Protein AF-A0A813L3U6-F1 (afdb_monomer_lite)

InterPro domains:
  IPR019410 Lysine methyltransferase [PF10294] (1-127)
  IPR019410 Lysine methyltransferase [PTHR14614] (1-129)
  IPR029063 S-adenosyl-L-methionine-dependent methyltransferase superfamily [G3DSA:3.40.50.150] (1-140)
  IPR029063 S-adenosyl-L-methionine-dependent methyltransferase superfamily [SSF53335] (1-108)

Secondary structure (DSSP, 8-state):
-EEES-TTT-HHHHHHHHHH--EEEEEE-TTTHHHHHHHHHHHHHHHTTSTT-EEEEEE----SS-PPTT---SEEEEES--S-GGGHHHHHHHHHHHHTTT--EEEEE---S-HHHHHHHHHHHHHH---S---BPPPPP--SSSTTSSTTS----B------SS---TTGGGHHHHHHHHHHHHHHHHHTTS-SS-----------------------------------------SS-HHHHHHHHHHHHHHHHHHHHHHHHHHHHHHHHHHHHHHHHHHHH-S--EESS--TTTHHHHHHHHHHHHTTHHHHHHHHHHHHHHHHHHHTT-TTSTTHHHHHHHHHHS--SS-HHHHHHHHHHHHHHHHHHHHSSEEHHHHHHHHHHHHHHHHHH-SSPPPHHHHHHHGGG-SEEEEESHHHHHHHHHHHHHTT--EESSTTTSSSEEEEESTTSS--TTS-HHHHHHHH---SEEEEEE-BTTBS---SSSTHHHH-SSS-HHHHHHHHHHEEEEEEEEPP-STT---EEEEEEEPPTTT-

Radius of gyration: 31.75 Å; chains: 1; bounding box: 67×108×84 Å

pLDDT: mean 74.9, std 23.03, range [21.91, 98.25]

Structure (mmCIF, N/CA/C/O backbone):
data_AF-A0A813L3U6-F1
#
_entry.id   AF-A0A813L3U6-F1
#
loop_
_atom_site.group_PDB
_atom_site.id
_atom_site.type_symbol
_atom_site.label_atom_id
_atom_site.label_alt_id
_atom_site.label_comp_id
_atom_site.label_asym_id
_atom_site.label_entity_id
_atom_site.label_seq_id
_atom_site.pdbx_PDB_ins_code
_atom_site.Cartn_x
_atom_site.Cartn_y
_atom_site.Cartn_z
_atom_site.occupancy
_atom_site.B_iso_or_equiv
_atom_site.auth_seq_id
_atom_site.auth_comp_id
_atom_site.auth_asym_id
_atom_site.auth_atom_id
_atom_site.pdbx_PDB_model_num
ATOM 1 N N . VAL A 1 1 ? 4.081 18.630 32.605 1.00 95.19 1 VAL A N 1
ATOM 2 C CA . VAL A 1 1 ? 4.381 18.279 31.195 1.00 95.19 1 VAL A CA 1
ATOM 3 C C . VAL A 1 1 ? 3.458 19.081 30.291 1.00 95.19 1 VAL A C 1
ATOM 5 O O . VAL A 1 1 ? 2.291 19.218 30.629 1.00 95.19 1 VAL A O 1
ATOM 8 N N . LEU A 1 2 ? 3.959 19.615 29.184 1.00 97.88 2 LEU A N 1
ATOM 9 C CA . LEU A 1 2 ? 3.165 20.227 28.116 1.00 97.88 2 LEU A CA 1
ATOM 10 C C . LEU A 1 2 ? 3.285 19.362 26.863 1.00 97.88 2 LEU A C 1
ATOM 12 O O . LEU A 1 2 ? 4.383 18.911 26.568 1.00 97.88 2 LEU A O 1
ATOM 16 N N . GLU A 1 3 ? 2.211 19.180 26.105 1.00 98.00 3 GLU A N 1
ATOM 17 C CA . GLU A 1 3 ? 2.285 18.698 24.722 1.00 98.00 3 GLU A CA 1
ATOM 18 C C . GLU A 1 3 ? 1.817 19.798 23.764 1.00 98.00 3 GLU A C 1
ATOM 20 O O . GLU A 1 3 ? 0.727 20.355 23.932 1.00 98.00 3 GLU A O 1
ATOM 25 N N . LEU A 1 4 ? 2.653 20.124 22.777 1.00 97.94 4 LEU A N 1
ATOM 26 C CA . LEU A 1 4 ? 2.342 21.074 21.708 1.00 97.94 4 LEU A CA 1
ATOM 27 C C . LEU A 1 4 ? 1.823 20.318 20.480 1.00 97.94 4 LEU A C 1
ATOM 29 O O . LEU A 1 4 ? 2.428 19.325 20.090 1.00 97.94 4 LEU A O 1
ATOM 33 N N . GLY A 1 5 ? 0.750 20.809 19.852 1.00 96.75 5 GLY A N 1
ATOM 34 C CA . GLY A 1 5 ? 0.227 20.235 18.603 1.00 96.75 5 GLY A CA 1
ATOM 35 C C . GLY A 1 5 ? -0.181 18.766 18.740 1.00 96.75 5 GLY A C 1
ATOM 36 O O . GLY A 1 5 ? 0.182 17.937 17.913 1.00 96.75 5 GLY A O 1
ATOM 37 N N . CYS A 1 6 ? -0.873 18.430 19.828 1.00 93.56 6 CYS A N 1
ATOM 38 C CA . CYS A 1 6 ? -1.181 17.047 20.206 1.00 93.56 6 CYS A CA 1
ATOM 39 C C . CYS A 1 6 ? -2.246 16.357 19.321 1.00 93.56 6 CYS A C 1
ATOM 41 O O . CYS A 1 6 ? -2.550 15.166 19.493 1.00 93.56 6 CYS A O 1
ATOM 43 N N . GLY A 1 7 ? -2.843 17.101 18.388 1.00 92.00 7 GLY A N 1
ATOM 44 C CA . GLY A 1 7 ? -3.920 16.655 17.522 1.00 92.00 7 GLY A CA 1
ATOM 45 C C . GLY A 1 7 ? -5.179 16.260 18.295 1.00 92.00 7 GLY A C 1
ATOM 46 O O . GLY A 1 7 ? -5.384 16.586 19.463 1.00 92.00 7 GLY A O 1
ATOM 47 N N . ALA A 1 8 ? -6.055 15.503 17.636 1.00 87.19 8 ALA A N 1
ATOM 48 C CA . ALA A 1 8 ? -7.309 15.051 18.239 1.00 87.19 8 ALA A CA 1
ATOM 49 C C . ALA A 1 8 ? -7.125 13.939 19.291 1.00 87.19 8 ALA A C 1
ATOM 51 O O . ALA A 1 8 ? -8.052 13.651 20.047 1.00 87.19 8 ALA A O 1
ATOM 52 N N . ALA A 1 9 ? -5.966 13.273 19.313 1.00 80.50 9 ALA A N 1
ATOM 53 C CA . ALA A 1 9 ? -5.748 12.079 20.123 1.00 80.50 9 ALA A CA 1
ATOM 54 C C . ALA A 1 9 ? -4.979 12.350 21.423 1.00 80.50 9 ALA A C 1
ATOM 56 O O . ALA A 1 9 ? -5.286 11.693 22.418 1.00 80.50 9 ALA A O 1
ATOM 57 N N . ALA A 1 10 ? -4.008 13.277 21.413 1.00 88.69 10 ALA A N 1
ATOM 58 C CA . ALA A 1 10 ? -3.047 13.513 22.498 1.00 88.69 10 ALA A CA 1
ATOM 59 C C . ALA A 1 10 ? -2.422 12.230 23.057 1.00 88.69 10 ALA A C 1
ATOM 61 O O . ALA A 1 10 ? -2.381 11.985 24.266 1.00 88.69 10 ALA A O 1
ATOM 62 N N . LEU A 1 11 ? -1.967 11.372 22.143 1.00 86.38 11 LEU A N 1
ATOM 63 C CA . LEU A 1 11 ? -1.410 10.067 22.479 1.00 86.38 11 LEU A CA 1
ATOM 64 C C . LEU A 1 11 ? -0.199 10.176 23.435 1.00 86.38 11 LEU A C 1
ATOM 66 O O . LEU A 1 11 ? -0.220 9.481 24.455 1.00 86.38 11 LEU A O 1
ATOM 70 N N . PRO A 1 12 ? 0.809 11.045 23.197 1.00 90.25 12 PRO A N 1
ATOM 71 C CA . PRO A 1 12 ? 1.901 11.268 24.146 1.00 90.25 12 PRO A CA 1
ATOM 72 C C . PRO A 1 12 ? 1.424 11.724 25.530 1.00 90.25 12 PRO A C 1
ATOM 74 O O . PRO A 1 12 ? 1.865 11.162 26.534 1.00 90.25 12 PRO A O 1
ATOM 77 N N . SER A 1 13 ? 0.490 12.680 25.607 1.00 92.50 13 SER A N 1
ATOM 78 C CA . SER A 1 13 ? -0.074 13.144 26.882 1.00 92.50 13 SER A CA 1
ATOM 79 C C . SER A 1 13 ? -0.755 12.025 27.657 1.00 92.50 13 SER A C 1
ATOM 81 O O . SER A 1 13 ? -0.502 11.851 28.850 1.00 92.50 13 SER A O 1
ATOM 83 N N . LEU A 1 14 ? -1.600 11.239 26.985 1.00 86.25 14 LEU A N 1
ATOM 84 C CA . LEU A 1 14 ? -2.301 10.114 27.600 1.00 86.25 14 LEU A CA 1
ATOM 85 C C . LEU A 1 14 ? -1.325 9.040 28.079 1.00 86.25 14 LEU A C 1
ATOM 87 O O . LEU A 1 14 ? -1.487 8.525 29.184 1.00 86.25 14 LEU A O 1
ATOM 91 N N . ALA A 1 15 ? -0.297 8.728 27.289 1.00 85.06 15 ALA A N 1
ATOM 92 C CA . ALA A 1 15 ? 0.726 7.760 27.663 1.00 85.06 15 ALA A CA 1
ATOM 93 C C . ALA A 1 15 ? 1.532 8.227 28.885 1.00 85.06 15 ALA A C 1
ATOM 95 O O . ALA A 1 15 ? 1.706 7.453 29.830 1.00 85.06 15 ALA A O 1
ATOM 96 N N . ALA A 1 16 ? 1.972 9.490 28.893 1.00 85.44 16 ALA A N 1
ATOM 97 C CA . ALA A 1 16 ? 2.710 10.084 30.003 1.00 85.44 16 ALA A CA 1
ATOM 98 C C . ALA A 1 16 ? 1.872 10.111 31.290 1.00 85.44 16 ALA A C 1
ATOM 100 O O . ALA A 1 16 ? 2.357 9.725 32.353 1.00 85.44 16 ALA A O 1
ATOM 101 N N . ALA A 1 17 ? 0.603 10.509 31.207 1.00 85.88 17 ALA A N 1
ATOM 102 C CA . ALA A 1 17 ? -0.277 10.530 32.368 1.00 85.88 17 ALA A CA 1
ATOM 103 C C . ALA A 1 17 ? -0.598 9.111 32.869 1.00 85.88 17 ALA A C 1
ATOM 105 O O . ALA A 1 17 ? -0.361 8.810 34.035 1.00 85.88 17 ALA A O 1
ATOM 106 N N . ALA A 1 18 ? -1.076 8.216 31.999 1.00 79.50 18 ALA A N 1
ATOM 107 C CA . ALA A 1 18 ? -1.525 6.879 32.396 1.00 79.50 18 ALA A CA 1
ATOM 108 C C . ALA A 1 18 ? -0.386 5.962 32.869 1.00 79.50 18 ALA A C 1
ATOM 110 O O . ALA A 1 18 ? -0.600 5.125 33.743 1.00 79.50 18 ALA A O 1
ATOM 111 N N . SER A 1 19 ? 0.809 6.092 32.285 1.00 77.06 19 SER A N 1
ATOM 112 C CA . SER A 1 19 ? 1.922 5.167 32.551 1.00 77.06 19 SER A CA 1
ATOM 113 C C . SER A 1 19 ? 2.922 5.706 33.569 1.00 77.06 19 SER A C 1
ATOM 115 O O . SER A 1 19 ? 3.595 4.917 34.228 1.00 77.06 19 SER A O 1
ATOM 117 N N . LEU A 1 20 ? 3.054 7.034 33.673 1.00 81.38 20 LEU A N 1
ATOM 118 C CA . LEU A 1 20 ? 4.090 7.689 34.480 1.00 81.38 20 LEU A CA 1
ATOM 119 C C . LEU A 1 20 ? 3.520 8.633 35.548 1.00 81.38 20 LEU A C 1
ATOM 121 O O . LEU A 1 20 ? 4.293 9.311 36.221 1.00 81.38 20 LEU A O 1
ATOM 125 N N . GLY A 1 21 ? 2.193 8.713 35.699 1.00 85.44 21 GLY A N 1
ATOM 126 C CA . GLY A 1 21 ? 1.560 9.566 36.708 1.00 85.44 21 GLY A CA 1
ATOM 127 C C . GLY A 1 21 ? 1.718 11.066 36.434 1.00 85.44 21 GLY A C 1
ATOM 128 O O . GLY A 1 21 ? 1.597 11.881 37.349 1.00 85.44 21 GLY A O 1
ATOM 129 N N . ALA A 1 22 ? 2.038 11.453 35.194 1.00 88.75 22 ALA A N 1
ATOM 130 C CA . ALA A 1 22 ? 2.332 12.840 34.858 1.00 88.75 22 ALA A CA 1
ATOM 131 C C . ALA A 1 22 ? 1.086 13.740 34.925 1.00 88.75 22 ALA A C 1
ATOM 133 O O . ALA A 1 22 ? -0.022 13.341 34.558 1.00 88.75 22 ALA A O 1
ATOM 134 N N . ARG A 1 23 ? 1.303 15.003 35.316 1.00 94.38 23 ARG A N 1
ATOM 135 C CA . ARG A 1 23 ? 0.352 16.100 35.086 1.00 94.38 23 ARG A CA 1
ATOM 136 C C . ARG A 1 23 ? 0.679 16.765 33.761 1.00 94.38 23 ARG A C 1
ATOM 138 O O . ARG A 1 23 ? 1.779 17.309 33.591 1.00 94.38 23 ARG A O 1
ATOM 145 N N . VAL A 1 24 ? -0.255 16.675 32.828 1.00 96.31 24 VAL A N 1
ATOM 146 C CA . VAL A 1 24 ? -0.056 17.061 31.438 1.00 96.31 24 VAL A CA 1
ATOM 147 C C . VAL A 1 24 ? -1.064 18.124 31.031 1.00 96.31 24 VAL A C 1
ATOM 149 O O . VAL A 1 24 ? -2.248 17.974 31.303 1.00 96.31 24 VAL A O 1
ATOM 152 N N . THR A 1 25 ? -0.599 19.159 30.339 1.00 98.06 25 THR A N 1
ATOM 153 C CA . THR A 1 25 ? -1.452 20.063 29.563 1.00 98.06 25 THR A CA 1
ATOM 154 C C . THR A 1 25 ? -1.303 19.691 28.090 1.00 98.06 25 THR A C 1
ATOM 156 O O . THR A 1 25 ? -0.227 19.870 27.520 1.00 98.06 25 THR A O 1
ATOM 159 N N . ALA A 1 26 ? -2.353 19.152 27.475 1.00 97.75 26 ALA A N 1
ATOM 160 C CA . ALA A 1 26 ? -2.400 18.836 26.050 1.00 97.75 26 ALA A CA 1
ATOM 161 C C . ALA A 1 26 ? -2.950 20.039 25.276 1.00 97.75 26 ALA A C 1
ATOM 163 O O . ALA A 1 26 ? -4.032 20.544 25.602 1.00 97.75 26 ALA A O 1
ATOM 164 N N . THR A 1 27 ? -2.205 20.518 24.276 1.00 98.25 27 THR A N 1
ATOM 165 C CA . THR A 1 27 ? -2.568 21.735 23.543 1.00 98.25 27 THR A CA 1
ATOM 166 C C . THR A 1 27 ? -2.608 21.559 22.035 1.00 98.25 27 THR A C 1
ATOM 168 O O . THR A 1 27 ? -1.787 20.853 21.449 1.00 98.25 27 THR A O 1
ATOM 171 N N . ASP A 1 28 ? -3.578 22.225 21.413 1.00 97.38 28 ASP A N 1
ATOM 172 C CA . ASP A 1 28 ? -3.734 22.327 19.961 1.00 97.38 28 ASP A CA 1
ATOM 173 C C . ASP A 1 28 ? -4.574 23.574 19.606 1.00 97.38 28 ASP A C 1
ATOM 175 O O . ASP A 1 28 ? -4.943 24.356 20.491 1.00 97.38 28 ASP A O 1
ATOM 179 N N . PHE A 1 29 ? -4.904 23.778 18.332 1.00 94.25 29 PHE A N 1
ATOM 180 C CA . PHE A 1 29 ? -5.818 24.826 17.891 1.00 94.25 29 PHE A CA 1
ATOM 181 C C . PHE A 1 29 ? -7.195 24.688 18.552 1.00 94.25 29 PHE A C 1
ATOM 183 O O . PHE A 1 29 ? -7.686 23.589 18.813 1.00 94.25 29 PHE A O 1
ATOM 190 N N . GLY A 1 30 ? -7.868 25.822 18.769 1.00 93.31 30 GLY A N 1
ATOM 191 C CA . GLY A 1 30 ? -9.177 25.853 19.430 1.00 93.31 30 GLY A CA 1
ATOM 192 C C . GLY A 1 30 ? -10.242 24.994 18.742 1.00 93.31 30 GLY A C 1
ATOM 193 O O . GLY A 1 30 ? -11.123 24.458 19.407 1.00 93.31 30 GLY A O 1
ATOM 194 N N . GLU A 1 31 ? -10.128 24.803 17.428 1.00 92.69 31 GLU A N 1
ATOM 195 C CA . GLU A 1 31 ? -11.012 23.943 16.632 1.00 92.69 31 GLU A CA 1
ATOM 196 C C . GLU A 1 31 ? -10.838 22.447 16.945 1.00 92.69 31 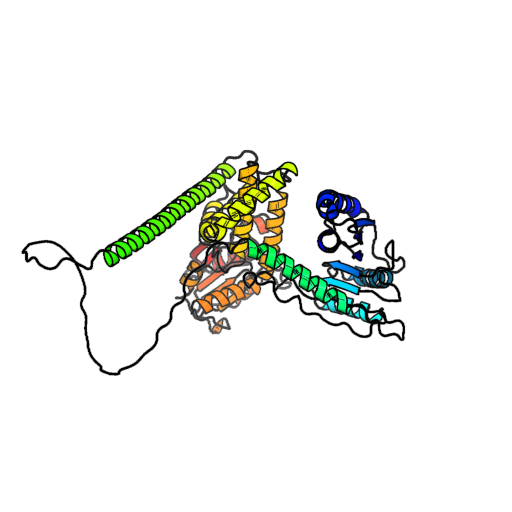GLU A C 1
ATOM 198 O O . GLU A 1 31 ? -11.785 21.674 16.811 1.00 92.69 31 GLU A O 1
ATOM 203 N N . ILE A 1 32 ? -9.653 22.037 17.412 1.00 92.75 32 ILE A N 1
ATOM 204 C CA . ILE A 1 32 ? -9.314 20.646 17.747 1.00 92.75 32 ILE A CA 1
ATOM 205 C C . ILE A 1 32 ? -9.665 20.313 19.202 1.00 92.75 32 ILE A C 1
ATOM 207 O O . ILE A 1 32 ? -9.954 19.158 19.524 1.00 92.75 32 ILE A O 1
ATOM 211 N N . VAL A 1 33 ? -9.729 21.322 20.078 1.00 93.56 33 VAL A N 1
ATOM 212 C CA . VAL A 1 33 ? -10.025 21.170 21.514 1.00 93.56 33 VAL A CA 1
ATOM 213 C C . VAL A 1 33 ? -11.260 20.303 21.815 1.00 93.56 33 VAL A C 1
ATOM 215 O O . VAL A 1 33 ? -11.169 19.490 22.739 1.00 93.56 33 VAL A O 1
ATOM 218 N N . PRO A 1 34 ? -12.395 20.386 21.087 1.00 92.12 34 PRO A N 1
ATOM 219 C CA . PRO A 1 34 ? -13.531 19.495 21.330 1.00 92.12 34 PRO A CA 1
ATOM 220 C C . PRO A 1 34 ? -13.205 18.010 21.109 1.00 92.12 34 PRO A C 1
ATOM 222 O O . PRO A 1 34 ? -13.581 17.176 21.933 1.00 92.12 34 PRO A O 1
ATOM 225 N N . LEU A 1 35 ? -12.477 17.678 20.036 1.00 86.94 35 LEU A N 1
ATOM 226 C CA . LEU A 1 35 ? -12.070 16.301 19.721 1.00 86.94 35 LEU A CA 1
ATOM 227 C C . LEU A 1 35 ? -11.046 15.782 20.733 1.00 86.94 35 LEU A C 1
ATOM 229 O O . LEU A 1 35 ? -11.158 14.661 21.226 1.00 86.94 35 LEU A O 1
ATOM 233 N N . LEU A 1 36 ? -10.094 16.638 21.090 1.00 90.25 36 LEU A N 1
ATOM 234 C CA . LEU A 1 36 ? -9.081 16.371 22.100 1.00 90.25 36 LEU A CA 1
ATOM 235 C C . LEU A 1 36 ? -9.702 16.114 23.484 1.00 90.25 36 LEU A C 1
ATOM 237 O O . LEU A 1 36 ? -9.392 15.119 24.142 1.00 90.25 36 LEU A O 1
ATOM 241 N N . SER A 1 37 ? -10.644 16.962 23.901 1.00 93.81 37 SER A N 1
ATOM 242 C CA . SER A 1 37 ? -11.387 16.799 25.159 1.00 93.81 37 SER A CA 1
ATOM 243 C C . SER A 1 37 ? -12.165 15.486 25.183 1.00 93.81 37 SER A C 1
ATOM 245 O O . SER A 1 37 ? -12.198 14.792 26.202 1.00 93.81 37 SER A O 1
ATOM 247 N N . ASP A 1 38 ? -12.770 15.115 24.053 1.00 86.00 38 ASP A N 1
ATOM 248 C CA . ASP A 1 38 ? -13.457 13.840 23.912 1.00 86.00 38 ASP A CA 1
ATOM 249 C C . ASP A 1 38 ? -12.500 12.639 24.021 1.00 86.00 38 ASP A C 1
ATOM 251 O O . ASP A 1 38 ? -12.808 11.677 24.731 1.00 86.00 38 ASP A O 1
ATOM 255 N N . SER A 1 39 ? -11.317 12.711 23.397 1.00 85.81 39 SER A N 1
ATOM 256 C CA . SER A 1 39 ? -10.269 11.687 23.517 1.00 85.81 39 SER A CA 1
ATOM 257 C C . SER A 1 39 ? -9.835 11.490 24.971 1.00 85.81 39 SER A C 1
ATOM 259 O O . SER A 1 39 ? -9.860 10.367 25.486 1.00 85.81 39 SER A O 1
ATOM 261 N N . VAL A 1 40 ? -9.522 12.575 25.686 1.00 89.50 40 VAL A N 1
ATOM 262 C CA . VAL A 1 40 ? -9.132 12.513 27.105 1.00 89.50 40 VAL A CA 1
ATOM 263 C C . VAL A 1 40 ? -10.258 11.931 27.960 1.00 89.50 40 VAL A C 1
ATOM 265 O O . VAL A 1 40 ? -10.031 11.035 28.779 1.00 89.50 40 VAL A O 1
ATOM 268 N N . ARG A 1 41 ? -11.504 12.358 27.727 1.00 91.56 41 ARG A N 1
ATOM 269 C CA . ARG A 1 41 ? -12.685 11.844 28.432 1.00 91.56 41 ARG A CA 1
ATOM 270 C C . ARG A 1 41 ? -12.870 10.339 28.227 1.00 91.56 41 ARG A C 1
ATOM 272 O O . ARG A 1 41 ? -13.094 9.625 29.210 1.00 91.56 41 ARG A O 1
ATOM 279 N N . ARG A 1 42 ? -12.757 9.845 26.988 1.00 84.38 42 ARG A N 1
ATOM 280 C CA . ARG A 1 42 ? -12.874 8.411 26.657 1.00 84.38 42 ARG A CA 1
ATOM 281 C C . ARG A 1 42 ? -11.795 7.561 27.330 1.00 84.38 42 ARG A C 1
ATOM 283 O O . ARG A 1 42 ? -12.062 6.414 27.675 1.00 84.38 42 ARG A O 1
ATOM 290 N N . ASN A 1 43 ? -10.625 8.140 27.593 1.00 82.50 43 ASN A N 1
ATOM 291 C CA . ASN A 1 43 ? -9.501 7.464 28.244 1.00 82.50 43 ASN A CA 1
ATOM 292 C C . ASN A 1 43 ? -9.410 7.715 29.761 1.00 82.50 43 ASN A C 1
ATOM 294 O O . ASN A 1 43 ? -8.521 7.185 30.426 1.00 82.50 43 ASN A O 1
ATOM 298 N N . SER A 1 44 ? -10.355 8.458 30.346 1.00 83.88 44 SER A N 1
ATOM 299 C CA . SER A 1 44 ? -10.322 8.847 31.764 1.00 83.88 44 SER A CA 1
ATOM 300 C C . SER A 1 44 ? -10.253 7.670 32.745 1.00 83.88 44 SER A C 1
ATOM 302 O O . SER A 1 44 ? -9.711 7.821 33.836 1.00 83.88 44 SER A O 1
ATOM 304 N N . ALA A 1 45 ? -10.754 6.486 32.378 1.00 77.56 45 ALA A N 1
ATOM 305 C CA . ALA A 1 45 ? -10.641 5.287 33.209 1.00 77.56 45 ALA A CA 1
ATOM 306 C C . ALA A 1 45 ? -9.184 4.819 33.380 1.00 77.56 45 ALA A C 1
ATOM 308 O O . ALA A 1 45 ? -8.813 4.407 34.476 1.00 77.56 45 ALA A O 1
ATOM 309 N N . ALA A 1 46 ? -8.358 4.930 32.334 1.00 73.75 46 ALA A N 1
ATOM 310 C CA . ALA A 1 46 ? -6.939 4.578 32.390 1.00 73.75 46 ALA A CA 1
ATOM 311 C C . ALA A 1 46 ? -6.131 5.590 33.219 1.00 73.75 46 ALA A C 1
ATOM 313 O O . ALA A 1 46 ? -5.181 5.212 33.896 1.00 73.75 46 ALA A O 1
ATOM 314 N N . LEU A 1 47 ? -6.556 6.857 33.230 1.00 75.69 47 LEU A N 1
ATOM 315 C CA . LEU A 1 47 ? -5.931 7.918 34.026 1.00 75.69 47 LEU A CA 1
ATOM 316 C C . LEU A 1 47 ? -6.198 7.768 35.534 1.00 75.69 47 LEU A C 1
ATOM 318 O O . LEU A 1 47 ? -5.409 8.227 36.344 1.00 75.69 47 LEU A O 1
ATOM 322 N N . ARG A 1 48 ? -7.285 7.096 35.937 1.00 71.62 48 ARG A N 1
ATOM 323 C CA . ARG A 1 48 ? -7.660 6.920 37.357 1.00 71.62 48 ARG A CA 1
ATOM 324 C C . ARG A 1 48 ? -6.803 5.908 38.121 1.00 71.62 48 ARG A C 1
ATOM 326 O O . ARG A 1 48 ? -7.012 5.746 39.321 1.00 71.62 48 ARG A O 1
ATOM 333 N N . LEU A 1 49 ? -5.896 5.204 37.444 1.00 67.19 49 LEU A N 1
ATOM 334 C CA . LEU A 1 49 ? -5.017 4.219 38.079 1.00 67.19 49 LEU A CA 1
ATOM 335 C C . LEU A 1 49 ? -3.954 4.876 38.970 1.00 67.19 49 LEU A C 1
ATOM 337 O O . LEU A 1 49 ? -3.509 4.249 39.930 1.00 67.19 49 LEU A O 1
ATOM 341 N N . ASP A 1 50 ? -3.608 6.137 38.701 1.00 72.88 50 ASP A N 1
ATOM 342 C CA . ASP A 1 50 ? -2.704 6.938 39.521 1.00 72.88 50 ASP A CA 1
ATOM 343 C C . ASP A 1 50 ? -3.410 8.242 39.954 1.00 72.88 50 ASP A C 1
ATOM 345 O O . ASP A 1 50 ? -3.829 9.021 39.098 1.00 72.88 50 ASP A O 1
ATOM 349 N N . PRO A 1 51 ? -3.551 8.525 41.264 1.00 71.94 51 PRO A N 1
ATOM 350 C CA . PRO A 1 51 ? -4.158 9.766 41.753 1.00 71.94 51 PRO A CA 1
ATOM 351 C C . PRO A 1 51 ? -3.442 11.050 41.301 1.00 71.94 51 PRO A C 1
ATOM 353 O O . PRO A 1 51 ? -4.029 12.130 41.372 1.00 71.94 51 PRO A O 1
ATOM 356 N N . GLY A 1 52 ? -2.169 10.957 40.901 1.00 75.44 52 GLY A N 1
ATOM 357 C CA . GLY A 1 52 ? -1.369 12.069 40.392 1.00 75.44 52 GLY A CA 1
ATOM 358 C C . GLY A 1 52 ? -1.526 12.325 38.892 1.00 75.44 52 GLY A C 1
ATOM 359 O O . GLY A 1 52 ? -1.227 13.440 38.454 1.00 75.44 52 GLY A O 1
ATOM 360 N N . ALA A 1 53 ? -2.022 11.340 38.134 1.00 84.31 53 ALA A N 1
ATOM 361 C CA . ALA A 1 53 ? -2.185 11.430 36.689 1.00 84.31 53 ALA A CA 1
ATOM 362 C C . ALA A 1 53 ? -3.327 12.377 36.318 1.00 84.31 53 ALA A C 1
ATOM 364 O O . ALA A 1 53 ? -4.481 12.203 36.722 1.00 84.31 53 ALA A O 1
ATOM 365 N N . HIS A 1 54 ? -3.011 13.375 35.499 1.00 89.62 54 HIS A N 1
ATOM 366 C CA . HIS A 1 54 ? -4.002 14.330 35.030 1.00 89.62 54 HIS A CA 1
ATOM 367 C C . HIS A 1 54 ? -3.666 14.816 33.628 1.00 89.62 54 HIS A C 1
ATOM 369 O O . HIS A 1 54 ? -2.498 15.059 33.329 1.00 89.62 54 HIS A O 1
ATOM 375 N N . VAL A 1 55 ? -4.689 14.969 32.789 1.00 95.12 55 VAL A N 1
ATOM 376 C CA . VAL A 1 55 ? -4.557 15.584 31.467 1.00 95.12 55 VAL A CA 1
ATOM 377 C C . VAL A 1 55 ? -5.566 16.719 31.373 1.00 95.12 55 VAL A C 1
ATOM 379 O O . VAL A 1 55 ? -6.766 16.474 31.250 1.00 95.12 55 VAL A O 1
ATOM 382 N N . ASP A 1 56 ? -5.059 17.944 31.439 1.00 96.75 56 ASP A N 1
ATOM 383 C CA . ASP A 1 56 ? -5.793 19.160 31.121 1.00 96.75 56 ASP A CA 1
ATOM 384 C C . ASP A 1 56 ? -5.734 19.420 29.616 1.00 96.75 56 ASP A C 1
ATOM 386 O O . ASP A 1 56 ? -4.730 19.143 28.959 1.00 96.75 56 ASP A O 1
ATOM 390 N N . VAL A 1 57 ? -6.811 19.978 29.066 1.00 97.56 57 VAL A N 1
ATOM 391 C CA . VAL A 1 57 ? -6.904 20.340 27.648 1.00 97.56 57 VAL A CA 1
ATOM 392 C C . VAL A 1 57 ? -7.008 21.853 27.520 1.00 97.56 57 VAL A C 1
ATOM 394 O O . VAL A 1 57 ? -7.860 22.471 28.160 1.00 97.56 57 VAL A O 1
ATOM 397 N N . ALA A 1 58 ? -6.181 22.452 26.663 1.00 97.81 58 ALA A N 1
ATOM 398 C CA . ALA A 1 58 ? -6.229 23.885 26.396 1.00 97.81 58 ALA A CA 1
ATOM 399 C C . ALA A 1 58 ? -5.997 24.220 24.916 1.00 97.81 58 ALA A C 1
ATOM 401 O O . ALA A 1 58 ? -5.246 23.550 24.214 1.00 97.81 58 ALA A O 1
ATOM 402 N N . SER A 1 59 ? -6.624 25.302 24.451 1.00 97.38 59 SER A N 1
ATOM 403 C CA . SER A 1 59 ? -6.324 25.872 23.136 1.00 97.38 59 SER A CA 1
ATOM 404 C C . SER A 1 59 ? -5.008 26.639 23.199 1.00 97.38 59 SER A C 1
ATOM 406 O O . SER A 1 59 ? -4.861 27.536 24.030 1.00 97.38 59 SER A O 1
ATOM 408 N N . TYR A 1 60 ? -4.097 26.364 22.273 1.00 97.88 60 TYR A N 1
ATOM 409 C CA . TYR A 1 60 ? -2.897 27.161 22.067 1.00 97.88 60 TYR A CA 1
ATOM 410 C C . TYR A 1 60 ? -2.448 27.091 20.605 1.00 97.88 60 TYR A C 1
ATOM 412 O O . TYR A 1 60 ? -1.989 26.058 20.126 1.00 97.88 60 TYR A O 1
ATOM 420 N N . ALA A 1 61 ? -2.568 28.219 19.907 1.00 95.31 61 ALA A N 1
ATOM 421 C CA . ALA A 1 61 ? -1.910 28.427 18.625 1.00 95.31 61 ALA A CA 1
ATOM 422 C C . ALA A 1 61 ? -0.508 28.980 18.899 1.00 95.31 61 ALA A C 1
ATOM 424 O O . ALA A 1 61 ? -0.369 29.951 19.649 1.00 95.31 61 ALA A O 1
ATOM 425 N N . TRP A 1 62 ? 0.521 28.364 18.315 1.00 96.31 62 TRP A N 1
ATOM 426 C CA . TRP A 1 62 ? 1.907 28.757 18.565 1.00 96.31 62 TRP A CA 1
ATOM 427 C C . TRP A 1 62 ? 2.120 30.234 18.247 1.00 96.31 62 TRP A C 1
ATOM 429 O O . TRP A 1 62 ? 1.655 30.744 17.226 1.00 96.31 62 TRP A O 1
ATOM 439 N N . SER A 1 63 ? 2.823 30.926 19.136 1.00 90.94 63 SER A N 1
ATOM 440 C CA . SER A 1 63 ? 2.977 32.372 19.065 1.00 90.94 63 SER A CA 1
ATOM 441 C C . SER A 1 63 ? 4.381 32.786 19.468 1.00 90.94 63 SER A C 1
ATOM 443 O O . SER A 1 63 ? 4.975 32.233 20.389 1.00 90.94 63 SER A O 1
ATOM 445 N N . GLU A 1 64 ? 4.898 33.815 18.799 1.00 90.88 64 GLU A N 1
ATOM 446 C CA . GLU A 1 64 ? 6.153 34.463 19.187 1.00 90.88 64 GLU A CA 1
ATOM 447 C C . GLU A 1 64 ? 5.993 35.396 20.393 1.00 90.88 64 GLU A C 1
ATOM 449 O O . GLU A 1 64 ? 6.976 35.717 21.054 1.00 90.88 64 GLU A O 1
ATOM 454 N N . SER A 1 65 ? 4.767 35.845 20.680 1.00 89.56 65 SER A N 1
ATOM 455 C CA . SER A 1 65 ? 4.491 36.855 21.709 1.00 89.56 65 SER A CA 1
ATOM 456 C C . SER A 1 65 ? 3.743 36.316 22.927 1.00 89.56 65 SER A C 1
ATOM 458 O O . SER A 1 65 ? 3.653 37.010 23.939 1.00 89.56 65 SER A O 1
ATOM 460 N N . GLN A 1 66 ? 3.199 35.100 22.849 1.00 92.81 66 GLN A N 1
ATOM 461 C CA . GLN A 1 66 ? 2.393 34.505 23.912 1.00 92.81 66 GLN A CA 1
ATOM 462 C C . GLN A 1 66 ? 2.906 33.113 24.267 1.00 92.81 66 GLN A C 1
ATOM 464 O O . GLN A 1 66 ? 2.950 32.221 23.419 1.00 92.81 66 GLN A O 1
ATOM 469 N N . ALA A 1 67 ? 3.258 32.929 25.539 1.00 94.31 67 ALA A N 1
ATOM 470 C CA . ALA A 1 67 ? 3.604 31.624 26.081 1.00 94.31 67 ALA A CA 1
ATOM 471 C C . ALA A 1 67 ? 2.372 30.698 26.113 1.00 94.31 67 ALA A C 1
ATOM 473 O O . ALA A 1 67 ? 1.242 31.193 26.220 1.00 94.31 67 ALA A O 1
ATOM 474 N N . PRO A 1 68 ? 2.568 29.370 26.060 1.00 95.75 68 PRO A N 1
ATOM 475 C CA . PRO A 1 68 ? 1.496 28.425 26.331 1.00 95.75 68 PRO A CA 1
ATOM 476 C C . PRO A 1 68 ? 0.835 28.680 27.694 1.00 95.75 68 PRO A C 1
ATOM 478 O O . PRO A 1 68 ? 1.484 29.144 28.639 1.00 95.75 68 PRO A O 1
ATOM 481 N N . PRO A 1 69 ? -0.461 28.363 27.839 1.00 94.44 69 PRO A N 1
ATOM 482 C CA . PRO A 1 69 ? -1.127 28.472 29.129 1.00 94.44 69 PRO A CA 1
ATOM 483 C C . PRO A 1 69 ? -0.414 27.584 30.152 1.00 94.44 69 PRO A C 1
ATOM 485 O O . PRO A 1 69 ? -0.105 26.434 29.856 1.00 94.44 69 PRO A O 1
ATOM 488 N N . GLY A 1 70 ? -0.155 28.108 31.351 1.00 92.94 70 GLY A N 1
ATOM 489 C CA . GLY A 1 70 ? 0.453 27.351 32.452 1.00 92.94 70 GLY A CA 1
ATOM 490 C C . GLY A 1 70 ? 1.979 27.218 32.421 1.00 92.94 70 GLY A C 1
ATOM 491 O O . GLY A 1 70 ? 2.516 26.506 33.260 1.00 92.94 70 GLY A O 1
ATOM 492 N N . SER A 1 71 ? 2.682 27.888 31.501 1.00 91.25 71 SER A N 1
ATOM 493 C CA . SER A 1 71 ? 4.153 27.932 31.501 1.00 91.25 71 SER A CA 1
ATOM 494 C C . SER A 1 71 ? 4.737 28.569 32.782 1.00 91.25 71 SER A C 1
ATOM 496 O O . SER A 1 71 ? 4.100 29.461 33.352 1.00 91.25 71 SER A O 1
ATOM 498 N N . PRO A 1 72 ? 5.961 28.185 33.210 1.00 94.50 72 PRO A N 1
ATOM 499 C CA . PRO A 1 72 ? 6.868 27.227 32.567 1.00 94.50 72 PRO A CA 1
ATOM 500 C C . PRO A 1 72 ? 6.562 25.753 32.896 1.00 94.50 72 PRO A C 1
ATOM 502 O O . PRO A 1 72 ? 5.876 25.443 33.867 1.00 94.50 72 PRO A O 1
ATOM 505 N N . TYR A 1 73 ? 7.098 24.842 32.083 1.00 94.19 73 TYR A N 1
ATOM 506 C CA . TYR A 1 73 ? 6.927 23.393 32.177 1.00 94.19 73 TYR A CA 1
ATOM 507 C C . TYR A 1 73 ? 8.273 22.668 32.266 1.00 94.19 73 TYR A C 1
ATOM 509 O O . TYR A 1 73 ? 9.196 22.977 31.518 1.00 94.19 73 TYR A O 1
ATOM 517 N N . ASP A 1 74 ? 8.340 21.614 33.087 1.00 91.38 74 ASP A N 1
ATOM 518 C CA . ASP A 1 74 ? 9.553 20.788 33.230 1.00 91.38 74 ASP A CA 1
ATOM 519 C C . ASP A 1 74 ? 9.902 20.006 31.950 1.00 91.38 74 ASP A C 1
ATOM 521 O O . ASP A 1 74 ? 11.067 19.742 31.653 1.00 91.38 74 ASP A O 1
ATOM 525 N N . LEU A 1 75 ? 8.874 19.605 31.195 1.00 92.69 75 LEU A N 1
ATOM 526 C CA . LEU A 1 75 ? 8.979 18.773 29.999 1.00 92.69 75 LEU A CA 1
ATOM 527 C C . LEU A 1 75 ? 7.962 19.234 28.956 1.00 92.69 75 LEU A C 1
ATOM 529 O O . LEU A 1 75 ? 6.770 19.320 29.264 1.00 92.69 75 LEU A O 1
ATOM 533 N N . VAL A 1 76 ? 8.434 19.465 27.734 1.00 95.88 76 VAL A N 1
ATOM 534 C CA . VAL A 1 76 ? 7.626 19.732 26.540 1.00 95.88 76 VAL A CA 1
ATOM 535 C C . VAL A 1 76 ? 7.705 18.523 25.618 1.00 95.88 76 VAL A C 1
ATOM 537 O O . VAL A 1 76 ? 8.796 18.062 25.301 1.00 95.88 76 VAL A O 1
ATOM 540 N N . LEU A 1 77 ? 6.557 18.017 25.187 1.00 95.56 77 LEU A N 1
ATOM 541 C CA . LEU A 1 77 ? 6.400 16.941 24.219 1.00 95.56 77 LEU A CA 1
ATOM 542 C C . LEU A 1 77 ? 6.003 17.535 22.863 1.00 95.56 77 LEU A C 1
ATOM 544 O O . LEU A 1 77 ? 5.151 18.424 22.800 1.00 95.56 77 LEU A O 1
ATOM 548 N N . ALA A 1 78 ? 6.603 17.026 21.792 1.00 94.19 78 ALA A N 1
ATOM 549 C CA . ALA A 1 78 ? 6.279 17.378 20.416 1.00 94.19 78 ALA A CA 1
ATOM 550 C C . ALA A 1 78 ? 6.343 16.124 19.535 1.00 94.19 78 ALA A C 1
ATOM 552 O O . ALA A 1 78 ? 7.385 15.472 19.457 1.00 94.19 78 ALA A O 1
ATOM 553 N N . ALA A 1 79 ? 5.242 15.792 18.867 1.00 92.25 79 ALA A N 1
ATOM 554 C CA . ALA A 1 79 ? 5.173 14.659 17.953 1.00 92.25 79 ALA A CA 1
ATOM 555 C C . ALA A 1 79 ? 4.816 15.150 16.548 1.00 92.25 79 ALA A C 1
ATOM 557 O O . ALA A 1 79 ? 3.742 15.693 16.333 1.00 92.25 79 ALA A O 1
ATOM 558 N N . ASP A 1 80 ? 5.747 14.963 15.616 1.00 90.44 80 ASP A N 1
ATOM 559 C CA . ASP A 1 80 ? 5.599 15.205 14.181 1.00 90.44 80 ASP A CA 1
ATOM 560 C C . ASP A 1 80 ? 5.124 16.622 13.811 1.00 90.44 80 ASP A C 1
ATOM 562 O O . ASP A 1 80 ? 4.181 16.822 13.055 1.00 90.44 80 ASP A O 1
ATOM 566 N N . LEU A 1 81 ? 5.795 17.641 14.362 1.00 93.62 81 LEU A N 1
ATOM 567 C CA . LEU A 1 81 ? 5.440 19.058 14.165 1.00 93.62 81 LEU A CA 1
ATOM 568 C C . LEU A 1 81 ? 6.272 19.777 13.086 1.00 93.62 81 LEU A C 1
ATOM 570 O O . LEU A 1 81 ? 6.141 20.990 12.927 1.00 93.62 81 LEU A O 1
ATOM 574 N N . LEU A 1 82 ? 7.158 19.073 12.368 1.00 90.69 82 LEU A N 1
ATOM 575 C CA . LEU A 1 82 ? 8.090 19.680 11.397 1.00 90.69 82 LEU A CA 1
ATOM 576 C C . LEU A 1 82 ? 7.582 19.693 9.951 1.00 90.69 82 LEU A C 1
ATOM 578 O O . LEU A 1 82 ? 8.369 19.928 9.041 1.00 90.69 82 LEU A O 1
ATOM 582 N N . TYR A 1 83 ? 6.292 19.463 9.713 1.00 83.50 83 TYR A N 1
ATOM 583 C CA . TYR A 1 83 ? 5.751 19.391 8.352 1.00 83.50 83 TYR A CA 1
ATOM 584 C C . TYR A 1 83 ? 5.522 20.761 7.689 1.00 83.50 83 TYR A C 1
ATOM 586 O O . TYR A 1 83 ? 5.500 20.832 6.463 1.00 83.50 83 TYR A O 1
ATOM 594 N N . ASP A 1 84 ? 5.357 21.842 8.463 1.00 87.00 84 ASP A N 1
ATOM 595 C CA . ASP A 1 84 ? 5.126 23.194 7.936 1.00 87.00 84 ASP A CA 1
ATOM 596 C C . ASP A 1 84 ? 6.281 24.140 8.298 1.00 87.00 84 ASP A C 1
ATOM 598 O O . ASP A 1 84 ? 6.443 24.585 9.441 1.00 87.00 84 ASP A O 1
ATOM 602 N N . GLU A 1 85 ? 7.090 24.481 7.293 1.00 89.75 85 GLU A N 1
ATOM 603 C CA . GLU A 1 85 ? 8.226 25.393 7.437 1.00 89.75 85 GLU A CA 1
ATOM 604 C C . GLU A 1 85 ? 7.799 26.796 7.911 1.00 89.75 85 GLU A C 1
ATOM 606 O O . GLU A 1 85 ? 8.539 27.466 8.647 1.00 89.75 85 GLU A O 1
ATOM 611 N N . SER A 1 86 ? 6.593 27.241 7.544 1.00 91.38 86 SER A N 1
ATOM 612 C CA . SER A 1 86 ? 6.088 28.574 7.882 1.00 91.38 86 SER A CA 1
ATOM 613 C C . SER A 1 86 ? 5.834 28.742 9.384 1.00 91.38 86 SER A C 1
ATOM 615 O O . SER A 1 86 ? 5.989 29.842 9.919 1.00 91.38 86 SER A O 1
ATOM 617 N N . CYS A 1 87 ? 5.555 27.646 10.096 1.00 91.94 87 CYS A N 1
ATOM 618 C CA . CYS A 1 87 ? 5.239 27.661 11.523 1.00 91.94 87 CYS A CA 1
ATOM 619 C C . CYS A 1 87 ? 6.461 27.524 12.444 1.00 91.94 87 CYS A C 1
ATOM 621 O O . CYS A 1 87 ? 6.342 27.762 13.646 1.00 91.94 87 CYS A O 1
ATOM 623 N N . GLN A 1 88 ? 7.644 27.179 11.925 1.00 94.00 88 GLN A N 1
ATOM 624 C CA . GLN A 1 88 ? 8.801 26.834 12.767 1.00 94.00 88 GLN A CA 1
ATOM 625 C C . GLN A 1 88 ? 9.268 27.973 13.681 1.00 94.00 88 GLN A C 1
ATOM 627 O O . GLN A 1 88 ? 9.696 27.719 14.804 1.00 94.00 88 GLN A O 1
ATOM 632 N N . VAL A 1 89 ? 9.175 29.232 13.236 1.00 95.50 89 VAL A N 1
ATOM 633 C CA . VAL A 1 89 ? 9.572 30.384 14.064 1.00 95.50 89 VAL A CA 1
ATOM 634 C C . VAL A 1 89 ? 8.658 30.506 15.286 1.00 95.50 89 VAL A C 1
ATOM 636 O O . VAL A 1 89 ? 9.145 30.698 16.403 1.00 95.50 89 VAL A O 1
ATOM 639 N N . ALA A 1 90 ? 7.347 30.347 15.087 1.00 96.38 90 ALA A N 1
ATOM 640 C CA . ALA A 1 90 ? 6.363 30.354 16.161 1.00 96.38 90 ALA A CA 1
ATOM 641 C C . ALA A 1 90 ? 6.508 29.121 17.067 1.00 96.38 90 ALA A C 1
ATOM 643 O O . ALA A 1 90 ? 6.450 29.260 18.286 1.00 96.38 90 ALA A O 1
ATOM 644 N N . LEU A 1 91 ? 6.772 27.940 16.495 1.00 96.19 91 LEU A N 1
ATOM 645 C CA . LEU A 1 91 ? 6.996 26.699 17.241 1.00 96.19 91 LEU A CA 1
ATOM 646 C C . LEU A 1 91 ? 8.229 26.788 18.153 1.00 96.19 91 LEU A C 1
ATOM 648 O O . LEU A 1 91 ? 8.141 26.464 19.334 1.00 96.19 91 LEU A O 1
ATOM 652 N N . VAL A 1 92 ? 9.368 27.269 17.642 1.00 94.75 92 VAL A N 1
ATOM 653 C CA . VAL A 1 92 ? 10.586 27.453 18.452 1.00 94.75 92 VAL A CA 1
ATOM 654 C C . VAL A 1 92 ? 10.330 28.445 19.585 1.00 94.75 92 VAL A C 1
ATOM 656 O O . VAL A 1 92 ? 10.690 28.173 20.728 1.00 94.75 92 VAL A O 1
ATOM 659 N N . SER A 1 93 ? 9.671 29.572 19.300 1.00 94.44 93 SER A N 1
ATOM 660 C CA . SER A 1 93 ? 9.323 30.551 20.336 1.00 94.44 93 SER A CA 1
ATOM 661 C C . SER A 1 93 ? 8.389 29.956 21.396 1.00 94.44 93 SER A C 1
ATOM 663 O O . SER A 1 93 ? 8.619 30.164 22.586 1.00 94.44 93 SER A O 1
ATOM 665 N N . ALA A 1 94 ? 7.396 29.160 20.989 1.00 96.06 94 ALA A N 1
ATOM 666 C CA . ALA A 1 94 ? 6.495 28.456 21.896 1.00 96.06 94 ALA A CA 1
ATOM 667 C C . ALA A 1 94 ? 7.234 27.454 22.794 1.00 96.06 94 ALA A C 1
ATOM 669 O O . ALA A 1 94 ? 6.997 27.442 23.998 1.00 96.06 94 ALA A O 1
ATOM 670 N N . ILE A 1 95 ? 8.153 26.653 22.240 1.00 94.62 95 ILE A N 1
ATOM 671 C CA . ILE A 1 95 ? 8.975 25.698 23.002 1.00 94.62 95 ILE A CA 1
ATOM 672 C C . ILE A 1 95 ? 9.818 26.432 24.048 1.00 94.62 95 ILE A C 1
ATOM 674 O O . ILE A 1 95 ? 9.829 26.048 25.215 1.00 94.62 95 ILE A O 1
ATOM 678 N N . LEU A 1 96 ? 10.509 27.504 23.658 1.00 92.06 96 LEU A N 1
ATOM 679 C CA . LEU A 1 96 ? 11.373 28.249 24.576 1.00 92.06 96 LEU A CA 1
ATOM 680 C C . LEU A 1 96 ? 10.565 28.971 25.662 1.00 92.06 96 LEU A C 1
ATOM 682 O O . LEU A 1 96 ? 10.935 28.928 26.833 1.00 92.06 96 LEU A O 1
ATOM 686 N N . ALA A 1 97 ? 9.426 29.568 25.302 1.00 92.69 97 ALA A N 1
ATOM 687 C CA . ALA A 1 97 ? 8.511 30.171 26.267 1.00 92.69 97 ALA A CA 1
ATOM 688 C C . ALA A 1 97 ? 7.899 29.128 27.219 1.00 92.69 97 ALA A C 1
ATOM 690 O O . ALA A 1 97 ? 7.696 29.417 28.397 1.00 92.69 97 ALA A O 1
ATOM 691 N N . ALA A 1 98 ? 7.640 27.912 26.725 1.00 94.19 98 ALA A N 1
ATOM 692 C CA . ALA A 1 98 ? 7.133 26.808 27.526 1.00 94.19 98 ALA A CA 1
ATOM 693 C C . ALA A 1 98 ? 8.135 26.330 28.574 1.00 94.19 98 ALA A C 1
ATOM 695 O O . ALA A 1 98 ? 7.731 26.055 29.696 1.00 94.19 98 ALA A O 1
ATOM 696 N N . LEU A 1 99 ? 9.414 26.214 28.212 1.00 90.75 99 LEU A N 1
ATOM 697 C CA . LEU A 1 99 ? 10.468 25.733 29.110 1.00 90.75 99 LEU A CA 1
ATOM 698 C C . LEU A 1 99 ? 10.925 26.812 30.106 1.00 90.75 99 LEU A C 1
ATOM 700 O O . LEU A 1 99 ? 11.369 26.489 31.203 1.00 90.75 99 LEU A O 1
ATOM 704 N N . GLY A 1 100 ? 10.787 28.094 29.755 1.00 86.06 100 GLY A N 1
ATOM 705 C CA . GLY A 1 100 ? 11.268 29.201 30.582 1.00 86.06 100 GLY A CA 1
ATOM 706 C C . GLY A 1 100 ? 12.800 29.314 30.604 1.00 86.06 100 GLY A C 1
ATOM 707 O O . GLY A 1 100 ? 13.501 28.703 29.799 1.00 86.06 100 GLY A O 1
ATOM 708 N N . SER A 1 101 ? 13.331 30.143 31.508 1.00 71.50 101 SER A N 1
ATOM 709 C CA . SER A 1 101 ? 14.759 30.504 31.557 1.00 71.50 101 SER A CA 1
ATOM 710 C C . SER A 1 101 ? 15.640 29.584 32.407 1.00 71.50 101 SER A C 1
ATOM 712 O O . SER A 1 101 ? 16.861 29.635 32.266 1.00 71.50 101 SER A O 1
ATOM 714 N N . ASP A 1 102 ? 15.052 28.768 33.287 1.00 67.31 102 ASP A N 1
ATOM 715 C CA . ASP A 1 102 ? 15.780 28.257 34.458 1.00 67.31 102 ASP A CA 1
ATOM 716 C C . ASP A 1 102 ? 16.149 26.769 34.364 1.00 67.31 102 ASP A C 1
ATOM 718 O O . ASP A 1 102 ? 17.168 26.371 34.921 1.00 67.31 102 ASP A O 1
ATOM 722 N N . SER A 1 103 ? 15.341 25.946 33.680 1.00 69.06 103 SER A N 1
ATOM 723 C CA . SER A 1 103 ? 15.635 24.560 33.261 1.00 69.06 103 SER A CA 1
ATOM 724 C C . SER A 1 103 ? 14.379 23.914 32.658 1.00 69.06 103 SER A C 1
ATOM 726 O O . SER A 1 103 ? 13.266 24.240 33.053 1.00 69.06 103 SER A O 1
ATOM 728 N N . GLY A 1 104 ? 14.544 22.979 31.721 1.00 78.31 104 GLY A N 1
ATOM 729 C CA . GLY A 1 104 ? 13.440 22.215 31.140 1.00 78.31 104 GLY A CA 1
ATOM 730 C C . GLY A 1 104 ? 13.959 21.114 30.218 1.00 78.31 104 GLY A C 1
ATOM 731 O O . GLY A 1 104 ? 15.165 20.936 30.075 1.00 78.31 104 GLY A O 1
ATOM 732 N N . THR A 1 105 ? 13.086 20.308 29.625 1.00 85.00 105 THR A N 1
ATOM 733 C CA . THR A 1 105 ? 13.465 19.304 28.619 1.00 85.00 105 THR A CA 1
ATOM 734 C C . THR A 1 105 ? 12.471 19.320 27.465 1.00 85.00 105 THR A C 1
ATOM 736 O O . THR A 1 105 ? 11.266 19.358 27.688 1.00 85.00 105 THR A O 1
ATOM 739 N N . LEU A 1 106 ? 12.964 19.272 26.228 1.00 89.62 106 LEU A N 1
ATOM 740 C CA . LEU A 1 106 ? 12.146 18.989 25.053 1.00 89.62 106 LEU A CA 1
ATOM 741 C C . LEU A 1 106 ? 12.259 17.491 24.735 1.00 89.62 106 LEU A C 1
ATOM 743 O O . LEU A 1 106 ? 13.342 16.915 24.701 1.00 89.62 106 LEU A O 1
ATOM 747 N N . LEU A 1 107 ? 11.133 16.840 24.493 1.00 86.62 107 LEU A N 1
ATOM 748 C CA . LEU A 1 107 ? 11.075 15.516 23.900 1.00 86.62 107 LEU A CA 1
ATOM 749 C C . LEU A 1 107 ? 10.353 15.652 22.570 1.00 86.62 107 LEU A C 1
ATOM 751 O O . LEU A 1 107 ? 9.147 15.884 22.543 1.00 86.62 107 LEU A O 1
ATOM 755 N N . MET A 1 108 ? 11.104 15.534 21.481 1.00 86.56 108 MET A N 1
ATOM 756 C CA . MET A 1 108 ? 10.574 15.726 20.143 1.00 86.56 108 MET A CA 1
ATOM 757 C C . MET A 1 108 ? 10.877 14.528 19.262 1.00 86.56 108 MET A C 1
ATOM 759 O O . MET A 1 108 ? 12.045 14.215 19.060 1.00 86.56 108 MET A O 1
ATOM 763 N N . THR A 1 109 ? 9.829 13.925 18.715 1.00 84.00 109 THR A N 1
ATOM 764 C CA . THR A 1 109 ? 9.902 12.869 17.700 1.00 84.00 109 THR A CA 1
ATOM 765 C C . THR A 1 109 ? 9.258 13.374 16.419 1.00 84.00 109 THR A C 1
ATOM 767 O O . THR A 1 109 ? 8.225 14.037 16.494 1.00 84.00 109 THR A O 1
ATOM 770 N N . TYR A 1 110 ? 9.815 13.067 15.255 1.00 84.88 110 TYR A N 1
ATOM 771 C CA . TYR A 1 110 ? 9.239 13.458 13.967 1.00 84.88 110 TYR A CA 1
ATOM 772 C C . TYR A 1 110 ? 9.676 12.491 12.866 1.00 84.88 110 TYR A C 1
ATOM 774 O O . TYR A 1 110 ? 10.651 11.753 13.033 1.00 84.88 110 TYR A O 1
ATOM 782 N N . GLU A 1 111 ? 8.950 12.499 11.751 1.00 78.62 111 GLU A N 1
ATOM 783 C CA . GLU A 1 111 ? 9.356 11.808 10.530 1.00 78.62 111 GLU A CA 1
ATOM 784 C C . GLU A 1 111 ? 10.220 12.737 9.664 1.00 78.62 111 GLU A C 1
ATOM 786 O O . GLU A 1 111 ? 9.834 13.868 9.356 1.00 78.62 111 GLU A O 1
ATOM 791 N N . GLU A 1 112 ? 11.406 12.276 9.262 1.00 78.56 112 GLU A N 1
ATOM 792 C CA . GLU A 1 112 ? 12.271 13.028 8.350 1.00 78.56 112 GLU A CA 1
ATOM 793 C C . GLU A 1 112 ? 11.656 13.021 6.942 1.00 78.56 112 GLU A C 1
ATOM 795 O O . GLU A 1 112 ? 11.657 12.003 6.254 1.00 78.56 112 GLU A O 1
ATOM 800 N N . ARG A 1 113 ? 11.105 14.166 6.524 1.00 77.44 113 ARG A N 1
ATOM 801 C CA . ARG A 1 113 ? 10.469 14.346 5.203 1.00 77.44 113 ARG A CA 1
ATOM 802 C C . ARG A 1 113 ? 11.308 15.197 4.253 1.00 77.44 113 ARG A C 1
ATOM 804 O O . ARG A 1 113 ? 11.369 14.920 3.060 1.00 77.44 113 ARG A O 1
ATOM 811 N N . ASP A 1 114 ? 11.956 16.233 4.784 1.00 80.38 114 ASP A N 1
ATOM 812 C CA . ASP A 1 114 ? 12.879 17.106 4.055 1.00 80.38 114 ASP A CA 1
ATOM 813 C C . ASP A 1 114 ? 13.984 17.584 5.005 1.00 80.38 114 ASP A C 1
ATOM 815 O O . ASP A 1 114 ? 13.738 18.347 5.945 1.00 80.38 114 ASP A O 1
ATOM 819 N N . ALA A 1 115 ? 15.222 17.170 4.729 1.00 80.94 115 ALA A N 1
ATOM 820 C CA . ALA A 1 115 ? 16.392 17.517 5.532 1.00 80.94 115 ALA A CA 1
ATOM 821 C C . ALA A 1 115 ? 16.622 19.039 5.652 1.00 80.94 115 ALA A C 1
ATOM 823 O O . ALA A 1 115 ? 17.227 19.507 6.617 1.00 80.94 115 ALA A O 1
ATOM 824 N N . ARG A 1 116 ? 16.138 19.850 4.697 1.00 83.12 116 ARG A N 1
ATOM 825 C CA . ARG A 1 116 ? 16.251 21.320 4.749 1.00 83.12 116 ARG A CA 1
ATOM 826 C C . ARG A 1 116 ? 15.319 21.917 5.797 1.00 83.12 116 ARG A C 1
ATOM 828 O O . ARG A 1 116 ? 15.721 22.824 6.526 1.00 83.12 116 ARG A O 1
ATOM 835 N N . VAL A 1 117 ? 14.098 21.392 5.878 1.00 82.31 117 VAL A N 1
ATOM 836 C CA . VAL A 1 117 ? 13.079 21.814 6.848 1.00 82.31 117 VAL A CA 1
ATOM 837 C C . VAL A 1 117 ? 13.550 21.473 8.261 1.00 82.31 117 VAL A C 1
ATOM 839 O O . VAL A 1 117 ? 13.485 22.317 9.157 1.00 82.31 117 VAL A O 1
ATOM 842 N N . GLU A 1 118 ? 14.121 20.283 8.438 1.00 84.94 118 GLU A N 1
ATOM 843 C CA . GLU A 1 118 ? 14.758 19.850 9.681 1.00 84.94 118 GLU A CA 1
ATOM 844 C C . GLU A 1 118 ? 15.929 20.767 10.082 1.00 84.94 118 GLU A C 1
ATOM 846 O O . GLU A 1 118 ? 15.955 21.327 11.184 1.00 84.94 118 GLU A O 1
ATOM 851 N N . ALA A 1 119 ? 16.884 20.971 9.168 1.00 84.00 119 ALA A N 1
ATOM 852 C CA . ALA A 1 119 ? 18.066 21.789 9.421 1.00 84.00 119 ALA A CA 1
ATOM 853 C C . ALA A 1 119 ? 17.701 23.230 9.806 1.00 84.00 119 ALA A C 1
ATOM 855 O O . ALA A 1 119 ? 18.330 23.815 10.693 1.00 84.00 119 ALA A O 1
ATOM 856 N N . ARG A 1 120 ? 16.663 23.801 9.181 1.00 89.50 120 ARG A N 1
ATOM 857 C CA . ARG A 1 120 ? 16.157 25.133 9.522 1.00 89.50 120 ARG A CA 1
ATOM 858 C C . ARG A 1 120 ? 15.600 25.184 10.942 1.00 89.50 120 ARG A C 1
ATOM 860 O O . ARG A 1 120 ? 15.955 26.100 11.685 1.00 89.50 120 ARG A O 1
ATOM 867 N N . PHE A 1 121 ? 14.783 24.209 11.341 1.00 92.06 121 PHE A N 1
ATOM 868 C CA . PHE A 1 121 ? 14.220 24.156 12.691 1.00 92.06 121 PHE A CA 1
ATOM 869 C C . PHE A 1 121 ? 15.316 24.089 13.762 1.00 92.06 121 PHE A C 1
ATOM 871 O O . PHE A 1 121 ? 15.325 24.905 14.686 1.00 92.06 121 PHE A O 1
ATOM 878 N N . PHE A 1 122 ? 16.285 23.177 13.620 1.00 88.31 122 PHE A N 1
ATOM 879 C CA . PHE A 1 122 ? 17.383 23.071 14.586 1.00 88.31 122 PHE A CA 1
ATOM 880 C C . PHE A 1 122 ? 18.330 24.271 14.545 1.00 88.31 122 PHE A C 1
ATOM 882 O O . PHE A 1 122 ? 18.871 24.651 15.586 1.00 88.31 122 PHE A O 1
ATOM 889 N N . GLY A 1 123 ? 18.485 24.913 13.384 1.00 88.00 123 GLY A N 1
ATOM 890 C CA . GLY A 1 123 ? 19.167 26.199 13.257 1.00 88.00 123 GLY A CA 1
ATOM 891 C C . GLY A 1 123 ? 18.503 27.288 14.104 1.00 88.00 123 GLY A C 1
ATOM 892 O O . GLY A 1 123 ? 19.168 27.889 14.946 1.00 88.00 123 GLY A O 1
ATOM 893 N N . LEU A 1 124 ? 17.187 27.476 13.950 1.00 90.25 124 LEU A N 1
ATOM 894 C CA . LEU A 1 124 ? 16.396 28.445 14.722 1.00 90.25 124 LEU A CA 1
ATOM 895 C C . LEU A 1 124 ? 16.426 28.151 16.226 1.00 90.25 124 LEU A C 1
ATOM 897 O O . LEU A 1 124 ? 16.575 29.061 17.042 1.00 90.25 124 LEU A O 1
ATOM 901 N N . LEU A 1 125 ? 16.300 26.878 16.604 1.00 88.00 125 LEU A N 1
ATOM 902 C CA . LEU A 1 125 ? 16.330 26.451 18.000 1.00 88.00 125 LEU A CA 1
ATOM 903 C C . LEU A 1 125 ? 17.698 26.723 18.639 1.00 88.00 125 LEU A C 1
ATOM 905 O O . LEU A 1 125 ? 17.764 27.201 19.770 1.00 88.00 125 LEU A O 1
ATOM 909 N N . LYS A 1 126 ? 18.792 26.469 17.914 1.00 84.81 126 LYS A N 1
ATOM 910 C CA . LYS A 1 126 ? 20.157 26.763 18.368 1.00 84.81 126 LYS A CA 1
ATOM 911 C C . LYS A 1 126 ? 20.430 28.264 18.460 1.00 84.81 126 LYS A C 1
ATOM 913 O O . LYS A 1 126 ? 21.117 28.687 19.378 1.00 84.81 126 LYS A O 1
ATOM 918 N N . GLU A 1 127 ? 19.910 29.055 17.525 1.00 86.75 127 GLU A N 1
ATOM 919 C CA . GLU A 1 127 ? 20.061 30.514 17.531 1.00 86.75 127 GLU A CA 1
ATOM 920 C C . GLU A 1 127 ? 19.334 31.156 18.719 1.00 86.75 127 GLU A C 1
ATOM 922 O O . GLU A 1 127 ? 19.888 32.026 19.389 1.00 86.75 127 GLU A O 1
ATOM 927 N N . LYS A 1 128 ? 18.096 30.722 18.991 1.00 84.31 128 LYS A N 1
ATOM 928 C CA . LYS A 1 128 ? 17.243 31.323 20.025 1.00 84.31 128 LYS A CA 1
ATOM 929 C C . LYS A 1 128 ? 17.446 30.737 21.427 1.00 84.31 128 LYS A C 1
ATOM 931 O O . LYS A 1 128 ? 17.042 31.370 22.400 1.00 84.31 128 LYS A O 1
ATOM 936 N N . SER A 1 129 ? 18.039 29.549 21.563 1.00 77.12 129 SER A N 1
ATOM 937 C CA . SER A 1 129 ? 18.313 28.946 22.875 1.00 77.12 129 SER A CA 1
ATOM 938 C C . SER A 1 129 ? 19.707 29.304 23.393 1.00 77.12 129 SER A C 1
ATOM 940 O O . SER A 1 129 ? 20.680 29.356 22.650 1.00 77.12 129 SER A O 1
ATOM 942 N N . SER A 1 130 ? 19.839 29.480 24.709 1.00 65.62 130 SER A N 1
ATOM 943 C CA . SER A 1 130 ? 21.146 29.592 25.381 1.00 65.62 130 SER A CA 1
ATOM 944 C C . SER A 1 130 ? 21.825 28.225 25.601 1.00 65.62 130 SER A C 1
ATOM 946 O O . SER A 1 130 ? 22.712 28.099 26.443 1.00 65.62 130 SER A O 1
ATOM 948 N N . ALA A 1 131 ? 21.380 27.177 24.900 1.00 56.09 131 ALA A N 1
ATOM 949 C CA . ALA A 1 131 ? 21.751 25.794 25.175 1.00 56.09 131 ALA A CA 1
ATOM 950 C C . ALA A 1 131 ? 23.180 25.464 24.708 1.00 56.09 131 ALA A C 1
ATOM 952 O O . ALA A 1 131 ? 23.583 25.774 23.589 1.00 56.09 131 ALA A O 1
ATOM 953 N N . THR A 1 132 ? 23.950 24.797 25.572 1.00 45.03 132 THR A N 1
ATOM 954 C CA . THR A 1 132 ? 25.388 24.533 25.366 1.00 45.03 132 THR A CA 1
ATOM 955 C C . THR A 1 132 ? 25.675 23.199 24.662 1.00 45.03 132 THR A C 1
ATOM 957 O O . THR A 1 132 ? 26.768 23.001 24.138 1.00 45.03 132 THR A O 1
ATOM 960 N N . SER A 1 133 ? 24.705 22.284 24.587 1.00 46.88 133 SER A N 1
ATOM 961 C CA . SER A 1 133 ? 24.832 21.039 23.821 1.00 46.88 133 SER A CA 1
ATOM 962 C C . SER A 1 133 ? 23.467 20.433 23.513 1.00 46.88 133 SER A C 1
ATOM 964 O O . SER A 1 133 ? 22.609 20.412 24.391 1.00 46.88 133 SER A O 1
ATOM 966 N N . ILE A 1 134 ? 23.310 19.887 22.307 1.00 52.75 134 ILE A N 1
ATOM 967 C CA . ILE A 1 134 ? 22.169 19.064 21.897 1.00 52.75 134 ILE A CA 1
ATOM 968 C C . ILE A 1 134 ? 22.677 17.615 21.845 1.00 52.75 134 ILE A C 1
ATOM 970 O O . ILE A 1 134 ? 23.360 17.261 20.881 1.00 52.75 134 ILE A O 1
ATOM 974 N N . PRO A 1 135 ? 22.444 16.778 22.871 1.00 45.72 135 PRO A N 1
ATOM 975 C CA . PRO A 1 135 ? 22.797 15.370 22.795 1.00 45.72 135 PRO A CA 1
ATOM 976 C C . PRO A 1 135 ? 21.784 14.662 21.894 1.00 45.72 135 PRO A C 1
ATOM 978 O O . PRO A 1 135 ? 20.597 14.615 22.207 1.00 45.72 135 PRO A O 1
ATOM 981 N N . LEU A 1 136 ? 22.256 14.105 20.779 1.00 46.25 136 LEU A N 1
ATOM 982 C CA . LEU A 1 136 ? 21.470 13.199 19.949 1.00 46.25 136 LEU A CA 1
ATOM 983 C C . LEU A 1 136 ? 21.407 11.846 20.678 1.00 46.25 136 LEU A C 1
ATOM 985 O O . LEU A 1 136 ? 22.396 11.112 20.693 1.00 46.25 136 LEU A O 1
ATOM 989 N N . ALA A 1 137 ? 20.296 11.522 21.341 1.00 41.50 137 ALA A N 1
ATOM 990 C CA . ALA A 1 137 ? 20.133 10.180 21.898 1.00 41.50 137 ALA A CA 1
ATOM 991 C C . ALA A 1 137 ? 19.678 9.214 20.797 1.00 41.50 137 ALA A C 1
ATOM 993 O O . ALA A 1 137 ? 18.736 9.499 20.054 1.00 41.50 137 ALA A O 1
ATOM 994 N N . LEU A 1 138 ? 20.347 8.062 20.711 1.00 36.28 138 LEU A N 1
ATOM 995 C CA . LEU A 1 138 ? 19.847 6.916 19.955 1.00 36.28 138 LEU A CA 1
ATOM 996 C C . LEU A 1 138 ? 18.504 6.464 20.559 1.00 36.28 138 LEU A C 1
ATOM 998 O O . LEU A 1 138 ? 18.320 6.590 21.776 1.00 36.28 138 LEU A O 1
ATOM 1002 N N . PRO A 1 139 ? 17.575 5.935 19.745 1.00 42.75 139 PRO A N 1
ATOM 1003 C CA . PRO A 1 139 ? 16.354 5.325 20.259 1.00 42.75 139 PRO A CA 1
ATOM 1004 C C . PRO A 1 139 ? 16.675 4.261 21.323 1.00 42.75 139 PRO A C 1
ATOM 1006 O O . PRO A 1 139 ? 17.776 3.694 21.311 1.00 42.75 139 PRO A O 1
ATOM 1009 N N . PRO A 1 140 ? 15.743 3.970 22.254 1.00 39.53 140 PRO A N 1
ATOM 1010 C CA . PRO A 1 140 ? 15.930 2.876 23.198 1.00 39.53 140 PRO A CA 1
ATOM 1011 C C . PRO A 1 140 ? 16.297 1.591 22.437 1.00 39.53 140 PRO A C 1
ATOM 1013 O O . PRO A 1 140 ? 15.767 1.370 21.343 1.00 39.53 140 PRO A O 1
ATOM 1016 N N . PRO A 1 141 ? 17.201 0.746 22.977 1.00 34.00 141 PRO A N 1
ATOM 1017 C CA . PRO A 1 141 ? 17.531 -0.524 22.347 1.00 34.00 141 PRO A CA 1
ATOM 1018 C C . PRO A 1 141 ? 16.232 -1.279 22.101 1.00 34.00 141 PRO A C 1
ATOM 1020 O O . PRO A 1 141 ? 15.388 -1.351 22.998 1.00 34.00 141 PRO A O 1
ATOM 1023 N N . ALA A 1 142 ? 16.071 -1.768 20.870 1.00 38.78 142 ALA A N 1
ATOM 1024 C CA . ALA A 1 142 ? 14.878 -2.461 20.421 1.00 38.78 142 ALA A CA 1
ATOM 1025 C C . ALA A 1 142 ? 14.375 -3.396 21.526 1.00 38.78 142 ALA A C 1
ATOM 1027 O O . ALA A 1 142 ? 15.092 -4.302 21.960 1.00 38.78 142 ALA A O 1
ATOM 1028 N N . VAL A 1 143 ? 13.144 -3.167 21.996 1.00 39.19 143 VAL A N 1
ATOM 1029 C CA . VAL A 1 143 ? 12.414 -4.207 22.721 1.00 39.19 143 VAL A CA 1
ATOM 1030 C C . VAL A 1 143 ? 12.466 -5.417 21.800 1.00 39.19 143 VAL A C 1
ATOM 1032 O O . VAL A 1 143 ? 12.115 -5.292 20.628 1.00 39.19 143 VAL A O 1
ATOM 1035 N N . SER A 1 144 ? 12.986 -6.539 22.290 1.00 36.28 144 SER A N 1
ATOM 1036 C CA . SER A 1 144 ? 13.196 -7.773 21.536 1.00 36.28 144 SER A CA 1
ATOM 1037 C C . SER A 1 144 ? 11.860 -8.387 21.096 1.00 36.28 144 SER A C 1
ATOM 1039 O O . SER A 1 144 ? 11.394 -9.389 21.627 1.00 36.28 144 SER A O 1
ATOM 1041 N N . GLY A 1 145 ? 11.226 -7.742 20.121 1.00 44.78 145 GLY A N 1
ATOM 1042 C CA . GLY A 1 145 ? 10.219 -8.273 19.220 1.00 44.78 145 GLY A CA 1
ATOM 1043 C C . GLY A 1 145 ? 10.862 -8.598 17.867 1.00 44.78 145 GLY A C 1
ATOM 1044 O O . GLY A 1 145 ? 12.039 -8.292 17.660 1.00 44.78 145 GLY A O 1
ATOM 1045 N N . PRO A 1 146 ? 10.128 -9.256 16.955 1.00 36.69 146 PRO A N 1
ATOM 1046 C CA . PRO A 1 146 ? 10.673 -9.708 15.680 1.00 36.69 146 PRO A CA 1
ATOM 1047 C C . PRO A 1 146 ? 11.333 -8.541 14.935 1.00 36.69 146 PRO A C 1
ATOM 1049 O O . PRO A 1 146 ? 10.727 -7.487 14.730 1.00 36.69 146 PRO A O 1
ATOM 1052 N N . ALA A 1 147 ? 12.614 -8.732 14.613 1.00 38.97 147 ALA A N 1
ATOM 1053 C CA . ALA A 1 147 ? 13.472 -7.748 13.973 1.00 38.97 147 ALA A CA 1
ATOM 1054 C C . ALA A 1 147 ? 12.826 -7.249 12.670 1.00 38.97 147 ALA A C 1
ATOM 1056 O O . ALA A 1 147 ? 12.535 -8.050 11.785 1.00 38.97 147 ALA A O 1
ATOM 1057 N N . GLY A 1 148 ? 12.583 -5.936 12.587 1.00 40.56 148 GLY A N 1
ATOM 1058 C CA . GLY A 1 148 ? 12.087 -5.259 11.382 1.00 40.56 148 GLY A CA 1
ATOM 1059 C C . GLY A 1 148 ? 10.938 -4.264 11.594 1.00 40.56 148 GLY A C 1
ATOM 1060 O O . GLY A 1 148 ? 10.682 -3.448 10.719 1.00 40.56 148 GLY A O 1
ATOM 1061 N N . ALA A 1 149 ? 10.253 -4.270 12.744 1.00 41.38 149 ALA A N 1
ATOM 1062 C CA . ALA A 1 149 ? 9.003 -3.507 12.896 1.00 41.38 149 ALA A CA 1
ATOM 1063 C C . ALA A 1 149 ? 9.144 -2.013 13.275 1.00 41.38 149 ALA A C 1
ATOM 1065 O O . ALA A 1 149 ? 8.136 -1.310 13.277 1.00 41.38 149 ALA A O 1
ATOM 1066 N N . TRP A 1 150 ? 10.342 -1.512 13.602 1.00 39.25 150 TRP A N 1
ATOM 1067 C CA . TRP A 1 150 ? 10.485 -0.173 14.211 1.00 39.25 150 TRP A CA 1
ATOM 1068 C C . TRP A 1 150 ? 11.602 0.706 13.633 1.00 39.25 150 TRP A C 1
ATOM 1070 O O . TRP A 1 150 ? 11.768 1.834 14.083 1.00 39.25 150 TRP A O 1
ATOM 1080 N N . GLU A 1 151 ? 12.347 0.236 12.631 1.00 34.12 151 GLU A N 1
ATOM 1081 C CA . GLU A 1 151 ? 13.493 0.978 12.080 1.00 34.12 151 GLU A CA 1
ATOM 1082 C C . GLU A 1 151 ? 13.148 2.309 11.372 1.00 34.12 151 GLU A C 1
ATOM 1084 O O . GLU A 1 151 ? 13.972 3.220 11.456 1.00 34.12 151 GLU A O 1
ATOM 1089 N N . PRO A 1 152 ? 11.955 2.519 10.769 1.00 34.25 152 PRO A N 1
ATOM 1090 C CA . PRO A 1 152 ? 11.635 3.823 10.177 1.00 34.25 152 PRO A CA 1
ATOM 1091 C C . PRO A 1 152 ? 11.139 4.879 11.179 1.00 34.25 152 PRO A C 1
ATOM 1093 O O . PRO A 1 152 ? 11.090 6.053 10.836 1.00 34.25 152 PRO A O 1
ATOM 1096 N N . LEU A 1 153 ? 10.741 4.504 12.404 1.00 36.41 153 LEU A N 1
ATOM 1097 C CA . LEU A 1 153 ? 9.922 5.374 13.268 1.00 36.41 153 LEU A CA 1
ATOM 1098 C C . LEU A 1 153 ? 10.682 6.137 14.359 1.00 36.41 153 LEU A C 1
ATOM 1100 O O . LEU A 1 153 ? 10.062 6.691 15.265 1.00 36.41 153 LEU A O 1
ATOM 1104 N N . SER A 1 154 ? 12.011 6.192 14.320 1.00 35.47 154 SER A N 1
ATOM 1105 C CA . SER A 1 154 ? 12.741 6.835 15.412 1.00 35.47 154 SER A CA 1
ATOM 1106 C C . SER A 1 154 ? 13.965 7.611 14.961 1.00 35.47 154 SER A C 1
ATOM 1108 O O . SER A 1 154 ? 15.067 7.064 14.875 1.00 35.47 154 SER A O 1
ATOM 1110 N N . ARG A 1 155 ? 13.792 8.926 14.808 1.00 39.62 155 ARG A N 1
ATOM 1111 C CA . ARG A 1 155 ? 14.878 9.874 15.036 1.00 39.62 155 ARG A CA 1
ATOM 1112 C C . ARG A 1 155 ? 14.471 10.940 16.054 1.00 39.62 155 ARG A C 1
ATOM 1114 O O . ARG A 1 155 ? 13.426 11.572 15.959 1.00 39.62 155 ARG A O 1
ATOM 1121 N N . MET A 1 156 ? 15.401 11.111 16.991 1.00 42.44 156 MET A N 1
ATOM 1122 C CA . MET A 1 156 ? 15.595 12.208 17.936 1.00 42.44 156 MET A CA 1
ATOM 1123 C C . MET A 1 156 ? 14.805 12.234 19.249 1.00 42.44 156 MET A C 1
ATOM 1125 O O . MET A 1 156 ? 13.639 11.892 19.369 1.00 42.44 156 MET A O 1
ATOM 1129 N N . LEU A 1 157 ? 15.563 12.639 20.265 1.00 36.28 157 LEU A N 1
ATOM 1130 C CA . LEU A 1 157 ? 15.242 12.872 21.664 1.00 36.28 157 LEU A CA 1
ATOM 1131 C C . LEU A 1 157 ? 16.153 14.058 22.006 1.00 36.28 157 LEU A C 1
ATOM 1133 O O . LEU A 1 157 ? 17.366 13.944 21.817 1.00 36.28 157 LEU A O 1
ATOM 1137 N N . LEU A 1 158 ? 15.604 15.216 22.381 1.00 34.56 158 LEU A N 1
ATOM 1138 C CA . LEU A 1 158 ? 16.344 16.484 22.323 1.00 34.56 158 LEU A CA 1
ATOM 1139 C C . LEU A 1 158 ? 16.321 17.221 23.662 1.00 34.56 158 LEU A C 1
ATOM 1141 O O . LEU A 1 158 ? 15.552 18.149 23.870 1.00 34.56 158 LEU A O 1
ATOM 1145 N N . GLN A 1 159 ? 17.200 16.836 24.584 1.00 37.50 159 GLN A N 1
ATOM 1146 C CA . GLN A 1 159 ? 17.270 17.484 25.892 1.00 37.50 159 GLN A CA 1
ATOM 1147 C C . GLN A 1 159 ? 17.874 18.899 25.792 1.00 37.50 159 GLN A C 1
ATOM 1149 O O . GLN A 1 159 ? 19.049 19.055 25.468 1.00 37.50 159 GLN A O 1
ATOM 1154 N N . ILE A 1 160 ? 17.079 19.930 26.105 1.00 36.88 160 ILE A N 1
ATOM 1155 C CA . ILE A 1 160 ? 17.508 21.338 26.163 1.00 36.88 160 ILE A CA 1
ATOM 1156 C C . ILE A 1 160 ? 17.630 21.762 27.628 1.00 36.88 160 ILE A C 1
ATOM 1158 O O . ILE A 1 160 ? 16.658 22.218 28.216 1.00 36.88 160 ILE A O 1
ATOM 1162 N N . CYS A 1 161 ? 18.816 21.656 28.228 1.00 34.81 161 CYS A N 1
ATOM 1163 C CA . CYS A 1 161 ? 19.046 22.194 29.572 1.00 34.81 161 CYS A CA 1
ATOM 1164 C C . CYS A 1 161 ? 19.394 23.689 29.494 1.00 34.81 161 CYS A C 1
ATOM 1166 O O . CYS A 1 161 ? 20.502 24.040 29.086 1.00 34.81 161 CYS A O 1
ATOM 1168 N N . ALA A 1 162 ? 18.487 24.572 29.919 1.00 33.28 162 ALA A N 1
ATOM 1169 C CA . ALA A 1 162 ? 18.864 25.937 30.283 1.00 33.28 162 ALA A CA 1
ATOM 1170 C C . ALA A 1 162 ? 19.650 25.869 31.605 1.00 33.28 162 ALA A C 1
ATOM 1172 O O . ALA A 1 162 ? 19.104 25.459 32.625 1.00 33.28 162 ALA A O 1
ATOM 1173 N N . GLN A 1 163 ? 20.952 26.171 31.585 1.00 30.00 163 GLN A N 1
ATOM 1174 C CA . GLN A 1 163 ? 21.735 26.301 32.815 1.00 30.00 163 GLN A CA 1
ATOM 1175 C C . GLN A 1 163 ? 21.694 27.755 33.284 1.00 30.00 163 GLN A C 1
ATOM 1177 O O . GLN A 1 163 ? 22.322 28.622 32.677 1.00 30.00 163 GLN A O 1
ATOM 1182 N N . ALA A 1 164 ? 21.035 28.008 34.416 1.00 26.75 164 ALA A N 1
ATOM 1183 C CA . ALA A 1 164 ? 21.436 29.115 35.270 1.00 26.75 164 ALA A CA 1
ATOM 1184 C C . ALA A 1 164 ? 22.833 28.797 35.828 1.00 26.75 164 ALA A C 1
ATOM 1186 O O . ALA A 1 164 ? 23.096 27.707 36.340 1.00 26.75 164 ALA A O 1
ATOM 1187 N N . SER A 1 165 ? 23.755 29.740 35.674 1.00 31.48 165 SER A N 1
ATOM 1188 C CA . SER A 1 165 ? 25.147 29.637 36.101 1.00 31.48 165 SER A CA 1
ATOM 1189 C C . SER A 1 165 ? 25.294 29.131 37.545 1.00 31.48 165 SER A C 1
ATOM 1191 O O . SER A 1 165 ? 24.909 29.824 38.483 1.00 31.48 165 SER A O 1
ATOM 1193 N N . GLY A 1 166 ? 25.942 27.973 37.707 1.00 33.66 166 GLY A N 1
ATOM 1194 C CA . GLY A 1 166 ? 26.627 27.575 38.938 1.00 33.66 166 GLY A CA 1
ATOM 1195 C C . GLY A 1 166 ? 25.779 26.927 40.036 1.00 33.66 166 GLY A C 1
ATOM 1196 O O . GLY A 1 166 ? 25.615 27.508 41.099 1.00 33.66 166 GLY A O 1
ATOM 1197 N N . SER A 1 167 ? 25.353 25.676 39.847 1.00 31.22 167 SER A N 1
ATOM 1198 C CA . SER A 1 167 ? 25.446 24.635 40.890 1.00 31.22 167 SER A CA 1
ATOM 1199 C C . SER A 1 167 ? 25.220 23.251 40.271 1.00 31.22 167 SER A C 1
ATOM 1201 O O . SER A 1 167 ? 24.388 23.096 39.378 1.00 31.22 167 SER A O 1
ATOM 1203 N N . GLU A 1 168 ? 25.984 22.249 40.705 1.00 37.00 168 GLU A N 1
ATOM 1204 C CA . GLU A 1 168 ? 25.782 20.849 40.320 1.00 37.00 168 GLU A CA 1
ATOM 1205 C C . GLU A 1 168 ? 24.425 20.348 40.839 1.00 37.00 168 GLU A C 1
ATOM 1207 O O . GLU A 1 168 ? 24.246 20.128 42.037 1.00 37.00 168 GLU A O 1
ATOM 1212 N N . VAL A 1 169 ? 23.460 20.136 39.940 1.00 35.59 169 VAL A N 1
ATOM 1213 C CA . VAL A 1 169 ? 22.179 19.506 40.285 1.00 35.59 169 VAL A CA 1
ATOM 1214 C C . VAL A 1 169 ? 22.336 17.985 40.242 1.00 35.59 169 VAL A C 1
ATOM 1216 O O . VAL A 1 169 ? 22.114 17.325 39.225 1.00 35.59 169 VAL A O 1
ATOM 1219 N N . ALA A 1 170 ? 22.708 17.415 41.385 1.00 34.09 170 ALA A N 1
ATOM 1220 C CA . ALA A 1 170 ? 22.549 15.997 41.683 1.00 34.09 170 ALA A CA 1
ATOM 1221 C C . ALA A 1 170 ? 21.047 15.669 41.812 1.00 34.09 170 ALA A C 1
ATOM 1223 O O . ALA A 1 170 ? 20.473 15.773 42.891 1.00 34.09 170 ALA A O 1
ATOM 1224 N N . GLY A 1 171 ? 20.379 15.314 40.710 1.00 34.00 171 GLY A N 1
ATOM 1225 C CA . GLY A 1 171 ? 18.945 14.981 40.764 1.00 34.00 171 GLY A CA 1
ATOM 1226 C C . GLY A 1 171 ? 18.384 14.184 39.589 1.00 34.00 171 GLY A C 1
ATOM 1227 O O . GLY A 1 171 ? 17.469 13.389 39.776 1.00 34.00 171 GLY A O 1
ATOM 1228 N N . VAL A 1 172 ? 18.957 14.304 38.390 1.00 34.59 172 VAL A N 1
ATOM 1229 C CA . VAL A 1 172 ? 18.390 13.660 37.185 1.00 34.59 172 VAL A CA 1
ATOM 1230 C C . VAL A 1 172 ? 18.831 12.192 37.026 1.00 34.59 172 VAL A C 1
ATOM 1232 O O . VAL A 1 172 ? 18.139 11.393 36.401 1.00 34.59 172 VAL A O 1
ATOM 1235 N N . GLY A 1 173 ? 19.915 11.776 37.691 1.00 33.31 173 GLY A N 1
ATOM 1236 C CA . GLY A 1 173 ? 20.380 10.380 37.695 1.00 33.31 173 GLY A CA 1
ATOM 1237 C C . GLY A 1 173 ? 19.441 9.380 38.390 1.00 33.31 173 GLY A C 1
ATOM 1238 O O . GLY A 1 173 ? 19.627 8.175 38.245 1.00 33.31 173 GLY A O 1
ATOM 1239 N N . ALA A 1 174 ? 18.425 9.847 39.126 1.00 37.09 174 ALA A N 1
ATOM 1240 C CA . ALA A 1 174 ? 17.521 8.989 39.897 1.00 37.09 174 ALA A CA 1
ATOM 1241 C C . ALA A 1 174 ? 16.314 8.453 39.099 1.00 37.09 174 ALA A C 1
ATOM 1243 O O . ALA A 1 174 ? 15.727 7.445 39.495 1.00 37.09 174 ALA A O 1
ATOM 1244 N N . ALA A 1 175 ? 15.949 9.080 37.974 1.00 35.03 175 ALA A N 1
ATOM 1245 C CA . ALA A 1 175 ? 14.776 8.681 37.186 1.00 35.03 175 ALA A CA 1
ATOM 1246 C C . ALA A 1 175 ? 15.058 7.492 36.247 1.00 35.03 175 ALA A C 1
ATOM 1248 O O . ALA A 1 175 ? 14.183 6.657 36.013 1.00 35.03 175 ALA A O 1
ATOM 1249 N N . LEU A 1 176 ? 16.295 7.366 35.755 1.00 36.69 176 LEU A N 1
ATOM 1250 C CA . LEU A 1 176 ? 16.693 6.305 34.822 1.00 36.69 176 LEU A CA 1
ATOM 1251 C C . LEU A 1 176 ? 16.571 4.892 35.434 1.00 36.69 176 LEU A C 1
ATOM 1253 O O . LEU A 1 176 ? 15.959 4.031 34.800 1.00 36.69 176 LEU A O 1
ATOM 1257 N N . PRO A 1 177 ? 17.028 4.646 36.682 1.00 39.88 177 PRO A N 1
ATOM 1258 C CA . PRO A 1 177 ? 16.838 3.354 37.343 1.00 39.88 177 PRO A CA 1
ATOM 1259 C C . PRO A 1 177 ? 15.365 3.035 37.636 1.00 39.88 177 PRO A C 1
ATOM 1261 O O . PRO A 1 177 ? 14.972 1.871 37.623 1.00 39.88 177 PRO A O 1
ATOM 1264 N N . GLN A 1 178 ? 14.521 4.048 37.875 1.00 41.00 178 GLN A N 1
ATOM 1265 C CA . GLN A 1 178 ? 13.086 3.844 38.113 1.00 41.00 178 GLN A CA 1
ATOM 1266 C C . GLN A 1 178 ? 12.360 3.404 36.836 1.00 41.00 178 GLN A C 1
ATOM 1268 O O . GLN A 1 178 ? 11.559 2.468 36.892 1.00 41.00 178 GLN A O 1
ATOM 1273 N N . LEU A 1 179 ? 12.703 3.999 35.691 1.00 37.41 179 LEU A N 1
ATOM 1274 C CA . LEU A 1 179 ? 12.228 3.596 34.363 1.00 37.41 179 LEU A CA 1
ATOM 1275 C C . LEU A 1 179 ? 12.700 2.183 33.991 1.00 37.41 179 LEU A C 1
ATOM 1277 O O . LEU A 1 179 ? 11.895 1.364 33.547 1.00 37.41 179 LEU A O 1
ATOM 1281 N N . GLN A 1 180 ? 13.966 1.855 34.270 1.00 40.81 180 GLN A N 1
ATOM 1282 C CA . GLN A 1 180 ? 14.500 0.496 34.119 1.00 40.81 180 GLN A CA 1
ATOM 1283 C C . GLN A 1 180 ? 13.759 -0.514 35.009 1.00 40.81 180 GLN A C 1
ATOM 1285 O O . GLN A 1 180 ? 13.348 -1.565 34.525 1.00 40.81 180 GLN A O 1
ATOM 1290 N N . SER A 1 181 ? 13.475 -0.166 36.269 1.00 41.28 181 SER A N 1
ATOM 1291 C CA . SER A 1 181 ? 12.724 -1.031 37.195 1.00 41.28 181 SER A CA 1
ATOM 1292 C C . SER A 1 181 ? 11.262 -1.257 36.782 1.00 41.28 181 SER A C 1
ATOM 1294 O O . SER A 1 181 ? 10.655 -2.269 37.137 1.00 41.28 181 SER A O 1
ATOM 1296 N N . LEU A 1 182 ? 10.654 -0.297 36.076 1.00 41.28 182 LEU A N 1
ATOM 1297 C CA . LEU A 1 182 ? 9.291 -0.407 35.548 1.00 41.28 182 LEU A CA 1
ATOM 1298 C C . LEU A 1 182 ? 9.261 -1.318 34.316 1.00 41.28 182 LEU A C 1
ATOM 1300 O O . LEU A 1 182 ? 8.403 -2.195 34.236 1.00 41.28 182 LEU A O 1
ATOM 1304 N N . LEU A 1 183 ? 10.244 -1.177 33.423 1.00 39.16 183 LEU A N 1
ATOM 1305 C CA . LEU A 1 183 ? 10.475 -2.084 32.294 1.00 39.16 183 LEU A CA 1
ATOM 1306 C C . LEU A 1 183 ? 10.751 -3.523 32.760 1.00 39.16 183 LEU A C 1
ATOM 1308 O O . LEU A 1 183 ? 10.177 -4.471 32.226 1.00 39.16 183 LEU A O 1
ATOM 1312 N N . GLU A 1 184 ? 11.563 -3.701 33.803 1.00 42.47 184 GLU A N 1
ATOM 1313 C CA . GLU A 1 184 ? 11.838 -5.016 34.391 1.00 42.47 184 GLU A CA 1
ATOM 1314 C C . GLU A 1 184 ? 10.596 -5.644 35.033 1.00 42.47 184 GLU A C 1
ATOM 1316 O O . GLU A 1 184 ? 10.350 -6.835 34.827 1.00 42.47 184 GLU A O 1
ATOM 1321 N N . ARG A 1 185 ? 9.771 -4.860 35.748 1.00 42.50 185 ARG A N 1
ATOM 1322 C CA . ARG A 1 185 ? 8.491 -5.321 36.326 1.00 42.50 185 ARG A CA 1
ATOM 1323 C C . ARG A 1 185 ? 7.471 -5.714 35.262 1.00 42.50 185 ARG A C 1
ATOM 1325 O O . ARG A 1 185 ? 6.787 -6.725 35.413 1.00 42.50 185 ARG A O 1
ATOM 1332 N N . TYR A 1 186 ? 7.391 -4.951 34.176 1.00 36.19 186 TYR A N 1
ATOM 1333 C CA . TYR A 1 186 ? 6.536 -5.276 33.037 1.00 36.19 186 TYR A CA 1
ATOM 1334 C C . TYR A 1 186 ? 6.960 -6.604 32.382 1.00 36.19 186 TYR A C 1
ATOM 1336 O O . TYR A 1 186 ? 6.130 -7.486 32.152 1.00 36.19 186 TYR A O 1
ATOM 1344 N N . ASN A 1 187 ? 8.268 -6.811 32.196 1.00 39.41 187 ASN A N 1
ATOM 1345 C CA . ASN A 1 187 ? 8.814 -8.037 31.607 1.00 39.41 187 ASN A CA 1
ATOM 1346 C C . ASN A 1 187 ? 8.711 -9.266 32.530 1.00 39.41 187 ASN A C 1
ATOM 1348 O O . ASN A 1 187 ? 8.460 -10.376 32.057 1.00 39.41 187 ASN A O 1
ATOM 1352 N N . THR A 1 188 ? 8.853 -9.101 33.849 1.00 42.28 188 THR A N 1
ATOM 1353 C CA . THR A 1 188 ? 8.659 -10.207 34.808 1.00 42.28 188 THR A CA 1
ATOM 1354 C C . THR A 1 188 ? 7.192 -10.608 34.939 1.00 42.28 188 THR A C 1
ATOM 1356 O O . THR A 1 188 ? 6.907 -11.802 35.046 1.00 42.28 188 THR A O 1
ATOM 1359 N N . SER A 1 189 ? 6.253 -9.663 34.848 1.00 37.84 189 SER A N 1
ATOM 1360 C CA . SER A 1 189 ? 4.817 -9.971 34.862 1.00 37.84 189 SER A CA 1
ATOM 1361 C C . SER A 1 189 ? 4.389 -10.806 33.643 1.00 37.84 189 SER A C 1
ATOM 1363 O O . SER A 1 189 ? 3.624 -11.756 33.789 1.00 37.84 189 SER A O 1
ATOM 1365 N N . ASN A 1 190 ? 4.976 -10.550 32.466 1.00 35.81 190 ASN A N 1
ATOM 1366 C CA . ASN A 1 190 ? 4.714 -11.329 31.247 1.00 35.81 190 ASN A CA 1
ATOM 1367 C C . ASN A 1 190 ? 5.437 -12.691 31.203 1.00 35.81 190 ASN A C 1
ATOM 1369 O O . ASN A 1 190 ? 4.927 -13.635 30.603 1.00 35.81 190 ASN A O 1
ATOM 1373 N N . ASN A 1 191 ? 6.587 -12.845 31.871 1.00 36.84 191 ASN A N 1
ATOM 1374 C CA . ASN A 1 191 ? 7.295 -14.134 31.940 1.00 36.84 191 ASN A CA 1
ATOM 1375 C C . ASN A 1 191 ? 6.754 -15.087 33.020 1.00 36.84 191 ASN A C 1
ATOM 1377 O O . ASN A 1 191 ? 6.971 -16.298 32.946 1.00 36.84 191 ASN A O 1
ATOM 1381 N N . SER A 1 192 ? 6.009 -14.570 33.998 1.00 35.81 192 SER A N 1
ATOM 1382 C CA . SER A 1 192 ? 5.386 -15.375 35.060 1.00 35.81 192 SER A CA 1
ATOM 1383 C C . SER A 1 192 ? 4.261 -16.284 34.543 1.00 35.81 192 SER A C 1
ATOM 1385 O O . SER A 1 192 ? 3.905 -17.262 35.197 1.00 35.81 192 SER A O 1
ATOM 1387 N N . SER A 1 193 ? 3.726 -16.007 33.351 1.00 36.56 193 SER A N 1
ATOM 1388 C CA . SER A 1 193 ? 2.659 -16.794 32.723 1.00 36.56 193 SER A CA 1
ATOM 1389 C C . SER A 1 193 ? 3.162 -18.035 31.969 1.00 36.56 193 SER A C 1
ATOM 1391 O O . SER A 1 193 ? 2.353 -18.896 31.640 1.00 36.56 193 SER A O 1
ATOM 1393 N N . ASN A 1 194 ? 4.477 -18.166 31.736 1.00 34.88 194 ASN A N 1
ATOM 1394 C CA . ASN A 1 194 ? 5.053 -19.223 30.887 1.00 34.88 194 ASN A CA 1
ATOM 1395 C C . ASN A 1 194 ? 5.925 -20.263 31.614 1.00 34.88 194 ASN A C 1
ATOM 1397 O O . ASN A 1 194 ? 6.384 -21.208 30.980 1.00 34.88 194 ASN A O 1
ATOM 1401 N N . ASN A 1 195 ? 6.120 -20.160 32.932 1.00 32.69 195 ASN A N 1
ATOM 1402 C CA . ASN A 1 195 ? 7.002 -21.068 33.680 1.00 32.69 195 ASN A CA 1
ATOM 1403 C C . ASN A 1 195 ? 6.260 -21.922 34.720 1.00 32.69 195 ASN A C 1
ATOM 1405 O O . ASN A 1 195 ? 6.592 -21.931 35.902 1.00 32.69 195 ASN A O 1
ATOM 1409 N N . SER A 1 196 ? 5.269 -22.694 34.268 1.00 34.34 196 SER A N 1
ATOM 1410 C CA . SER A 1 196 ? 4.640 -23.736 35.092 1.00 34.34 196 SER A CA 1
ATOM 1411 C C . SER A 1 196 ? 4.734 -25.140 34.493 1.00 34.34 196 SER A C 1
ATOM 1413 O O . SER A 1 196 ? 3.831 -25.938 34.690 1.00 34.34 196 SER A O 1
ATOM 1415 N N . SER A 1 197 ? 5.808 -25.507 33.784 1.00 39.06 197 SER A N 1
ATOM 1416 C CA . SER A 1 197 ? 6.089 -26.929 33.490 1.00 39.06 197 SER A CA 1
ATOM 1417 C C . SER A 1 197 ? 7.552 -27.186 33.104 1.00 39.06 197 SER A C 1
ATOM 1419 O O . SER A 1 197 ? 7.838 -27.438 31.939 1.00 39.06 197 SER A O 1
ATOM 1421 N N . ASN A 1 198 ? 8.496 -27.169 34.051 1.00 32.38 198 ASN A N 1
ATOM 1422 C CA . ASN A 1 198 ? 9.683 -28.019 33.896 1.00 32.38 198 ASN A CA 1
ATOM 1423 C C . ASN A 1 198 ? 10.415 -28.247 35.224 1.00 32.38 198 ASN A C 1
ATOM 1425 O O . ASN A 1 198 ? 11.063 -27.350 35.754 1.00 32.38 198 ASN A O 1
ATOM 1429 N N . SER A 1 199 ? 10.331 -29.472 35.744 1.00 34.72 199 SER A N 1
ATOM 1430 C CA . SER A 1 199 ? 11.209 -29.978 36.799 1.00 34.72 199 SER A CA 1
ATOM 1431 C C . SER A 1 199 ? 11.598 -31.415 36.470 1.00 34.72 199 SER A C 1
ATOM 1433 O O . SER A 1 199 ? 10.729 -32.217 36.132 1.00 34.72 199 SER A O 1
ATOM 1435 N N . ASN A 1 200 ? 12.880 -31.717 36.700 1.00 32.75 200 ASN A N 1
ATOM 1436 C CA . ASN A 1 200 ? 13.566 -33.022 36.685 1.00 32.75 200 ASN A CA 1
ATOM 1437 C C . ASN A 1 200 ? 14.072 -33.463 35.293 1.00 32.75 200 ASN A C 1
ATOM 1439 O O . ASN A 1 200 ? 13.315 -33.493 34.337 1.00 32.75 200 ASN A O 1
ATOM 1443 N N . ASN A 1 201 ? 15.328 -33.874 35.084 1.00 30.08 201 ASN A N 1
ATOM 1444 C CA . ASN A 1 201 ? 16.365 -34.329 36.012 1.00 30.08 201 ASN A CA 1
ATOM 1445 C C . ASN A 1 201 ? 17.753 -34.270 35.339 1.00 30.08 201 ASN A C 1
ATOM 1447 O O . ASN A 1 201 ? 17.888 -34.589 34.160 1.00 30.08 201 ASN A O 1
ATOM 1451 N N . ASN A 1 202 ? 18.779 -33.960 36.133 1.00 42.19 202 ASN A N 1
ATOM 1452 C CA . ASN A 1 202 ? 20.191 -34.209 35.829 1.00 42.19 202 ASN A CA 1
ATOM 1453 C C . ASN A 1 202 ? 20.506 -35.711 35.937 1.00 42.19 202 ASN A C 1
ATOM 1455 O O . ASN A 1 202 ? 20.039 -36.349 36.880 1.00 42.19 202 ASN A O 1
ATOM 1459 N N . ASN A 1 203 ? 21.394 -36.240 35.085 1.00 33.50 203 ASN A N 1
ATOM 1460 C CA . ASN A 1 203 ? 22.589 -36.926 35.590 1.00 33.50 203 ASN A CA 1
ATOM 1461 C C . ASN A 1 203 ? 23.672 -37.174 34.527 1.00 33.50 203 ASN A C 1
ATOM 1463 O O . ASN A 1 203 ? 23.410 -37.522 33.381 1.00 33.50 203 ASN A O 1
ATOM 1467 N N . SER A 1 204 ? 24.903 -37.017 34.999 1.00 44.03 204 SER A N 1
ATOM 1468 C CA . SER A 1 204 ? 26.205 -37.266 34.384 1.00 44.03 204 SER A CA 1
ATOM 1469 C C . SER A 1 204 ? 26.497 -38.742 34.092 1.00 44.03 204 SER A C 1
ATOM 1471 O O . SER A 1 204 ? 26.147 -39.592 34.908 1.00 44.03 204 SER A O 1
ATOM 1473 N N . ASN A 1 205 ? 27.297 -39.033 33.057 1.00 30.12 205 ASN A N 1
ATOM 1474 C CA . ASN A 1 205 ? 28.592 -39.702 33.249 1.00 30.12 205 ASN A CA 1
ATOM 1475 C C . ASN A 1 205 ? 29.481 -39.724 31.994 1.00 30.12 205 ASN A C 1
ATOM 1477 O O . ASN A 1 205 ? 29.059 -39.452 30.877 1.00 30.12 205 ASN A O 1
ATOM 1481 N N . LYS A 1 206 ? 30.749 -39.993 32.289 1.00 31.94 206 LYS A N 1
ATOM 1482 C CA . LYS A 1 206 ? 32.014 -39.758 31.588 1.00 31.94 206 LYS A CA 1
ATOM 1483 C C . LYS A 1 206 ? 32.557 -41.086 31.007 1.00 31.94 206 LYS A C 1
ATOM 1485 O O . LYS A 1 206 ? 32.175 -42.135 31.518 1.00 31.94 206 LYS A O 1
ATOM 1490 N N . ILE A 1 207 ? 33.547 -40.981 30.103 1.00 30.20 207 ILE A N 1
ATOM 1491 C CA . ILE A 1 207 ? 34.649 -41.934 29.772 1.00 30.20 207 ILE A CA 1
ATOM 1492 C C . ILE A 1 207 ? 34.621 -42.623 28.376 1.00 30.20 207 ILE A C 1
ATOM 1494 O O . ILE A 1 207 ? 33.871 -43.561 28.131 1.00 30.20 207 ILE A O 1
ATOM 1498 N N . ASP A 1 208 ? 35.527 -42.106 27.528 1.00 31.16 208 ASP A N 1
ATOM 1499 C CA . ASP A 1 208 ? 36.603 -42.710 26.705 1.00 31.16 208 ASP A CA 1
ATOM 1500 C C . ASP A 1 208 ? 36.389 -43.637 25.479 1.00 31.16 208 ASP A C 1
ATOM 1502 O O . ASP A 1 208 ? 36.090 -44.822 25.572 1.00 31.16 208 ASP A O 1
ATOM 1506 N N . SER A 1 209 ? 36.760 -43.045 24.328 1.00 35.06 209 SER A N 1
ATOM 1507 C CA . SER A 1 209 ? 37.749 -43.453 23.301 1.00 35.06 209 SER A CA 1
ATOM 1508 C C . SER A 1 209 ? 37.684 -44.820 22.600 1.00 35.06 209 SER A C 1
ATOM 1510 O O . SER A 1 209 ? 37.909 -45.858 23.214 1.00 35.06 209 SER A O 1
ATOM 1512 N N . SER A 1 210 ? 37.647 -44.804 21.257 1.00 30.66 210 SER A N 1
ATOM 1513 C CA . SER A 1 210 ? 38.795 -45.181 20.394 1.00 30.66 210 SER A CA 1
ATOM 1514 C C . SER A 1 210 ? 38.490 -45.094 18.880 1.00 30.66 210 SER A C 1
ATOM 1516 O O . SER A 1 210 ? 37.366 -45.294 18.433 1.00 30.66 210 SER A O 1
ATOM 1518 N N . ASN A 1 211 ? 39.545 -44.749 18.131 1.00 33.12 211 ASN A N 1
ATOM 1519 C CA . ASN A 1 211 ? 39.730 -44.665 16.672 1.00 33.12 211 ASN A CA 1
ATOM 1520 C C . ASN A 1 211 ? 39.223 -45.874 15.852 1.00 33.12 211 ASN A C 1
ATOM 1522 O O . ASN A 1 211 ? 39.390 -47.003 16.302 1.00 33.12 211 ASN A O 1
ATOM 1526 N N . ASN A 1 212 ? 38.831 -45.679 14.579 1.00 29.02 212 ASN A N 1
ATOM 1527 C CA . ASN A 1 212 ? 39.735 -45.813 13.410 1.00 29.02 212 ASN A CA 1
ATOM 1528 C C . ASN A 1 212 ? 39.036 -45.625 12.043 1.00 29.02 212 ASN A C 1
ATOM 1530 O O . ASN A 1 212 ? 37.857 -45.917 11.879 1.00 29.02 212 ASN A O 1
ATOM 1534 N N . ASN A 1 213 ? 39.845 -45.180 11.077 1.00 33.50 213 ASN A N 1
ATOM 1535 C CA . ASN A 1 213 ? 39.602 -45.026 9.637 1.00 33.50 213 ASN A CA 1
ATOM 1536 C C . ASN A 1 213 ? 39.064 -46.287 8.930 1.00 33.50 213 ASN A C 1
ATOM 1538 O O . ASN A 1 213 ? 39.503 -47.391 9.252 1.00 33.50 213 ASN A O 1
ATOM 1542 N N . ASN A 1 214 ? 38.266 -46.115 7.866 1.00 29.58 214 ASN A N 1
ATOM 1543 C CA . ASN A 1 214 ? 38.716 -46.405 6.494 1.00 29.58 214 ASN A CA 1
ATOM 1544 C C . ASN A 1 214 ? 37.673 -46.087 5.411 1.00 29.58 214 ASN A C 1
ATOM 1546 O O . ASN A 1 214 ? 36.466 -46.176 5.616 1.00 29.58 214 ASN A O 1
ATOM 1550 N N . ASP A 1 215 ? 38.241 -45.748 4.257 1.00 31.09 215 ASP A N 1
ATOM 1551 C CA . ASP A 1 215 ? 37.663 -45.481 2.949 1.00 31.09 215 ASP A CA 1
ATOM 1552 C C . ASP A 1 215 ? 36.796 -46.600 2.340 1.00 31.09 215 ASP A C 1
ATOM 1554 O O . ASP A 1 215 ? 36.983 -47.788 2.600 1.00 31.09 215 ASP A O 1
ATOM 1558 N N . ASN A 1 216 ? 36.014 -46.141 1.354 1.00 30.41 216 ASN A N 1
ATOM 1559 C CA . ASN A 1 216 ? 35.812 -46.703 0.013 1.00 30.41 216 ASN A CA 1
ATOM 1560 C C . ASN A 1 216 ? 34.472 -47.360 -0.381 1.00 30.41 216 ASN A C 1
ATOM 1562 O O . ASN A 1 216 ? 34.021 -48.364 0.160 1.00 30.41 216 ASN A O 1
ATOM 1566 N N . THR A 1 217 ? 34.001 -46.812 -1.512 1.00 29.12 217 THR A N 1
ATOM 1567 C CA . THR A 1 217 ? 33.390 -47.439 -2.700 1.00 29.12 217 THR A CA 1
ATOM 1568 C C . THR A 1 217 ? 31.895 -47.779 -2.737 1.00 29.12 217 THR A C 1
ATOM 1570 O O . THR A 1 217 ? 31.417 -48.702 -2.094 1.00 29.12 217 THR A O 1
ATOM 1573 N N . SER A 1 218 ? 31.248 -47.036 -3.649 1.00 28.53 218 SER A N 1
ATOM 1574 C CA . SER A 1 218 ? 30.485 -47.482 -4.831 1.00 28.53 218 SER A CA 1
ATOM 1575 C C . SER A 1 218 ? 29.035 -47.969 -4.712 1.00 28.53 218 SER A C 1
ATOM 1577 O O . SER A 1 218 ? 28.744 -48.966 -4.065 1.00 28.53 218 SER A O 1
ATOM 1579 N N . GLU A 1 219 ? 28.237 -47.307 -5.560 1.00 27.70 219 GLU A N 1
ATOM 1580 C CA . GLU A 1 219 ? 27.183 -47.821 -6.451 1.00 27.70 219 GLU A CA 1
ATOM 1581 C C . GLU A 1 219 ? 25.773 -48.117 -5.907 1.00 27.70 219 GLU A C 1
ATOM 1583 O O . GLU A 1 219 ? 25.545 -48.996 -5.084 1.00 27.70 219 GLU A O 1
ATOM 1588 N N . ASP A 1 220 ? 24.840 -47.330 -6.464 1.00 27.22 220 ASP A N 1
ATOM 1589 C CA . ASP A 1 220 ? 23.608 -47.704 -7.173 1.00 27.22 220 ASP A CA 1
ATOM 1590 C C . ASP A 1 220 ? 22.646 -48.750 -6.592 1.00 27.22 220 ASP A C 1
ATOM 1592 O O . ASP A 1 220 ? 22.992 -49.894 -6.318 1.00 27.22 220 ASP A O 1
ATOM 1596 N N . GLY A 1 221 ? 21.349 -48.404 -6.607 1.00 25.59 221 GLY A N 1
ATOM 1597 C CA . GLY A 1 221 ? 20.306 -49.432 -6.693 1.00 25.59 221 GLY A CA 1
ATOM 1598 C C . GLY A 1 221 ? 18.922 -49.074 -6.160 1.00 25.59 221 GLY A C 1
ATOM 1599 O O . GLY A 1 221 ? 18.575 -49.366 -5.024 1.00 25.59 221 GLY A O 1
ATOM 1600 N N . MET A 1 222 ? 18.106 -48.513 -7.045 1.00 21.91 222 MET A N 1
ATOM 1601 C CA . MET A 1 222 ? 16.644 -48.385 -7.014 1.00 21.91 222 MET A CA 1
ATOM 1602 C C . MET A 1 222 ? 15.828 -49.629 -6.530 1.00 21.91 222 MET A C 1
ATOM 1604 O O . MET A 1 222 ? 16.027 -50.732 -7.020 1.00 21.91 222 MET A O 1
ATOM 1608 N N . VAL A 1 223 ? 14.766 -49.355 -5.743 1.00 23.11 223 VAL A N 1
ATOM 1609 C CA . VAL A 1 223 ? 13.323 -49.664 -6.005 1.00 23.11 223 VAL A CA 1
ATOM 1610 C C . VAL A 1 223 ? 12.668 -51.033 -5.647 1.00 23.11 223 VAL A C 1
ATOM 1612 O O . VAL A 1 223 ? 12.983 -52.082 -6.185 1.00 23.11 223 VAL A O 1
ATOM 1615 N N . LEU A 1 224 ? 11.593 -50.885 -4.841 1.00 22.84 224 LEU A N 1
ATOM 1616 C CA . LEU A 1 224 ? 10.288 -51.591 -4.709 1.00 22.84 224 LEU A CA 1
ATOM 1617 C C . LEU A 1 224 ? 10.140 -53.046 -4.184 1.00 22.84 224 LEU A C 1
ATOM 1619 O O . LEU A 1 224 ? 10.393 -54.027 -4.864 1.00 22.84 224 LEU A O 1
ATOM 1623 N N . ALA A 1 225 ? 9.433 -53.095 -3.044 1.00 22.66 225 ALA A N 1
ATOM 1624 C CA . ALA A 1 225 ? 8.145 -53.770 -2.787 1.00 22.66 225 ALA A CA 1
ATOM 1625 C C . ALA A 1 225 ? 8.019 -55.305 -2.598 1.00 22.66 225 ALA A C 1
ATOM 1627 O O . ALA A 1 225 ? 8.152 -56.104 -3.513 1.00 22.66 225 ALA A O 1
ATOM 1628 N N . SER A 1 226 ? 7.443 -55.613 -1.423 1.00 22.30 226 SER A N 1
ATOM 1629 C CA . SER A 1 226 ? 6.298 -56.514 -1.172 1.00 22.30 226 SER A CA 1
ATOM 1630 C C . SER A 1 226 ? 6.475 -58.022 -0.882 1.00 22.30 226 SER A C 1
ATOM 1632 O O . SER A 1 226 ? 6.670 -58.839 -1.766 1.00 22.30 226 SER A O 1
ATOM 1634 N N . ILE A 1 227 ? 6.108 -58.349 0.373 1.00 23.20 227 ILE A N 1
ATOM 1635 C CA . ILE A 1 227 ? 5.055 -59.308 0.802 1.00 23.20 227 ILE A CA 1
ATOM 1636 C C . ILE A 1 227 ? 5.393 -60.817 1.003 1.00 23.20 227 ILE A C 1
ATOM 1638 O O . ILE A 1 227 ? 5.479 -61.600 0.069 1.00 23.20 227 ILE A O 1
ATOM 1642 N N . LYS A 1 228 ? 5.314 -61.184 2.304 1.00 25.58 228 LYS A N 1
ATOM 1643 C CA . LYS A 1 228 ? 4.736 -62.376 2.996 1.00 25.58 228 LYS A CA 1
ATOM 1644 C C . LYS A 1 228 ? 5.493 -63.716 3.178 1.00 25.58 228 LYS A C 1
ATOM 1646 O O . LYS A 1 228 ? 5.708 -64.465 2.240 1.00 25.58 228 LYS A O 1
ATOM 1651 N N . THR A 1 229 ? 5.586 -64.056 4.484 1.00 26.73 229 THR A N 1
ATOM 1652 C CA . THR A 1 229 ? 5.392 -65.360 5.191 1.00 26.73 229 THR A CA 1
ATOM 1653 C C . THR A 1 229 ? 6.362 -66.509 4.869 1.00 26.73 229 THR A C 1
ATOM 1655 O O . THR A 1 229 ? 6.609 -66.803 3.716 1.00 26.73 229 THR A O 1
ATOM 1658 N N . THR A 1 230 ? 6.928 -67.268 5.822 1.00 28.11 230 THR A N 1
ATOM 1659 C CA . THR A 1 230 ? 6.261 -68.022 6.908 1.00 28.11 230 THR A CA 1
ATOM 1660 C C . THR A 1 230 ? 7.293 -68.561 7.930 1.00 28.11 230 THR A C 1
ATOM 1662 O O . THR A 1 230 ? 8.367 -68.983 7.530 1.00 28.11 230 THR A O 1
ATOM 1665 N N . SER A 1 231 ? 6.914 -68.596 9.219 1.00 28.86 231 SER A N 1
ATOM 1666 C CA . SER A 1 231 ? 7.205 -69.612 10.265 1.00 28.86 231 SER A CA 1
ATOM 1667 C C . SER A 1 231 ? 8.580 -70.316 10.354 1.00 28.86 231 SER A C 1
ATOM 1669 O O . SER A 1 231 ? 8.926 -71.119 9.496 1.00 28.86 231 SER A O 1
ATOM 1671 N N . THR A 1 232 ? 9.226 -70.266 11.529 1.00 29.95 232 THR A N 1
ATOM 1672 C CA . THR A 1 232 ? 9.287 -71.401 12.491 1.00 29.95 232 THR A CA 1
ATOM 1673 C C . THR A 1 232 ? 9.934 -70.978 13.819 1.00 29.95 232 THR A C 1
ATOM 1675 O O . THR A 1 232 ? 10.674 -70.004 13.900 1.00 29.95 232 THR A O 1
ATOM 1678 N N . ALA A 1 233 ? 9.546 -71.685 14.879 1.00 32.84 233 ALA A N 1
ATOM 1679 C CA . ALA A 1 233 ? 9.737 -71.378 16.290 1.00 32.84 233 ALA A CA 1
ATOM 1680 C C . ALA A 1 233 ? 11.138 -71.686 16.851 1.00 32.84 233 ALA A C 1
ATOM 1682 O O . ALA A 1 233 ? 11.793 -72.619 16.404 1.00 32.84 233 ALA A O 1
ATOM 1683 N N . SER A 1 234 ? 11.503 -71.007 17.946 1.00 31.27 234 SER A N 1
ATOM 1684 C CA . SER A 1 234 ? 12.199 -71.627 19.085 1.00 31.27 234 SER A CA 1
ATOM 1685 C C . SER A 1 234 ? 12.104 -70.734 20.326 1.00 31.27 234 SER A C 1
ATOM 1687 O O . SER A 1 234 ? 12.442 -69.554 20.292 1.00 31.27 234 SER A O 1
ATOM 1689 N N . MET A 1 235 ? 11.628 -71.326 21.419 1.00 37.88 235 MET A N 1
ATOM 1690 C CA . MET A 1 235 ? 11.551 -70.760 22.765 1.00 37.88 235 MET A CA 1
ATOM 1691 C C . MET A 1 235 ? 12.942 -70.587 23.392 1.00 37.88 235 MET A C 1
ATOM 1693 O O . MET A 1 235 ? 13.756 -71.497 23.283 1.00 37.88 235 MET A O 1
ATOM 1697 N N . ALA A 1 236 ? 13.157 -69.492 24.131 1.00 33.78 236 ALA A N 1
ATOM 1698 C CA . ALA A 1 236 ? 13.666 -69.494 25.513 1.00 33.78 236 ALA A CA 1
ATOM 1699 C C . ALA A 1 236 ? 13.912 -68.061 26.033 1.00 33.78 236 ALA A C 1
ATOM 1701 O O . ALA A 1 236 ? 14.285 -67.171 25.279 1.00 33.78 236 ALA A O 1
ATOM 1702 N N . SER A 1 237 ? 13.797 -67.905 27.357 1.00 36.84 237 SER A N 1
ATOM 1703 C CA . SER A 1 237 ? 14.353 -66.814 28.175 1.00 36.84 237 SER A CA 1
ATOM 1704 C C . SER A 1 237 ? 13.558 -65.503 28.291 1.00 36.84 237 SER A C 1
ATOM 1706 O O . SER A 1 237 ? 13.934 -64.437 27.806 1.00 36.84 237 SER A O 1
ATOM 1708 N N . THR A 1 238 ? 12.493 -65.592 29.084 1.00 45.56 238 THR A N 1
ATOM 1709 C CA . THR A 1 238 ? 11.863 -64.510 29.849 1.00 45.56 238 THR A CA 1
ATOM 1710 C C . THR A 1 238 ? 12.867 -63.867 30.811 1.00 45.56 238 THR A C 1
ATOM 1712 O O . THR A 1 238 ? 13.376 -64.576 31.666 1.00 45.56 238 THR A O 1
ATOM 1715 N N . THR A 1 239 ? 13.109 -62.556 30.673 1.00 45.81 239 THR A N 1
ATOM 1716 C CA . THR A 1 239 ? 13.190 -61.509 31.729 1.00 45.81 239 THR A CA 1
ATOM 1717 C C . THR A 1 239 ? 14.076 -60.345 31.266 1.00 45.81 239 THR A C 1
ATOM 1719 O O . THR A 1 239 ? 15.232 -60.266 31.662 1.00 45.81 239 THR A O 1
ATOM 1722 N N . ALA A 1 240 ? 13.534 -59.463 30.414 1.00 46.56 240 ALA A N 1
ATOM 1723 C CA . ALA A 1 240 ? 13.900 -58.040 30.261 1.00 46.56 240 ALA A CA 1
ATOM 1724 C C . ALA A 1 240 ? 13.245 -57.468 28.984 1.00 46.56 240 ALA A C 1
ATOM 1726 O O . ALA A 1 240 ? 13.916 -57.242 27.984 1.00 46.56 240 ALA A O 1
ATOM 1727 N N . SER A 1 241 ? 11.923 -57.262 28.962 1.00 43.09 241 SER A N 1
ATOM 1728 C CA . SER A 1 241 ? 11.272 -56.611 27.801 1.00 43.09 241 SER A CA 1
ATOM 1729 C C . SER A 1 241 ? 10.171 -55.612 28.155 1.00 43.09 241 SER A C 1
ATOM 1731 O O . SER A 1 241 ? 9.520 -55.065 27.266 1.00 43.09 241 SER A O 1
ATOM 1733 N N . THR A 1 242 ? 9.944 -55.337 29.438 1.00 45.06 242 THR A N 1
ATOM 1734 C CA . THR A 1 242 ? 8.862 -54.440 29.860 1.00 45.06 242 THR A CA 1
ATOM 1735 C C . THR A 1 242 ? 9.242 -52.962 29.715 1.00 45.06 242 THR A C 1
ATOM 1737 O O . THR A 1 242 ? 8.368 -52.118 29.538 1.00 45.06 242 THR A O 1
ATOM 1740 N N . THR A 1 243 ? 10.533 -52.619 29.702 1.00 46.44 243 THR A N 1
ATOM 1741 C CA . THR A 1 243 ? 10.982 -51.218 29.611 1.00 46.44 243 THR A CA 1
ATOM 1742 C C . THR A 1 243 ? 10.996 -50.685 28.172 1.00 46.44 243 THR A C 1
ATOM 1744 O O . THR A 1 243 ? 10.618 -49.536 27.947 1.00 46.44 243 THR A O 1
ATOM 1747 N N . THR A 1 244 ? 11.339 -51.518 27.183 1.00 47.78 244 THR A N 1
ATOM 1748 C CA . THR A 1 244 ? 11.376 -51.161 25.748 1.00 47.78 244 THR A CA 1
ATOM 1749 C C . THR A 1 244 ? 9.989 -51.112 25.101 1.00 47.78 244 THR A C 1
ATOM 1751 O O . THR A 1 244 ? 9.725 -50.245 24.270 1.00 47.78 244 THR A O 1
ATOM 1754 N N . ALA A 1 245 ? 9.057 -51.974 25.522 1.00 47.12 245 ALA A N 1
ATOM 1755 C CA . ALA A 1 245 ? 7.672 -51.927 25.043 1.00 47.12 245 ALA A CA 1
ATOM 1756 C C . ALA A 1 245 ? 6.935 -50.657 25.512 1.00 47.12 245 ALA A C 1
ATOM 1758 O O . ALA A 1 245 ? 6.149 -50.073 24.765 1.00 47.12 245 ALA A O 1
ATOM 1759 N N . THR A 1 246 ? 7.234 -50.182 26.725 1.00 49.75 246 THR A N 1
ATOM 1760 C CA . THR A 1 246 ? 6.599 -48.985 27.298 1.00 49.75 246 THR A CA 1
ATOM 1761 C C . THR A 1 246 ? 7.115 -47.697 26.645 1.00 49.75 246 THR A C 1
ATOM 1763 O O . THR A 1 246 ? 6.334 -46.784 26.380 1.00 49.75 246 THR A O 1
ATOM 1766 N N . THR A 1 247 ? 8.404 -47.633 26.290 1.00 53.78 247 THR A N 1
ATOM 1767 C CA . THR A 1 247 ? 8.985 -46.495 25.551 1.00 53.78 247 THR A CA 1
ATOM 1768 C C . THR A 1 247 ? 8.505 -46.446 24.101 1.00 53.78 247 THR A C 1
ATOM 1770 O O . THR A 1 247 ? 8.121 -45.376 23.634 1.00 53.78 247 THR A O 1
ATOM 1773 N N . ALA A 1 248 ? 8.414 -47.588 23.410 1.00 51.16 248 ALA A N 1
ATOM 1774 C CA . ALA A 1 248 ? 7.870 -47.648 22.051 1.00 51.16 248 ALA A CA 1
ATOM 1775 C C . ALA A 1 248 ? 6.373 -47.280 21.992 1.00 51.16 248 ALA A C 1
ATOM 1777 O O . ALA A 1 248 ? 5.954 -46.537 21.103 1.00 51.16 248 ALA A O 1
ATOM 1778 N N . ALA A 1 249 ? 5.571 -47.728 22.966 1.00 46.31 249 ALA A N 1
ATOM 1779 C CA . ALA A 1 249 ? 4.160 -47.356 23.076 1.00 46.31 249 ALA A CA 1
ATOM 1780 C C . ALA A 1 249 ? 3.972 -45.867 23.413 1.00 46.31 249 ALA A C 1
ATOM 1782 O O . ALA A 1 249 ? 3.057 -45.232 22.893 1.00 46.31 249 ALA A O 1
ATOM 1783 N N . THR A 1 250 ? 4.854 -45.288 24.233 1.00 50.56 250 THR A N 1
ATOM 1784 C CA . THR A 1 250 ? 4.834 -43.850 24.548 1.00 50.56 250 THR A CA 1
ATOM 1785 C C . THR A 1 250 ? 5.230 -43.013 23.330 1.00 50.56 250 THR A C 1
ATOM 1787 O O . THR A 1 250 ? 4.540 -42.054 23.007 1.00 50.56 250 THR A O 1
ATOM 1790 N N . ALA A 1 251 ? 6.264 -43.416 22.586 1.00 50.50 251 ALA A N 1
ATOM 1791 C CA . ALA A 1 251 ? 6.661 -42.762 21.338 1.00 50.50 251 ALA A CA 1
ATOM 1792 C C . ALA A 1 251 ? 5.595 -42.893 20.231 1.00 50.50 251 ALA A C 1
ATOM 1794 O O . ALA A 1 251 ? 5.403 -41.963 19.453 1.00 50.50 251 ALA A O 1
ATOM 1795 N N . SER A 1 252 ? 4.871 -44.018 20.160 1.00 46.50 252 SER A N 1
ATOM 1796 C CA . SER A 1 252 ? 3.706 -44.157 19.272 1.00 46.50 252 SER A CA 1
ATOM 1797 C C . SER A 1 252 ? 2.590 -43.200 19.674 1.00 46.50 252 SER A C 1
ATOM 1799 O O . SER A 1 252 ? 2.153 -42.424 18.843 1.00 46.50 252 SER A O 1
ATOM 1801 N N . ARG A 1 253 ? 2.200 -43.168 20.956 1.00 47.19 253 ARG A N 1
ATOM 1802 C CA . ARG A 1 253 ? 1.141 -42.269 21.446 1.00 47.19 253 ARG A CA 1
ATOM 1803 C C . ARG A 1 253 ? 1.491 -40.791 21.293 1.00 47.19 253 ARG A C 1
ATOM 1805 O O . 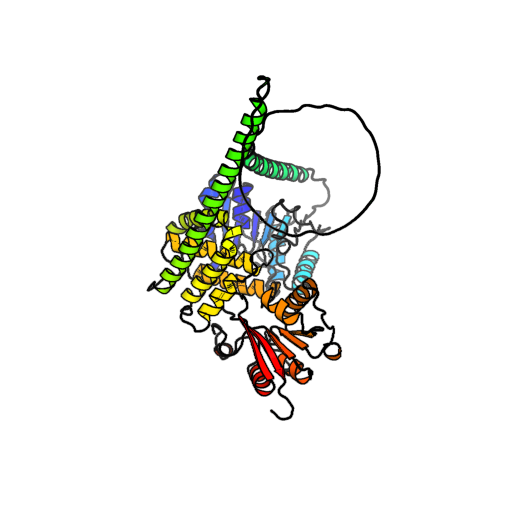ARG A 1 253 ? 0.599 -39.998 21.027 1.00 47.19 253 ARG A O 1
ATOM 1812 N N . LEU A 1 254 ? 2.763 -40.418 21.447 1.00 47.06 254 LEU A N 1
ATOM 1813 C CA . LEU A 1 254 ? 3.232 -39.055 21.190 1.00 47.06 254 LEU A CA 1
ATOM 1814 C C . LEU A 1 254 ? 3.145 -38.708 19.701 1.00 47.06 254 LEU A C 1
ATOM 1816 O O . LEU A 1 254 ? 2.618 -37.651 19.376 1.00 47.06 254 LEU A O 1
ATOM 1820 N N . ARG A 1 255 ? 3.560 -39.615 18.804 1.00 50.31 255 ARG A N 1
ATOM 1821 C CA . ARG A 1 255 ? 3.394 -39.438 17.350 1.00 50.31 255 ARG A CA 1
ATOM 1822 C C . ARG A 1 255 ? 1.928 -39.383 16.933 1.00 50.31 255 ARG A C 1
ATOM 1824 O O . ARG A 1 255 ? 1.575 -38.541 16.121 1.00 50.31 255 ARG A O 1
ATOM 1831 N N . ASP A 1 256 ? 1.076 -40.225 17.508 1.00 38.94 256 ASP A N 1
ATOM 1832 C CA . ASP A 1 256 ? -0.363 -40.243 17.234 1.00 38.94 256 ASP A CA 1
ATOM 1833 C C . ASP A 1 256 ? -1.040 -38.968 17.764 1.00 38.94 256 ASP A C 1
ATOM 1835 O O . ASP A 1 256 ? -1.886 -38.395 17.085 1.00 38.94 256 ASP A O 1
ATOM 1839 N N . ALA A 1 257 ? -0.626 -38.461 18.932 1.00 38.91 257 ALA A N 1
ATOM 1840 C CA . ALA A 1 257 ? -1.091 -37.184 19.473 1.00 38.91 257 ALA A CA 1
ATOM 1841 C C . ALA A 1 257 ? -0.597 -35.982 18.650 1.00 38.91 257 ALA A C 1
ATOM 1843 O O . ALA A 1 257 ? -1.329 -35.012 18.478 1.00 38.91 257 ALA A O 1
ATOM 1844 N N . GLU A 1 258 ? 0.625 -36.033 18.123 1.00 47.06 258 GLU A N 1
ATOM 1845 C CA . GLU A 1 258 ? 1.184 -35.002 17.246 1.00 47.06 258 GLU A CA 1
ATOM 1846 C C . GLU A 1 258 ? 0.513 -35.018 15.863 1.00 47.06 258 GLU A C 1
ATOM 1848 O O . GLU A 1 258 ? 0.111 -33.969 15.365 1.00 47.06 258 GLU A O 1
ATOM 1853 N N . LEU A 1 259 ? 0.262 -36.202 15.293 1.00 43.12 259 LEU A N 1
ATOM 1854 C CA . LEU A 1 259 ? -0.551 -36.387 14.086 1.00 43.12 259 LEU A CA 1
ATOM 1855 C C . LEU A 1 259 ? -1.997 -35.918 14.292 1.00 43.12 259 LEU A C 1
ATOM 1857 O O . LEU A 1 259 ? -2.554 -35.288 13.394 1.00 43.12 259 LEU A O 1
ATOM 1861 N N . CYS A 1 260 ? -2.588 -36.167 15.467 1.00 41.91 260 CYS A N 1
ATOM 1862 C CA . CYS A 1 260 ? -3.918 -35.673 15.830 1.00 41.91 260 CYS A CA 1
ATOM 1863 C C . CYS A 1 260 ? -3.936 -34.141 15.883 1.00 41.91 260 CYS A C 1
ATOM 1865 O O . CYS A 1 260 ? -4.769 -33.527 15.226 1.00 41.91 260 CYS A O 1
ATOM 1867 N N . LYS A 1 261 ? -2.949 -33.513 16.539 1.00 57.38 261 LYS A N 1
ATOM 1868 C CA . LYS A 1 261 ? -2.793 -32.047 16.572 1.00 57.38 261 LYS A CA 1
ATOM 1869 C C . LYS A 1 261 ? -2.590 -31.445 15.181 1.00 57.38 261 LYS A C 1
ATO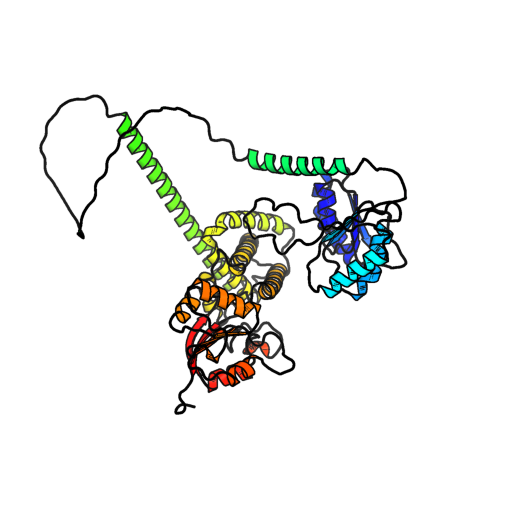M 1871 O O . LYS A 1 261 ? -3.167 -30.407 14.871 1.00 57.38 261 LYS A O 1
ATOM 1876 N N . VAL A 1 262 ? -1.799 -32.088 14.319 1.00 61.00 262 VAL A N 1
ATOM 1877 C CA . VAL A 1 262 ? -1.609 -31.655 12.923 1.00 61.00 262 VAL A CA 1
ATOM 1878 C C . VAL A 1 262 ? -2.905 -31.808 12.119 1.00 61.00 262 VAL A C 1
ATOM 1880 O O . VAL A 1 262 ? -3.240 -30.926 11.330 1.00 61.00 262 VAL A O 1
ATOM 1883 N N . GLY A 1 263 ? -3.654 -32.894 12.324 1.00 59.28 263 GLY A N 1
ATOM 1884 C CA . GLY A 1 263 ? -4.957 -33.125 11.699 1.00 59.28 263 GLY A CA 1
ATOM 1885 C C . GLY A 1 263 ? -6.013 -32.104 12.129 1.00 59.28 263 GLY A C 1
ATOM 1886 O O . GLY A 1 263 ? -6.668 -31.509 11.276 1.00 59.28 263 GLY A O 1
ATOM 1887 N N . GLU A 1 264 ? -6.126 -31.844 13.431 1.00 65.19 264 GLU A N 1
ATOM 1888 C CA . GLU A 1 264 ? -7.019 -30.840 14.023 1.00 65.19 264 GLU A CA 1
ATOM 1889 C C . GLU A 1 264 ? -6.683 -29.430 13.533 1.00 65.19 264 GLU A C 1
ATOM 1891 O O . GLU A 1 264 ? -7.572 -28.686 13.120 1.00 65.19 264 GLU A O 1
ATOM 1896 N N . ARG A 1 265 ? -5.391 -29.085 13.482 1.00 66.94 265 ARG A N 1
ATOM 1897 C CA . ARG A 1 265 ? -4.917 -27.808 12.938 1.00 66.94 265 ARG A CA 1
ATOM 1898 C C . ARG A 1 265 ? -5.261 -27.658 11.458 1.00 66.94 265 ARG A C 1
ATOM 1900 O O . ARG A 1 265 ? -5.782 -26.624 11.060 1.00 66.94 265 ARG A O 1
ATOM 1907 N N . ARG A 1 266 ? -5.035 -28.690 10.636 1.00 68.81 266 ARG A N 1
ATOM 1908 C CA . ARG A 1 266 ? -5.416 -28.674 9.210 1.00 68.81 266 ARG A CA 1
ATOM 1909 C C . ARG A 1 266 ? -6.921 -28.511 9.021 1.00 68.81 266 ARG A C 1
ATOM 1911 O O . ARG A 1 266 ? -7.335 -27.762 8.141 1.00 68.81 266 ARG A O 1
ATOM 1918 N N . LEU A 1 267 ? -7.727 -29.181 9.843 1.00 63.56 267 LEU A N 1
ATOM 1919 C CA . LEU A 1 267 ? -9.182 -29.057 9.808 1.00 63.56 267 LEU A CA 1
ATOM 1920 C C . LEU A 1 267 ? -9.631 -27.639 10.190 1.00 63.56 267 LEU A C 1
ATOM 1922 O O . LEU A 1 267 ? -10.481 -27.071 9.510 1.00 63.56 267 LEU A O 1
ATOM 1926 N N . LEU A 1 268 ? -9.024 -27.049 11.225 1.00 64.19 2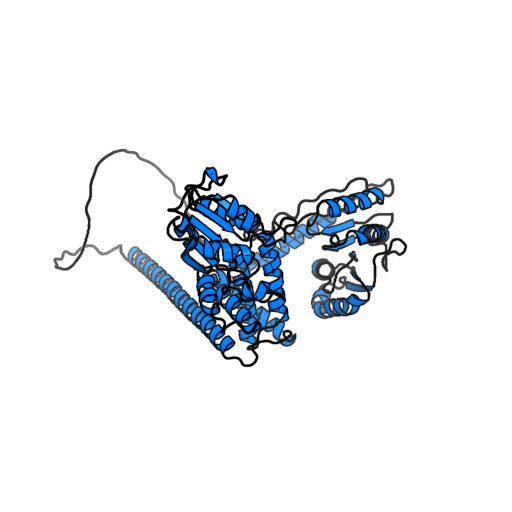68 LEU A N 1
ATOM 1927 C CA . LEU A 1 268 ? -9.289 -25.676 11.653 1.00 64.19 268 LEU A CA 1
ATOM 1928 C C . LEU A 1 268 ? -8.918 -24.661 10.564 1.00 64.19 268 LEU A C 1
ATOM 1930 O O . LEU A 1 268 ? -9.732 -23.807 10.223 1.00 64.19 268 LEU A O 1
ATOM 1934 N N . LEU A 1 269 ? -7.731 -24.785 9.965 1.00 67.31 269 LEU A N 1
ATOM 1935 C CA . LEU A 1 269 ? -7.290 -23.916 8.870 1.00 67.31 269 LEU A CA 1
ATOM 1936 C C . LEU A 1 269 ? -8.207 -24.033 7.647 1.00 67.31 269 LEU A C 1
ATOM 1938 O O . LEU A 1 269 ? -8.566 -23.019 7.052 1.00 67.31 269 LEU A O 1
ATOM 1942 N N . ALA A 1 270 ? -8.634 -25.249 7.295 1.00 68.81 270 ALA A N 1
ATOM 1943 C CA . ALA A 1 270 ? -9.585 -25.471 6.209 1.00 68.81 270 ALA A CA 1
ATOM 1944 C C . ALA A 1 270 ? -10.959 -24.852 6.514 1.00 68.81 270 ALA A C 1
ATOM 1946 O O . ALA A 1 270 ? -11.538 -24.186 5.655 1.00 68.81 270 ALA A O 1
ATOM 1947 N N . ALA A 1 271 ? -11.460 -25.016 7.742 1.00 63.94 271 ALA A N 1
ATOM 1948 C CA . ALA A 1 271 ? -12.709 -24.406 8.184 1.00 63.94 271 ALA A CA 1
ATOM 1949 C C . ALA A 1 271 ? -12.630 -22.875 8.141 1.00 63.94 271 ALA A C 1
ATOM 1951 O O . ALA A 1 271 ? -13.549 -22.227 7.651 1.00 63.94 271 ALA A O 1
ATOM 1952 N N . MET A 1 272 ? -11.513 -22.288 8.569 1.00 67.94 272 MET A N 1
ATOM 1953 C CA . MET A 1 272 ? -11.307 -20.843 8.523 1.00 67.94 272 MET A CA 1
ATOM 1954 C C . MET A 1 272 ? -11.149 -20.307 7.103 1.00 67.94 272 MET A C 1
ATOM 1956 O O . MET A 1 272 ? -11.734 -19.281 6.782 1.00 67.94 272 MET A O 1
ATOM 1960 N N . ALA A 1 273 ? -10.431 -21.000 6.219 1.00 71.31 273 ALA A N 1
ATOM 1961 C CA . ALA A 1 273 ? -10.366 -20.626 4.807 1.00 71.31 273 ALA A CA 1
ATOM 1962 C C . ALA A 1 273 ? -11.755 -20.681 4.142 1.00 71.31 273 ALA A C 1
ATOM 1964 O O . ALA A 1 273 ? -12.109 -19.803 3.346 1.00 71.31 273 ALA A O 1
ATOM 1965 N N . ALA A 1 274 ? -12.569 -21.678 4.508 1.00 70.75 274 ALA A N 1
ATOM 1966 C CA . ALA A 1 274 ? -13.963 -21.766 4.090 1.00 70.75 274 ALA A CA 1
ATOM 1967 C C . ALA A 1 274 ? -14.802 -20.616 4.670 1.00 70.75 274 ALA A C 1
ATOM 1969 O O . ALA A 1 274 ? -15.572 -20.006 3.931 1.00 70.75 274 ALA A O 1
ATOM 1970 N N . MET A 1 275 ? -14.608 -20.259 5.945 1.00 71.56 275 MET A N 1
ATOM 1971 C CA . MET A 1 275 ? -15.245 -19.093 6.563 1.00 71.56 275 MET A CA 1
ATOM 1972 C C . MET A 1 275 ? -14.864 -17.808 5.838 1.00 71.56 275 MET A C 1
ATOM 1974 O O . MET A 1 275 ? -15.753 -17.066 5.451 1.00 71.56 275 MET A O 1
ATOM 1978 N N . THR A 1 276 ? -13.582 -17.555 5.579 1.00 72.62 276 THR A N 1
ATOM 1979 C CA . THR A 1 276 ? -13.137 -16.361 4.851 1.00 72.62 276 THR A CA 1
ATOM 1980 C C . THR A 1 276 ? -13.760 -16.297 3.462 1.00 72.62 276 THR A C 1
ATOM 1982 O O . THR A 1 276 ? -14.298 -15.262 3.076 1.00 72.62 276 THR A O 1
ATOM 1985 N N . SER A 1 277 ? -13.772 -17.416 2.734 1.00 77.12 277 SER A N 1
ATOM 1986 C CA . SER A 1 277 ? -14.433 -17.502 1.426 1.00 77.12 277 SER A CA 1
ATOM 1987 C C . SER A 1 277 ? -15.937 -17.224 1.526 1.00 77.12 277 SER A C 1
ATOM 1989 O O . SER A 1 277 ? -16.495 -16.517 0.688 1.00 77.12 277 SER A O 1
ATOM 1991 N N . HIS A 1 278 ? -16.590 -17.716 2.580 1.00 76.00 278 HIS A N 1
ATOM 1992 C CA . HIS A 1 278 ? -17.996 -17.442 2.846 1.00 76.00 278 HIS A CA 1
ATOM 1993 C C . HIS A 1 278 ? -18.244 -15.972 3.212 1.00 76.00 278 HIS A C 1
ATOM 1995 O O . HIS A 1 278 ? -19.190 -15.379 2.707 1.00 76.00 278 HIS A O 1
ATOM 2001 N N . LEU A 1 279 ? -17.383 -15.340 4.013 1.00 75.44 279 LEU A N 1
ATOM 2002 C CA . LEU A 1 279 ? -17.501 -13.918 4.346 1.00 75.44 279 LEU A CA 1
ATOM 2003 C C . LEU A 1 279 ? -17.340 -13.042 3.094 1.00 75.44 279 LEU A C 1
ATOM 2005 O O . LEU A 1 279 ? -18.088 -12.084 2.929 1.00 75.44 279 LEU A O 1
ATOM 2009 N N . VAL A 1 280 ? -16.438 -13.398 2.172 1.00 78.44 280 VAL A N 1
ATOM 2010 C CA . VAL A 1 280 ? -16.328 -12.740 0.855 1.00 78.44 280 VAL A CA 1
ATOM 2011 C C . VAL A 1 280 ? -17.628 -12.880 0.052 1.00 78.44 280 VAL A C 1
ATOM 2013 O O . VAL A 1 280 ? -18.116 -11.907 -0.529 1.00 78.44 280 VAL A O 1
ATOM 2016 N N . GLN A 1 281 ? -18.234 -14.067 0.052 1.00 82.88 281 GLN A N 1
ATOM 2017 C CA . GLN A 1 281 ? -19.523 -14.295 -0.601 1.00 82.88 281 GLN A CA 1
ATOM 2018 C C . GLN A 1 281 ? -20.647 -13.465 0.042 1.00 82.88 281 GLN A C 1
ATOM 2020 O O . GLN A 1 281 ? -21.440 -12.855 -0.672 1.00 82.88 281 GLN A O 1
ATOM 2025 N N . LEU A 1 282 ? -20.697 -13.393 1.375 1.00 79.94 282 LEU A N 1
ATOM 2026 C CA . LEU A 1 282 ? -21.682 -12.595 2.109 1.00 79.94 282 LEU A CA 1
ATOM 2027 C C . LEU A 1 282 ? -21.512 -11.097 1.844 1.00 79.94 282 LEU A C 1
ATOM 2029 O O . LEU A 1 282 ? -22.500 -10.412 1.591 1.00 79.94 282 LEU A O 1
ATOM 2033 N N . LEU A 1 283 ? -20.272 -10.598 1.827 1.00 79.75 283 LEU A N 1
ATOM 2034 C CA . LEU A 1 283 ? -19.959 -9.224 1.421 1.00 79.75 283 LEU A CA 1
ATOM 2035 C C . LEU A 1 283 ? -20.495 -8.918 0.017 1.00 79.75 283 LEU A C 1
ATOM 2037 O O . LEU A 1 283 ? -21.038 -7.842 -0.211 1.00 79.75 283 LEU A O 1
ATOM 2041 N N . SER A 1 284 ? -20.398 -9.878 -0.906 1.00 79.38 284 SER A N 1
ATOM 2042 C CA . SER A 1 284 ? -20.899 -9.735 -2.281 1.00 79.38 284 SER A CA 1
ATOM 2043 C C . SER A 1 284 ? -22.427 -9.654 -2.371 1.00 79.38 284 SER A C 1
ATOM 2045 O O . SER A 1 284 ? -22.956 -9.097 -3.328 1.00 79.38 284 SER A O 1
ATOM 2047 N N . GLN A 1 285 ? -23.137 -10.244 -1.407 1.00 83.19 285 GLN A N 1
ATOM 2048 C CA . GLN A 1 285 ? -24.601 -10.340 -1.391 1.00 83.19 285 GLN A CA 1
ATOM 2049 C C . GLN A 1 285 ? -25.265 -9.266 -0.519 1.00 83.19 285 GLN A C 1
ATOM 2051 O O . GLN A 1 285 ? -26.471 -9.039 -0.625 1.00 83.19 285 GLN A O 1
ATOM 2056 N N . ALA A 1 286 ? -24.506 -8.618 0.363 1.00 77.56 286 ALA A N 1
ATOM 2057 C CA . ALA A 1 286 ? -25.025 -7.618 1.279 1.00 77.56 286 ALA A CA 1
ATOM 2058 C C . ALA A 1 286 ? -25.517 -6.372 0.524 1.00 77.56 286 ALA A C 1
ATOM 2060 O O . ALA A 1 286 ? -24.789 -5.768 -0.257 1.00 77.56 286 ALA A O 1
ATOM 2061 N N . ALA A 1 287 ? -26.745 -5.936 0.817 1.00 78.19 287 ALA A N 1
ATOM 2062 C CA . ALA A 1 287 ? -27.317 -4.729 0.215 1.00 78.19 287 ALA A CA 1
ATOM 2063 C C . ALA A 1 287 ? -26.629 -3.431 0.688 1.00 78.19 287 ALA A C 1
ATOM 2065 O O . ALA A 1 287 ? -26.634 -2.434 -0.026 1.00 78.19 287 ALA A O 1
ATOM 2066 N N . SER A 1 288 ? -26.049 -3.434 1.897 1.00 82.88 288 SER A N 1
ATOM 2067 C CA . SER A 1 288 ? -25.292 -2.305 2.459 1.00 82.88 288 SER A CA 1
ATOM 2068 C C . SER A 1 288 ? -24.225 -2.802 3.448 1.00 82.88 288 SER A C 1
ATOM 2070 O O . SER A 1 288 ? -24.405 -2.674 4.662 1.00 82.88 288 SER A O 1
ATOM 2072 N N . PRO A 1 289 ? -23.111 -3.377 2.959 1.00 85.88 289 PRO A N 1
ATOM 2073 C CA . PRO A 1 289 ? -22.045 -3.915 3.807 1.00 85.88 289 PRO A CA 1
ATOM 2074 C C . PRO A 1 289 ? -21.190 -2.827 4.463 1.00 85.88 289 PRO A C 1
ATOM 2076 O O . PRO A 1 289 ? -20.282 -3.140 5.223 1.00 85.88 289 PRO A O 1
ATOM 2079 N N . VAL A 1 290 ? -21.458 -1.553 4.175 1.00 86.69 290 VAL A N 1
ATOM 2080 C CA . VAL A 1 290 ? -20.626 -0.421 4.579 1.00 86.69 290 VAL A CA 1
ATOM 2081 C C . VAL A 1 290 ? -21.397 0.493 5.517 1.00 86.69 290 VAL A C 1
ATOM 2083 O O . VAL A 1 290 ? -22.525 0.887 5.218 1.00 86.69 290 VAL A O 1
ATOM 2086 N N . VAL A 1 291 ? -20.760 0.885 6.615 1.00 89.88 291 VAL A N 1
ATOM 2087 C CA . VAL A 1 291 ? -21.205 1.980 7.489 1.00 89.88 291 VAL A CA 1
ATOM 2088 C C . VAL A 1 291 ? -20.164 3.096 7.510 1.00 89.88 291 VAL A C 1
ATOM 2090 O O . VAL A 1 291 ? -19.000 2.817 7.234 1.00 89.88 291 VAL A O 1
ATOM 2093 N N . PRO A 1 292 ? -20.532 4.358 7.801 1.00 89.75 292 PRO A N 1
ATOM 2094 C CA . PRO A 1 292 ? -19.552 5.441 7.896 1.00 89.75 292 PRO A CA 1
ATOM 2095 C C . PRO A 1 292 ? -18.461 5.139 8.932 1.00 89.75 292 PRO A C 1
ATOM 2097 O O . PRO A 1 292 ? -17.276 5.148 8.600 1.00 89.75 292 PRO A O 1
ATOM 2100 N N . GLU A 1 293 ? -18.885 4.777 10.144 1.00 93.31 293 GLU A N 1
ATOM 2101 C CA . GLU A 1 293 ? -18.035 4.453 11.288 1.00 93.31 293 GLU A CA 1
ATOM 2102 C C . GLU A 1 293 ? -18.622 3.278 12.080 1.00 93.31 293 GLU A C 1
ATOM 2104 O O . GLU A 1 293 ? -19.822 2.992 12.000 1.00 93.31 293 GLU A O 1
ATOM 2109 N N . LEU A 1 294 ? -17.767 2.599 12.848 1.00 91.88 294 LEU A N 1
ATOM 2110 C CA . LEU A 1 294 ? -18.190 1.606 13.833 1.00 91.88 294 LEU A CA 1
ATOM 2111 C C . LEU A 1 294 ? -18.836 2.297 15.033 1.00 91.88 294 LEU A C 1
ATOM 2113 O O . LEU A 1 294 ? -18.322 3.304 15.520 1.00 91.88 294 LEU A O 1
ATOM 2117 N N . ALA A 1 295 ? -19.912 1.710 15.559 1.00 92.69 295 ALA A N 1
ATOM 2118 C CA . ALA A 1 295 ? -20.469 2.156 16.826 1.00 92.69 295 ALA A CA 1
ATOM 2119 C C . ALA A 1 295 ? -19.457 1.919 17.958 1.00 92.69 295 ALA A C 1
ATOM 2121 O O . ALA A 1 295 ? -18.797 0.878 18.013 1.00 92.69 295 ALA A O 1
ATOM 2122 N N . ASP A 1 296 ? -19.364 2.857 18.902 1.00 91.94 296 ASP A N 1
ATOM 2123 C CA . ASP A 1 296 ? -18.434 2.744 20.033 1.00 91.94 296 ASP A CA 1
ATOM 2124 C C . ASP A 1 296 ? -18.691 1.502 20.896 1.00 91.94 296 ASP A C 1
ATOM 2126 O O . ASP A 1 296 ? -17.752 0.943 21.463 1.00 91.94 296 ASP A O 1
ATOM 2130 N N . SER A 1 297 ? -19.940 1.027 20.943 1.00 94.50 297 SER A N 1
ATOM 2131 C CA . SER A 1 297 ? -20.316 -0.229 21.601 1.00 94.50 297 SER A CA 1
ATOM 2132 C C . SER A 1 297 ? -19.671 -1.462 20.969 1.00 94.50 297 SER A C 1
ATOM 2134 O O . SER A 1 297 ? -19.419 -2.442 21.667 1.00 94.50 297 SER A O 1
ATOM 2136 N N . ASP A 1 298 ? -19.387 -1.416 19.668 1.00 92.62 298 ASP A N 1
ATOM 2137 C CA . ASP A 1 298 ? -18.930 -2.573 18.900 1.00 92.62 298 ASP A CA 1
ATOM 2138 C C . ASP A 1 298 ? -17.400 -2.674 18.913 1.00 92.62 298 ASP A C 1
ATOM 2140 O O . ASP A 1 298 ? -16.850 -3.773 18.816 1.00 92.62 298 ASP A O 1
ATOM 2144 N N . ARG A 1 299 ? -16.690 -1.547 19.093 1.00 91.88 299 ARG A N 1
ATOM 2145 C CA . ARG A 1 299 ? -15.216 -1.487 19.069 1.00 91.88 299 ARG A CA 1
ATOM 2146 C C . ARG A 1 299 ? -14.551 -2.502 20.015 1.00 91.88 299 ARG A C 1
ATOM 2148 O O . ARG A 1 299 ? -13.650 -3.203 19.554 1.00 91.88 299 ARG A O 1
ATOM 2155 N N . PRO A 1 300 ? -14.963 -2.669 21.291 1.00 94.31 300 PRO A N 1
ATOM 2156 C CA . PRO A 1 300 ? -14.351 -3.667 22.170 1.00 94.31 300 PRO A CA 1
ATOM 2157 C C . PRO A 1 300 ? -14.548 -5.104 21.671 1.00 94.31 300 PRO A C 1
ATOM 2159 O O . PRO A 1 300 ? -13.631 -5.918 21.766 1.00 94.31 300 PRO A O 1
ATOM 2162 N N . MET A 1 301 ? -15.721 -5.411 21.105 1.00 94.69 301 MET A N 1
ATOM 2163 C CA . MET A 1 301 ? -16.024 -6.735 20.552 1.00 94.69 301 MET A CA 1
ATOM 2164 C C . MET A 1 301 ? -15.205 -7.013 19.289 1.00 94.69 301 MET A C 1
ATOM 2166 O O . MET A 1 301 ? -14.639 -8.098 19.152 1.00 94.69 301 MET A O 1
ATOM 2170 N N . VAL A 1 302 ? -15.087 -6.020 18.401 1.00 92.81 302 VAL A N 1
ATOM 2171 C CA . VAL A 1 302 ? -14.241 -6.087 17.202 1.00 92.81 302 VAL A CA 1
ATOM 2172 C C . VAL A 1 302 ? -12.783 -6.315 17.586 1.00 92.81 302 VAL A C 1
ATOM 2174 O O . VAL A 1 302 ? -12.148 -7.210 17.039 1.00 92.81 302 VAL A O 1
ATOM 2177 N N . LEU A 1 303 ? -12.254 -5.568 18.559 1.00 93.50 303 LEU A N 1
ATOM 2178 C CA . LEU A 1 303 ? -10.875 -5.736 19.023 1.00 93.50 303 LEU A CA 1
ATOM 2179 C C . LEU A 1 303 ? -10.642 -7.102 19.678 1.00 93.50 303 LEU A C 1
ATOM 2181 O O . LEU A 1 303 ? -9.595 -7.709 19.461 1.00 93.50 303 LEU A O 1
ATOM 2185 N N . GLY A 1 304 ? -11.615 -7.609 20.441 1.00 92.31 304 GLY A N 1
ATOM 2186 C CA . GLY A 1 304 ? -11.579 -8.973 20.968 1.00 92.31 304 GLY A CA 1
ATOM 2187 C C . GLY A 1 304 ? -11.470 -10.005 19.844 1.00 92.31 304 GLY A C 1
ATOM 2188 O O . GLY A 1 304 ? -10.550 -10.821 19.842 1.00 92.31 304 GLY A O 1
ATOM 2189 N N . LYS A 1 305 ? -12.338 -9.901 18.831 1.00 90.88 305 LYS A N 1
ATOM 2190 C CA . LYS A 1 305 ? -12.333 -10.809 17.677 1.00 90.88 305 LYS A CA 1
ATOM 2191 C C . LYS A 1 305 ? -11.065 -10.683 16.826 1.00 90.88 305 LYS A C 1
ATOM 2193 O O . LYS A 1 305 ? -10.539 -11.678 16.341 1.00 90.88 305 LYS A O 1
ATOM 2198 N N . PHE A 1 306 ? -10.539 -9.472 16.676 1.00 92.44 306 PHE A N 1
ATOM 2199 C CA . PHE A 1 306 ? -9.295 -9.215 15.957 1.00 92.44 306 PHE A CA 1
ATOM 2200 C C . PHE A 1 306 ? -8.086 -9.888 16.621 1.00 92.44 306 PHE A C 1
ATOM 2202 O O . PHE A 1 306 ? -7.231 -10.429 15.918 1.00 92.44 306 PHE A O 1
ATOM 2209 N N . ARG A 1 307 ? -8.020 -9.901 17.960 1.00 90.50 307 ARG A N 1
ATOM 2210 C CA . ARG A 1 307 ? -6.976 -10.633 18.698 1.00 90.50 307 ARG A CA 1
ATOM 2211 C C . ARG A 1 307 ? -7.065 -12.133 18.432 1.00 90.50 307 ARG A C 1
ATOM 2213 O O . ARG A 1 307 ? -6.064 -12.716 18.039 1.00 90.50 307 ARG A O 1
ATOM 2220 N N . GLU A 1 308 ? -8.269 -12.709 18.506 1.00 86.50 308 GLU A N 1
ATOM 2221 C CA . GLU A 1 308 ? -8.487 -14.125 18.163 1.00 86.50 308 GLU A CA 1
ATOM 2222 C C . GLU A 1 308 ? -7.994 -14.456 16.742 1.00 86.50 308 GLU A C 1
ATOM 2224 O O . GLU A 1 308 ? -7.350 -15.477 16.524 1.00 86.50 308 GLU A O 1
ATOM 2229 N N . PHE A 1 309 ? -8.253 -13.584 15.760 1.00 87.06 309 PHE A N 1
ATOM 2230 C CA . PHE A 1 309 ? -7.771 -13.781 14.385 1.00 87.06 309 PHE A CA 1
ATOM 2231 C C . PHE A 1 309 ? -6.262 -13.561 14.226 1.00 87.06 309 PHE A C 1
ATOM 2233 O O . PHE A 1 309 ? -5.646 -14.142 13.329 1.00 87.06 309 PHE A O 1
ATOM 2240 N N . SER A 1 310 ? -5.652 -12.729 15.069 1.00 84.50 310 SER A N 1
ATOM 2241 C CA . SER A 1 310 ? -4.213 -12.441 15.032 1.00 84.50 310 SER A CA 1
ATOM 2242 C C . SER A 1 310 ? -3.373 -13.629 15.488 1.00 84.50 310 SER A C 1
ATOM 2244 O O . SER A 1 310 ? -2.323 -13.885 14.895 1.00 84.50 310 SER A O 1
ATOM 2246 N N . ASP A 1 311 ? -3.879 -14.423 16.429 1.00 80.56 311 ASP A N 1
ATOM 2247 C CA . ASP A 1 311 ? -3.224 -15.654 16.890 1.00 80.56 311 ASP A CA 1
ATOM 2248 C C . ASP A 1 311 ? -3.147 -16.738 15.792 1.00 80.56 311 ASP A C 1
ATOM 2250 O O . ASP A 1 311 ? -2.350 -17.670 15.871 1.00 80.56 311 ASP A O 1
ATOM 2254 N N . LEU A 1 312 ? -3.933 -16.590 14.719 1.00 77.38 312 LEU A N 1
ATOM 2255 C CA . LEU A 1 312 ? -4.075 -17.545 13.609 1.00 77.38 312 LEU A CA 1
ATOM 2256 C C . LEU A 1 312 ? -3.326 -17.078 12.339 1.00 77.38 312 LEU A C 1
ATOM 2258 O O . LEU A 1 312 ? -3.514 -17.610 11.243 1.00 77.38 312 LEU A O 1
ATOM 2262 N N . SER A 1 313 ? -2.510 -16.026 12.463 1.00 66.81 313 SER A N 1
ATOM 2263 C CA . SER A 1 313 ? -2.055 -15.180 11.352 1.00 66.81 313 SER A CA 1
ATOM 2264 C C . SER A 1 313 ? -1.028 -15.795 10.405 1.00 66.81 313 SER A C 1
ATOM 2266 O O . SER A 1 313 ? -1.108 -15.532 9.204 1.00 66.81 313 SER A O 1
ATOM 2268 N N . SER A 1 314 ? -0.077 -16.588 10.901 1.00 70.94 314 SER A N 1
ATOM 2269 C CA . SER A 1 314 ? 1.055 -17.055 10.086 1.00 70.94 314 SER A CA 1
ATOM 2270 C C . SER A 1 314 ? 0.643 -18.051 8.998 1.00 70.94 314 SER A C 1
ATOM 2272 O O . SER A 1 314 ? 1.241 -18.077 7.928 1.00 70.94 314 SER A O 1
ATOM 2274 N N . GLU A 1 315 ? -0.418 -18.824 9.228 1.00 72.44 315 GLU A N 1
ATOM 2275 C CA . GLU A 1 315 ? -0.862 -19.888 8.315 1.00 72.44 315 GLU A CA 1
ATOM 2276 C C . GLU A 1 315 ? -2.008 -19.465 7.397 1.00 72.44 315 GLU A C 1
ATOM 2278 O O . GLU A 1 315 ? -2.198 -20.038 6.327 1.00 72.44 315 GLU A O 1
ATOM 2283 N N . LEU A 1 316 ? -2.770 -18.447 7.803 1.00 81.81 316 LEU A N 1
ATOM 2284 C CA . LEU A 1 316 ? -3.907 -17.918 7.044 1.00 81.81 316 LEU A CA 1
ATOM 2285 C C . LEU A 1 316 ? -3.595 -16.603 6.338 1.00 81.81 316 LEU A C 1
ATOM 2287 O O . LEU A 1 316 ? -4.496 -15.992 5.766 1.00 81.81 316 LEU A O 1
ATOM 2291 N N . GLY A 1 317 ? -2.334 -16.173 6.355 1.00 83.00 317 GLY A N 1
ATOM 2292 C CA . GLY A 1 317 ? -1.869 -14.918 5.777 1.00 83.00 317 GLY A CA 1
ATOM 2293 C C . GLY A 1 317 ? -2.512 -14.581 4.430 1.00 83.00 317 GLY A C 1
ATOM 2294 O O . GLY A 1 317 ? -3.129 -13.531 4.286 1.00 83.00 317 GLY A O 1
ATOM 2295 N N . GLN A 1 318 ? -2.463 -15.515 3.477 1.00 84.94 318 GLN A N 1
ATOM 2296 C CA . GLN A 1 318 ? -2.994 -15.320 2.123 1.00 84.94 318 GLN A CA 1
ATOM 2297 C C . GLN A 1 318 ? -4.519 -15.139 2.108 1.00 84.94 318 GLN A C 1
ATOM 2299 O O . GLN A 1 318 ? -5.049 -14.352 1.325 1.00 84.94 318 GLN A O 1
ATOM 2304 N N . GLN A 1 319 ? -5.243 -15.825 2.999 1.00 85.88 319 GLN A N 1
ATOM 2305 C CA . GLN A 1 319 ? -6.694 -15.661 3.124 1.00 85.88 319 GLN A CA 1
ATOM 2306 C C . GLN A 1 319 ? -7.045 -14.287 3.692 1.00 85.88 319 GLN A C 1
ATOM 2308 O O . GLN A 1 319 ? -8.019 -13.678 3.254 1.00 85.88 319 GLN A O 1
ATOM 2313 N N . TRP A 1 320 ? -6.238 -13.768 4.619 1.00 88.88 320 TRP A N 1
ATOM 2314 C CA . TRP A 1 320 ? -6.419 -12.414 5.133 1.00 88.88 320 TRP A CA 1
ATOM 2315 C C . TRP A 1 320 ? -6.162 -11.360 4.056 1.00 88.88 320 TRP A C 1
ATOM 2317 O O . TRP A 1 320 ? -6.998 -10.476 3.884 1.00 88.88 320 TRP A O 1
ATOM 2327 N N . VAL A 1 321 ? -5.091 -11.501 3.267 1.00 86.38 321 VAL A N 1
ATOM 2328 C CA . VAL A 1 321 ? -4.841 -10.627 2.105 1.00 86.38 321 VAL A CA 1
ATOM 2329 C C . VAL A 1 321 ? -6.036 -10.663 1.148 1.00 86.38 321 VAL A C 1
ATOM 2331 O O . VAL A 1 321 ? -6.572 -9.616 0.788 1.00 86.38 321 VAL A O 1
ATOM 2334 N N . ARG A 1 322 ? -6.534 -11.858 0.802 1.00 87.31 322 ARG A N 1
ATOM 2335 C CA . ARG A 1 322 ? -7.721 -12.016 -0.053 1.00 87.31 322 ARG A CA 1
ATOM 2336 C C . ARG A 1 322 ? -8.961 -11.337 0.531 1.00 87.31 322 ARG A C 1
ATOM 2338 O O . ARG A 1 322 ? 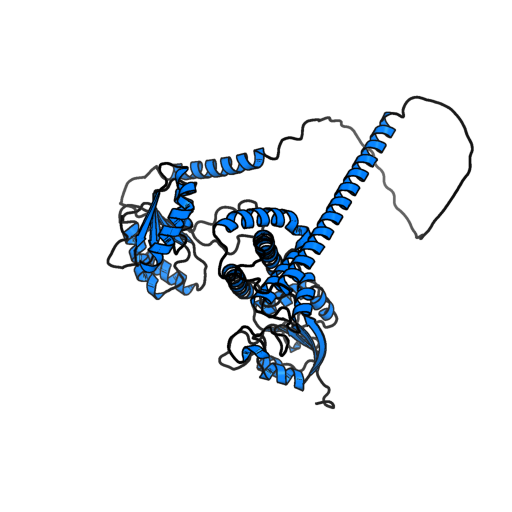-9.697 -10.688 -0.211 1.00 87.31 322 ARG A O 1
ATOM 2345 N N . PHE A 1 323 ? -9.205 -11.479 1.833 1.00 86.44 323 PHE A N 1
ATOM 2346 C CA . PHE A 1 323 ? -10.346 -10.846 2.491 1.00 86.44 323 PHE A CA 1
ATOM 2347 C C . PHE A 1 323 ? -10.252 -9.321 2.453 1.00 86.44 323 PHE A C 1
ATOM 2349 O O . PHE A 1 323 ? -11.232 -8.671 2.101 1.00 86.44 323 PHE A O 1
ATOM 2356 N N . ALA A 1 324 ? -9.083 -8.754 2.769 1.00 86.31 324 ALA A N 1
ATOM 2357 C CA . ALA A 1 324 ? -8.849 -7.314 2.688 1.00 86.31 324 ALA A CA 1
ATOM 2358 C C . ALA A 1 324 ? -9.160 -6.789 1.281 1.00 86.31 324 ALA A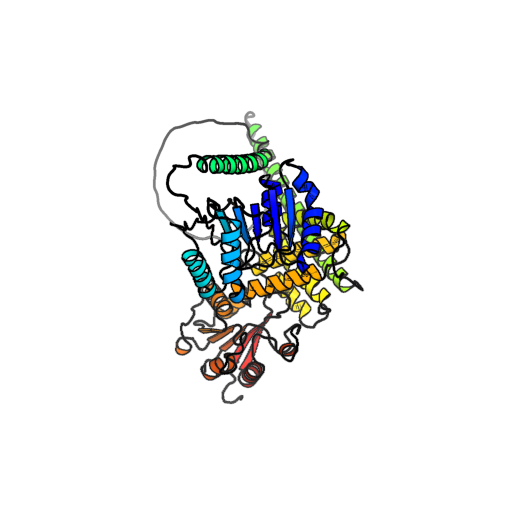 C 1
ATOM 2360 O O . ALA A 1 324 ? -9.928 -5.838 1.129 1.00 86.31 324 ALA A O 1
ATOM 2361 N N . THR A 1 325 ? -8.641 -7.467 0.251 1.00 85.94 325 THR A N 1
ATOM 2362 C CA . THR A 1 325 ? -8.907 -7.139 -1.154 1.00 85.94 325 THR A CA 1
ATOM 2363 C C . THR A 1 325 ? -10.402 -7.196 -1.474 1.00 85.94 325 THR A C 1
ATOM 2365 O O . THR A 1 325 ? -10.943 -6.257 -2.054 1.00 85.94 325 THR A O 1
ATOM 2368 N N . ALA A 1 326 ? -11.105 -8.253 -1.058 1.00 85.81 326 ALA A N 1
ATOM 2369 C CA . ALA A 1 326 ? -12.541 -8.402 -1.295 1.00 85.81 326 ALA A CA 1
ATOM 2370 C C . ALA A 1 326 ? -13.384 -7.335 -0.582 1.00 85.81 326 ALA A C 1
ATOM 2372 O O . ALA A 1 326 ? -14.263 -6.730 -1.198 1.00 85.81 326 ALA A O 1
ATOM 2373 N N . ALA A 1 327 ? -13.113 -7.091 0.704 1.00 84.25 327 ALA A N 1
ATOM 2374 C CA . ALA A 1 327 ? -13.792 -6.072 1.495 1.00 84.25 327 ALA A CA 1
ATOM 2375 C C . ALA A 1 327 ? -13.637 -4.702 0.833 1.00 84.25 327 ALA A C 1
ATOM 2377 O O . ALA A 1 327 ? -14.617 -3.978 0.659 1.00 84.25 327 ALA A O 1
ATOM 2378 N N . PHE A 1 328 ? -12.429 -4.388 0.366 1.00 85.00 328 PHE A N 1
ATOM 2379 C CA . PHE A 1 328 ? -12.163 -3.139 -0.327 1.00 85.00 328 PHE A CA 1
ATOM 2380 C C . PHE A 1 328 ? -12.894 -3.021 -1.664 1.00 85.00 328 PHE A C 1
ATOM 2382 O O . PHE A 1 328 ? -13.559 -2.024 -1.932 1.00 85.00 328 PHE A O 1
ATOM 2389 N N . LEU A 1 329 ? -12.822 -4.049 -2.510 1.00 83.88 329 LEU A N 1
ATOM 2390 C CA . LEU A 1 329 ? -13.556 -4.070 -3.775 1.00 83.88 329 LEU A CA 1
ATOM 2391 C C . LEU A 1 329 ? -15.063 -3.893 -3.546 1.00 83.88 329 LEU A C 1
ATOM 2393 O O . LEU A 1 329 ? -15.723 -3.181 -4.300 1.00 83.88 329 LEU A O 1
ATOM 2397 N N . CYS A 1 330 ? -15.607 -4.496 -2.490 1.00 84.31 330 CYS A N 1
ATOM 2398 C CA . CYS A 1 330 ? -16.999 -4.328 -2.089 1.00 84.31 330 CYS A CA 1
ATOM 2399 C C . CYS A 1 330 ? -17.319 -2.870 -1.708 1.00 84.31 330 CYS A C 1
ATOM 2401 O O . CYS A 1 330 ? -18.269 -2.294 -2.239 1.00 84.31 330 CYS A O 1
ATOM 2403 N N . LEU A 1 331 ? -16.483 -2.246 -0.868 1.00 81.62 331 LEU A N 1
ATOM 2404 C CA . LEU A 1 331 ? -16.638 -0.862 -0.396 1.00 81.62 331 LEU A CA 1
ATOM 2405 C C . LEU A 1 331 ? -16.794 0.161 -1.527 1.00 81.62 331 LEU A C 1
ATOM 2407 O O . LEU A 1 331 ? -17.549 1.123 -1.387 1.00 81.62 331 LEU A O 1
ATOM 2411 N N . TYR A 1 332 ? -16.111 -0.063 -2.648 1.00 79.62 332 TYR A N 1
ATOM 2412 C CA . TYR A 1 332 ? -16.130 0.832 -3.806 1.00 79.62 332 TYR A CA 1
ATOM 2413 C C . TYR A 1 332 ? -17.039 0.349 -4.946 1.00 79.62 332 TYR A C 1
ATOM 2415 O O . TYR A 1 332 ? -17.000 0.907 -6.043 1.00 79.62 332 TYR A O 1
ATOM 2423 N N . GLY A 1 333 ? -17.856 -0.687 -4.718 1.00 81.50 333 GLY A N 1
ATOM 2424 C CA . GLY A 1 333 ? -18.754 -1.238 -5.740 1.00 81.50 333 GLY A CA 1
ATOM 2425 C C . GLY A 1 333 ? -18.011 -1.868 -6.924 1.00 81.50 333 GLY A C 1
ATOM 2426 O O . GLY A 1 333 ? -18.509 -1.878 -8.047 1.00 81.50 333 GLY A O 1
ATOM 2427 N N . LYS A 1 334 ? -16.793 -2.361 -6.689 1.00 83.94 334 LYS A N 1
ATOM 2428 C CA . LYS A 1 334 ? -15.881 -2.931 -7.688 1.00 83.94 334 LYS A CA 1
ATOM 2429 C C . LYS A 1 334 ? -15.746 -4.444 -7.608 1.00 83.94 334 LYS A C 1
ATOM 2431 O O . LYS A 1 334 ? -15.042 -5.021 -8.423 1.00 83.94 334 LYS A O 1
ATOM 2436 N N . LEU A 1 335 ? -16.425 -5.107 -6.678 1.00 81.38 335 LEU A N 1
ATOM 2437 C CA . LEU A 1 335 ? -16.340 -6.565 -6.559 1.00 81.38 335 LEU A CA 1
ATOM 2438 C C . LEU A 1 335 ? -16.882 -7.299 -7.798 1.00 81.38 335 LEU A C 1
ATOM 2440 O O . LEU A 1 335 ? -16.408 -8.377 -8.120 1.00 81.38 335 LEU A O 1
ATOM 2444 N N . GLY A 1 336 ? -17.816 -6.685 -8.532 1.00 79.19 336 GLY A N 1
ATOM 2445 C CA . GLY A 1 336 ? -18.282 -7.169 -9.839 1.00 79.19 336 GLY A CA 1
ATOM 2446 C C . GLY A 1 336 ? -17.476 -6.652 -11.038 1.00 79.19 336 GLY A C 1
ATOM 2447 O O . GLY A 1 336 ? -17.896 -6.845 -12.176 1.00 79.19 336 GLY A O 1
ATOM 2448 N N . HIS A 1 337 ? -16.368 -5.940 -10.814 1.00 84.00 337 HIS A N 1
ATOM 2449 C CA . HIS A 1 337 ? -15.513 -5.453 -11.895 1.00 84.00 337 HIS A CA 1
ATOM 2450 C C . HIS A 1 337 ? -14.789 -6.622 -12.574 1.00 84.00 337 HIS A C 1
ATOM 2452 O O . HIS A 1 337 ? -14.444 -7.605 -11.922 1.00 84.00 337 HIS A O 1
ATOM 2458 N N . SER A 1 338 ? -14.496 -6.503 -13.871 1.00 81.31 338 SER A N 1
ATOM 2459 C CA . SER A 1 338 ? -13.892 -7.586 -14.666 1.00 81.31 338 SER A CA 1
ATOM 2460 C C . SER A 1 338 ? -12.550 -8.087 -14.119 1.00 81.31 338 SER A C 1
ATOM 2462 O O . SER A 1 338 ? -12.236 -9.260 -14.278 1.00 81.31 338 SER A O 1
ATOM 2464 N N . CYS A 1 339 ? -11.777 -7.227 -13.451 1.00 82.25 339 CYS A N 1
ATOM 2465 C CA . CYS A 1 339 ? -10.492 -7.592 -12.846 1.00 82.25 339 CYS A CA 1
ATOM 2466 C C . CYS A 1 339 ? -10.577 -8.062 -11.383 1.00 82.25 339 CYS A C 1
ATOM 2468 O O . CYS A 1 339 ? -9.555 -8.437 -10.814 1.00 82.25 339 CYS A O 1
ATOM 2470 N N . ALA A 1 340 ? -11.758 -8.047 -10.755 1.00 83.62 340 ALA A N 1
ATOM 2471 C CA . ALA A 1 340 ? -11.903 -8.376 -9.336 1.00 83.62 340 ALA A CA 1
ATOM 2472 C C . ALA A 1 340 ? -11.470 -9.816 -9.022 1.00 83.62 340 ALA A C 1
ATOM 2474 O O . ALA A 1 340 ? -10.720 -10.044 -8.076 1.00 83.62 340 ALA A O 1
ATOM 2475 N N . GLU A 1 341 ? -11.890 -10.780 -9.843 1.00 84.94 341 GLU A N 1
ATOM 2476 C CA . GLU A 1 341 ? -11.497 -12.189 -9.700 1.00 84.94 341 GLU A CA 1
ATOM 2477 C C . GLU A 1 341 ? -9.987 -12.392 -9.867 1.00 84.94 341 GLU A C 1
ATOM 2479 O O . GLU A 1 341 ? -9.362 -13.109 -9.084 1.00 84.94 341 GLU A O 1
ATOM 2484 N N . ASP A 1 342 ? -9.372 -11.723 -10.845 1.00 85.50 342 ASP A N 1
ATOM 2485 C CA . ASP A 1 342 ? -7.928 -11.826 -11.063 1.00 85.50 342 ASP A CA 1
ATOM 2486 C C . ASP A 1 342 ? -7.134 -11.209 -9.906 1.00 85.50 342 ASP A C 1
ATOM 2488 O O . ASP A 1 342 ? -6.136 -11.783 -9.479 1.00 85.50 342 ASP A O 1
ATOM 2492 N N . LEU A 1 343 ? -7.610 -10.097 -9.339 1.00 83.81 343 LEU A N 1
ATOM 2493 C CA . LEU A 1 343 ? -7.029 -9.490 -8.141 1.00 83.81 343 LEU A CA 1
ATOM 2494 C C . LEU A 1 343 ? -7.141 -10.398 -6.917 1.00 83.81 343 LEU A C 1
ATOM 2496 O O . LEU A 1 343 ? -6.188 -10.527 -6.153 1.00 83.81 343 LEU A O 1
ATOM 2500 N N . LEU A 1 344 ? -8.289 -11.050 -6.722 1.00 84.19 344 LEU A N 1
ATOM 2501 C CA . LEU A 1 344 ? -8.472 -12.003 -5.627 1.00 84.19 344 LEU A CA 1
ATOM 2502 C C . LEU A 1 344 ? -7.580 -13.235 -5.791 1.00 84.19 344 LEU A C 1
ATOM 2504 O O . LEU A 1 344 ? -7.100 -13.770 -4.791 1.00 84.19 344 LEU A O 1
ATOM 2508 N N . ARG A 1 345 ? -7.337 -13.672 -7.033 1.00 86.12 345 ARG A N 1
ATOM 2509 C CA . ARG A 1 345 ? -6.386 -14.746 -7.337 1.00 86.12 345 ARG A CA 1
ATOM 2510 C C . ARG A 1 345 ? -4.951 -14.306 -7.053 1.00 86.12 345 ARG A C 1
ATOM 2512 O O . ARG A 1 345 ? -4.256 -14.995 -6.316 1.00 86.12 345 ARG A O 1
ATOM 2519 N N . ALA A 1 346 ? -4.539 -13.139 -7.545 1.00 84.38 346 ALA A N 1
ATOM 2520 C CA . ALA A 1 346 ? -3.203 -12.593 -7.308 1.00 84.38 346 ALA A CA 1
ATOM 2521 C C . ALA A 1 346 ? -2.933 -12.344 -5.814 1.00 84.38 346 ALA A C 1
ATOM 2523 O O . ALA A 1 346 ? -1.846 -12.626 -5.320 1.00 84.38 346 ALA A O 1
ATOM 2524 N N . ALA A 1 347 ? -3.940 -11.903 -5.057 1.00 82.19 347 ALA A N 1
ATOM 2525 C CA . ALA A 1 347 ? -3.860 -11.739 -3.607 1.00 82.19 347 ALA A CA 1
ATOM 2526 C C . ALA A 1 347 ? -3.510 -13.043 -2.864 1.00 82.19 347 ALA A C 1
ATOM 2528 O O . ALA A 1 347 ? -2.842 -12.996 -1.833 1.00 82.19 347 ALA A O 1
ATOM 2529 N N . LEU A 1 348 ? -3.925 -14.206 -3.380 1.00 81.94 348 LEU A N 1
ATOM 2530 C CA . LEU A 1 348 ? -3.552 -15.507 -2.812 1.00 81.94 348 LEU A CA 1
ATOM 2531 C C . LEU A 1 348 ? -2.099 -15.888 -3.110 1.00 81.94 348 LEU A C 1
ATOM 2533 O O . LEU A 1 348 ? -1.502 -16.649 -2.356 1.00 81.94 348 LEU A O 1
ATOM 2537 N N . GLU A 1 349 ? -1.526 -15.353 -4.183 1.00 81.69 349 GLU A N 1
ATOM 2538 C CA . GLU A 1 349 ? -0.134 -15.581 -4.580 1.00 81.69 349 GLU A CA 1
ATOM 2539 C C . GLU A 1 349 ? 0.831 -14.571 -3.937 1.00 81.69 349 GLU A C 1
ATOM 2541 O O . GLU A 1 349 ? 2.047 -14.679 -4.102 1.00 81.69 349 GLU A O 1
ATOM 2546 N N . ALA A 1 350 ? 0.305 -13.598 -3.183 1.00 76.00 350 ALA A N 1
ATOM 2547 C CA . ALA A 1 350 ? 1.101 -12.594 -2.497 1.00 76.00 350 ALA A CA 1
ATOM 2548 C C . ALA A 1 350 ? 2.083 -13.243 -1.504 1.00 76.00 350 ALA A C 1
ATOM 2550 O O . ALA A 1 350 ? 1.665 -14.055 -0.667 1.00 76.00 350 ALA A O 1
ATOM 2551 N N . PRO A 1 351 ? 3.376 -12.869 -1.529 1.00 73.69 351 PRO A N 1
ATOM 2552 C CA . PRO A 1 351 ? 4.317 -13.307 -0.511 1.00 73.69 351 PRO A CA 1
ATOM 2553 C C . PRO A 1 351 ? 3.939 -12.660 0.824 1.00 73.69 351 PRO A C 1
ATOM 2555 O O . PRO A 1 351 ? 4.176 -11.477 1.040 1.00 73.69 351 PRO A O 1
ATOM 2558 N N . VAL A 1 352 ? 3.305 -13.418 1.721 1.00 70.12 352 VAL A N 1
ATOM 2559 C CA . VAL A 1 352 ? 2.877 -12.870 3.020 1.00 70.12 352 VAL A CA 1
ATOM 2560 C C . VAL A 1 352 ? 4.052 -12.710 3.968 1.00 70.12 352 VAL A C 1
ATOM 2562 O O . VAL A 1 352 ? 4.147 -11.705 4.655 1.00 70.12 352 VAL A O 1
ATOM 2565 N N . SER A 1 353 ? 4.948 -13.692 4.003 1.00 61.56 353 SER A N 1
ATOM 2566 C CA . SER A 1 353 ? 6.156 -13.632 4.818 1.00 61.56 353 SER A CA 1
ATOM 2567 C C . SER A 1 353 ? 7.239 -12.833 4.102 1.00 61.56 353 SER A C 1
ATOM 2569 O O . SER A 1 353 ? 7.608 -13.190 2.980 1.00 61.56 353 SER A O 1
ATOM 2571 N N . GLY A 1 354 ? 7.777 -11.804 4.758 1.00 61.75 354 GLY A N 1
ATOM 2572 C CA . GLY A 1 354 ? 8.946 -11.068 4.273 1.00 61.75 354 GLY A CA 1
ATOM 2573 C C . GLY A 1 354 ? 8.647 -9.981 3.241 1.00 61.75 354 GLY A C 1
ATOM 2574 O O . GLY A 1 354 ? 9.579 -9.313 2.806 1.00 61.75 354 GLY A O 1
ATOM 2575 N N . SER A 1 355 ? 7.377 -9.766 2.869 1.00 76.12 355 SER A N 1
ATOM 2576 C CA . SER A 1 355 ? 6.974 -8.563 2.135 1.00 76.12 355 SER A CA 1
ATOM 2577 C C . SER A 1 355 ? 6.092 -7.677 3.010 1.00 76.12 355 SER A C 1
ATOM 2579 O O . SER A 1 355 ? 5.089 -8.126 3.570 1.00 76.12 355 SER A O 1
ATOM 2581 N N . VAL A 1 356 ? 6.445 -6.392 3.085 1.00 82.62 356 VAL A N 1
ATOM 2582 C CA . VAL A 1 356 ? 5.683 -5.380 3.835 1.00 82.62 356 VAL A CA 1
ATOM 2583 C C . VAL A 1 356 ? 4.226 -5.334 3.363 1.00 82.62 356 VAL A C 1
ATOM 2585 O O . VAL A 1 356 ? 3.309 -5.236 4.176 1.00 82.62 356 VAL A O 1
ATOM 2588 N N . PHE A 1 357 ? 4.000 -5.490 2.055 1.00 83.81 357 PHE A N 1
ATOM 2589 C CA . PHE A 1 357 ? 2.669 -5.593 1.461 1.00 83.81 357 PHE A CA 1
ATOM 2590 C C . PHE A 1 357 ? 1.835 -6.723 2.072 1.00 83.81 357 PHE A C 1
ATOM 2592 O O . PHE A 1 357 ? 0.727 -6.496 2.561 1.00 83.81 357 PHE A O 1
ATOM 2599 N N . GLY A 1 358 ? 2.367 -7.946 2.043 1.00 83.69 358 GLY A N 1
ATOM 2600 C CA . GLY A 1 358 ? 1.645 -9.130 2.483 1.00 83.69 358 GLY A CA 1
ATOM 2601 C C . GLY A 1 358 ? 1.296 -9.078 3.970 1.00 83.69 358 GLY A C 1
ATOM 2602 O O . GLY A 1 358 ? 0.165 -9.384 4.348 1.00 83.69 358 GLY A O 1
ATOM 2603 N N . GLU A 1 359 ? 2.228 -8.621 4.807 1.00 87.38 359 GLU A N 1
ATOM 2604 C CA . GLU A 1 359 ? 2.025 -8.490 6.254 1.00 87.38 359 GLU A CA 1
ATOM 2605 C C . GLU A 1 359 ? 0.932 -7.471 6.598 1.00 87.38 359 GLU A C 1
ATOM 2607 O O . GLU A 1 359 ? 0.042 -7.744 7.414 1.00 87.38 359 GLU A O 1
ATOM 2612 N N . ARG A 1 360 ? 0.953 -6.314 5.930 1.00 90.00 360 ARG A N 1
ATOM 2613 C CA . ARG A 1 360 ? 0.002 -5.215 6.146 1.00 90.00 360 ARG A CA 1
ATOM 2614 C C . ARG A 1 360 ? -1.385 -5.539 5.613 1.00 90.00 360 ARG A C 1
ATOM 2616 O O . ARG A 1 360 ? -2.376 -5.344 6.315 1.00 90.00 360 ARG A O 1
ATOM 2623 N N . MET A 1 361 ? -1.479 -6.123 4.422 1.00 88.12 361 MET A N 1
ATOM 2624 C CA . MET A 1 361 ? -2.759 -6.595 3.892 1.00 88.12 361 MET A CA 1
ATOM 2625 C C . MET A 1 361 ? -3.350 -7.719 4.742 1.00 88.12 361 MET A C 1
ATOM 2627 O O . MET A 1 361 ? -4.563 -7.763 4.949 1.00 88.12 361 MET A O 1
ATOM 2631 N N . ALA A 1 362 ? -2.516 -8.599 5.301 1.00 89.12 362 ALA A N 1
ATOM 2632 C CA . ALA A 1 362 ? -2.988 -9.606 6.241 1.00 89.12 362 ALA A CA 1
ATOM 2633 C C . ALA A 1 362 ? -3.495 -8.978 7.552 1.00 89.12 362 ALA A C 1
ATOM 2635 O O . ALA A 1 362 ? -4.510 -9.423 8.088 1.00 89.12 362 ALA A O 1
ATOM 2636 N N . PHE A 1 363 ? -2.833 -7.936 8.066 1.00 92.81 363 PHE A N 1
ATOM 2637 C CA . PHE A 1 363 ? -3.313 -7.174 9.223 1.00 92.81 363 PHE A CA 1
ATOM 2638 C C . PHE A 1 363 ? -4.706 -6.588 8.974 1.00 92.81 363 PHE A C 1
ATOM 2640 O O . PHE A 1 363 ? -5.636 -6.870 9.735 1.00 92.81 363 PHE A O 1
ATOM 2647 N N . TRP A 1 364 ? -4.875 -5.850 7.879 1.00 93.38 364 TRP A N 1
ATOM 2648 C CA . TRP A 1 364 ? -6.164 -5.259 7.537 1.00 93.38 364 TRP A CA 1
ATOM 2649 C C . TRP A 1 364 ? -7.231 -6.309 7.259 1.00 93.38 364 TRP A C 1
ATOM 2651 O O . TRP A 1 364 ? -8.367 -6.163 7.700 1.00 93.38 364 TRP A O 1
ATOM 2661 N N . GLY A 1 365 ? -6.865 -7.413 6.611 1.00 90.31 365 GLY A N 1
ATOM 2662 C CA . GLY A 1 365 ? -7.763 -8.537 6.372 1.00 90.31 365 GLY A CA 1
ATOM 2663 C C . GLY A 1 365 ? -8.356 -9.088 7.657 1.00 90.31 365 GLY A C 1
ATOM 2664 O O . GLY A 1 365 ? -9.568 -9.269 7.748 1.00 90.31 365 GLY A O 1
ATOM 2665 N N . ARG A 1 366 ? -7.519 -9.282 8.682 1.00 91.56 366 ARG A N 1
ATOM 2666 C CA . ARG A 1 366 ? -7.964 -9.701 10.017 1.00 91.56 366 ARG A CA 1
ATOM 2667 C C . ARG A 1 366 ? -8.881 -8.664 10.659 1.00 91.56 366 ARG A C 1
ATOM 2669 O O . ARG A 1 366 ? -9.924 -9.028 11.197 1.00 91.56 366 ARG A O 1
ATOM 2676 N N . TYR A 1 367 ? -8.502 -7.388 10.613 1.00 94.50 367 TYR A N 1
ATOM 2677 C CA . TYR A 1 367 ? -9.264 -6.320 11.259 1.00 94.50 367 TYR A CA 1
ATOM 2678 C C . TYR A 1 367 ? -10.647 -6.145 10.622 1.00 94.50 367 TYR A C 1
ATOM 2680 O O . TYR A 1 367 ? -11.659 -6.185 11.319 1.00 94.50 367 TYR A O 1
ATOM 2688 N N . LEU A 1 368 ? -10.717 -6.063 9.294 1.00 93.06 368 LEU A N 1
ATOM 2689 C CA . LEU A 1 368 ? -11.978 -5.929 8.563 1.00 93.06 368 LEU A CA 1
ATOM 2690 C C . LEU A 1 368 ? -12.841 -7.195 8.685 1.00 93.06 368 LEU A C 1
ATOM 2692 O O . LEU A 1 368 ? -14.064 -7.097 8.785 1.00 93.06 368 LEU A O 1
ATOM 2696 N N . ALA A 1 369 ? -12.233 -8.385 8.731 1.00 89.31 369 ALA A N 1
ATOM 2697 C CA . ALA A 1 369 ? -12.973 -9.622 8.971 1.00 89.31 369 ALA A CA 1
ATOM 2698 C C . ALA A 1 369 ? -13.577 -9.644 10.377 1.00 89.31 369 ALA A C 1
ATOM 2700 O O . ALA A 1 369 ? -14.716 -10.076 10.545 1.00 89.31 369 ALA A O 1
ATOM 2701 N N . ALA A 1 370 ? -12.848 -9.151 11.382 1.00 91.38 370 ALA A N 1
ATOM 2702 C CA . ALA A 1 370 ? -13.354 -9.021 12.742 1.00 91.38 370 ALA A CA 1
ATOM 2703 C C . ALA A 1 370 ? -14.536 -8.042 12.812 1.00 91.38 370 ALA A C 1
ATOM 2705 O O . ALA A 1 370 ? -15.541 -8.354 13.453 1.00 91.38 370 ALA A O 1
ATOM 2706 N N . GLN A 1 371 ? -14.469 -6.909 12.099 1.00 93.69 371 GLN A N 1
ATOM 2707 C CA . GLN A 1 371 ? -15.606 -5.988 11.976 1.00 93.69 371 GLN A CA 1
ATOM 2708 C C . GLN A 1 371 ? -16.831 -6.678 11.390 1.00 93.69 371 GLN A C 1
ATOM 2710 O O . GLN A 1 371 ? -17.911 -6.633 11.983 1.00 93.69 371 GLN A O 1
ATOM 2715 N N . PHE A 1 372 ? -16.654 -7.351 10.253 1.00 90.31 372 PHE A N 1
ATOM 2716 C CA . PHE A 1 372 ? -17.756 -7.994 9.554 1.00 90.31 372 PHE A CA 1
ATOM 2717 C C . PHE A 1 372 ? -18.336 -9.162 10.361 1.00 90.31 372 PHE A C 1
ATOM 2719 O O . PHE A 1 372 ? -19.549 -9.330 10.405 1.00 90.31 372 PHE A O 1
ATOM 2726 N N . ALA A 1 373 ? -17.504 -9.929 11.066 1.00 87.06 373 ALA A N 1
ATOM 2727 C CA . ALA A 1 373 ? -17.962 -11.015 11.929 1.00 87.06 373 ALA A CA 1
ATOM 2728 C C . ALA A 1 373 ? -18.807 -10.523 13.118 1.00 87.06 373 ALA A C 1
ATOM 2730 O O . ALA A 1 373 ? -19.742 -11.208 13.523 1.00 87.06 373 ALA A O 1
ATOM 2731 N N . VAL A 1 374 ? -18.486 -9.353 13.680 1.00 91.62 374 VAL A N 1
ATOM 2732 C CA . VAL A 1 374 ? -19.219 -8.776 14.821 1.00 91.62 374 VAL A CA 1
ATOM 2733 C C . VAL A 1 374 ? -20.474 -8.030 14.371 1.00 91.62 374 VAL A C 1
ATOM 2735 O O . VAL A 1 374 ? -21.514 -8.135 15.014 1.00 91.62 374 VAL A O 1
ATOM 2738 N N . THR A 1 375 ? -20.386 -7.279 13.274 1.00 92.00 375 THR A N 1
ATOM 2739 C CA . THR A 1 375 ? -21.406 -6.281 12.902 1.00 92.00 375 THR A CA 1
ATOM 2740 C C . THR A 1 375 ? -22.159 -6.607 11.609 1.00 92.00 375 THR A C 1
ATOM 2742 O O . THR A 1 375 ? -23.145 -5.945 11.282 1.00 92.00 375 THR A O 1
ATOM 2745 N N . GLY A 1 376 ? -21.687 -7.585 10.829 1.00 88.50 376 GLY A N 1
ATOM 2746 C CA . GLY A 1 376 ? -22.133 -7.829 9.452 1.00 88.50 376 GLY A CA 1
ATOM 2747 C C . GLY A 1 376 ? -21.769 -6.703 8.477 1.00 88.50 376 GLY A C 1
ATOM 2748 O O . GLY A 1 376 ? -22.328 -6.635 7.382 1.00 88.50 376 GLY A O 1
ATOM 2749 N N . ARG A 1 377 ? -20.902 -5.769 8.893 1.00 90.81 377 ARG A N 1
ATOM 2750 C CA . ARG A 1 377 ? -20.574 -4.526 8.188 1.00 90.81 377 ARG A CA 1
ATOM 2751 C C . ARG A 1 377 ? -19.084 -4.198 8.316 1.00 90.81 377 ARG A C 1
ATOM 2753 O O . ARG A 1 377 ? -18.378 -4.741 9.161 1.00 90.81 377 ARG A O 1
ATOM 2760 N N . VAL A 1 378 ? -18.622 -3.292 7.463 1.00 91.31 378 VAL A N 1
ATOM 2761 C CA . VAL A 1 378 ? -17.270 -2.730 7.462 1.00 91.31 378 VAL A CA 1
ATOM 2762 C C . VAL A 1 378 ? -17.364 -1.207 7.548 1.00 91.31 378 VAL A C 1
ATOM 2764 O O . VAL A 1 378 ? -18.180 -0.586 6.859 1.00 91.31 378 VAL A O 1
ATOM 2767 N N . ALA A 1 379 ? -16.539 -0.593 8.393 1.00 91.81 379 ALA A N 1
ATOM 2768 C CA . ALA A 1 379 ? -16.444 0.857 8.498 1.00 91.81 379 ALA A CA 1
ATOM 2769 C C . ALA A 1 379 ? -15.697 1.452 7.299 1.00 91.81 379 ALA A C 1
ATOM 2771 O O . ALA A 1 379 ? -14.577 1.059 6.971 1.00 91.81 379 ALA A O 1
ATOM 2772 N N . ARG A 1 380 ? -16.299 2.464 6.670 1.00 89.75 380 ARG A N 1
ATOM 2773 C CA . ARG A 1 380 ? -15.676 3.225 5.586 1.00 89.75 380 ARG A CA 1
ATOM 2774 C C . ARG A 1 380 ? -14.446 3.973 6.082 1.00 89.75 380 ARG A C 1
ATOM 2776 O O . ARG A 1 380 ? -13.450 3.974 5.374 1.00 89.75 380 ARG A O 1
ATOM 2783 N N . ALA A 1 381 ? -14.509 4.582 7.268 1.00 90.12 381 ALA A N 1
ATOM 2784 C CA . ALA A 1 381 ? -13.375 5.297 7.850 1.00 90.12 381 ALA A CA 1
ATOM 2785 C C . ALA A 1 381 ? -12.127 4.403 7.953 1.00 90.12 381 ALA A C 1
ATOM 2787 O O . ALA A 1 381 ? -11.059 4.792 7.497 1.00 90.12 381 ALA A O 1
ATOM 2788 N N . ASP A 1 382 ? -12.284 3.170 8.440 1.00 91.50 382 ASP A N 1
ATOM 2789 C CA . ASP A 1 382 ? -11.178 2.215 8.567 1.00 91.50 382 ASP A CA 1
ATOM 2790 C C . ASP A 1 382 ? -10.625 1.771 7.208 1.00 91.50 382 ASP A C 1
ATOM 2792 O O . ASP A 1 382 ? -9.416 1.656 7.028 1.00 91.50 382 ASP A O 1
ATOM 2796 N N . ALA A 1 383 ? -11.495 1.567 6.219 1.00 85.12 383 ALA A N 1
ATOM 2797 C CA . ALA A 1 383 ? -11.050 1.273 4.863 1.00 85.12 383 ALA A CA 1
ATOM 2798 C C . ALA A 1 383 ? -10.313 2.448 4.209 1.00 85.12 383 ALA A C 1
ATOM 2800 O O . ALA A 1 383 ? -9.342 2.234 3.487 1.00 85.12 383 ALA A O 1
ATOM 2801 N N . THR A 1 384 ? -10.743 3.684 4.470 1.00 85.25 384 THR A N 1
ATOM 2802 C CA . THR A 1 384 ? -10.018 4.883 4.040 1.00 85.25 384 THR A CA 1
ATOM 2803 C C . THR A 1 384 ? -8.642 4.942 4.700 1.00 85.25 384 THR A C 1
ATOM 2805 O O . THR A 1 384 ? -7.666 5.217 4.012 1.00 85.25 384 THR A O 1
ATOM 2808 N N . THR A 1 385 ? -8.532 4.613 5.991 1.00 90.00 385 THR A N 1
ATOM 2809 C CA . THR A 1 385 ? -7.238 4.521 6.683 1.00 90.00 385 THR A CA 1
ATOM 2810 C C . THR A 1 385 ? -6.332 3.469 6.045 1.00 90.00 385 THR A C 1
ATOM 2812 O O . THR A 1 385 ? -5.174 3.766 5.769 1.00 90.00 385 THR A O 1
ATOM 2815 N N . MET A 1 386 ? -6.859 2.281 5.720 1.00 88.56 386 MET A N 1
ATOM 2816 C CA . MET A 1 386 ? -6.103 1.269 4.969 1.00 88.56 386 MET A CA 1
ATOM 2817 C C . MET A 1 386 ? -5.604 1.810 3.626 1.00 88.56 386 MET A C 1
ATOM 2819 O O . MET A 1 386 ? -4.469 1.545 3.235 1.00 88.56 386 MET A O 1
ATOM 2823 N N . LEU A 1 387 ? -6.442 2.560 2.905 1.00 84.00 387 LEU A N 1
ATOM 2824 C CA . LEU A 1 387 ? -6.062 3.157 1.628 1.00 84.00 387 LEU A CA 1
ATOM 2825 C C . LEU A 1 387 ? -4.936 4.188 1.789 1.00 84.00 387 LEU A C 1
ATOM 2827 O O . LEU A 1 387 ? -3.992 4.185 0.996 1.00 84.00 387 LEU A O 1
ATOM 2831 N N . MET A 1 388 ? -5.021 5.051 2.801 1.00 85.38 388 MET A N 1
ATOM 2832 C CA . MET A 1 388 ? -3.978 6.037 3.095 1.00 85.38 388 MET A CA 1
ATOM 2833 C C . MET A 1 388 ? -2.656 5.344 3.428 1.00 85.38 388 MET A C 1
ATOM 2835 O O . MET A 1 388 ? -1.666 5.587 2.745 1.00 85.38 388 MET A O 1
ATOM 2839 N N . GLU A 1 389 ? -2.676 4.377 4.350 1.00 87.62 389 GLU A N 1
ATOM 2840 C CA . GLU A 1 389 ? -1.487 3.588 4.698 1.00 87.62 389 GLU A CA 1
ATOM 2841 C C . GLU A 1 389 ? -0.909 2.869 3.470 1.00 87.62 389 GLU A C 1
ATOM 2843 O O . GLU A 1 389 ? 0.303 2.816 3.288 1.00 87.62 389 GLU A O 1
ATOM 2848 N N . SER A 1 390 ? -1.759 2.357 2.574 1.00 82.31 390 SER A N 1
ATOM 2849 C CA . SER A 1 390 ? -1.284 1.726 1.342 1.00 82.31 390 SER A CA 1
ATOM 2850 C C . SER A 1 390 ? -0.569 2.698 0.403 1.00 82.31 390 SER A C 1
ATOM 2852 O O . SER A 1 390 ? 0.368 2.301 -0.284 1.00 82.31 390 SER A O 1
ATOM 2854 N N . THR A 1 391 ? -0.984 3.965 0.378 1.00 81.12 391 THR A N 1
ATOM 2855 C CA . THR A 1 391 ? -0.336 5.007 -0.429 1.00 81.12 391 THR A CA 1
ATOM 2856 C C . THR A 1 391 ? 1.029 5.348 0.159 1.00 81.12 391 THR A C 1
ATOM 2858 O O . THR A 1 391 ? 2.018 5.370 -0.572 1.00 81.12 391 THR A O 1
ATOM 2861 N N . ASP A 1 392 ? 1.101 5.517 1.480 1.00 83.25 392 ASP A N 1
ATOM 2862 C CA . ASP A 1 392 ? 2.354 5.794 2.188 1.00 83.25 392 ASP A CA 1
ATOM 2863 C C . ASP A 1 392 ? 3.357 4.651 2.002 1.00 83.25 392 ASP A C 1
ATOM 2865 O O . ASP A 1 392 ? 4.512 4.871 1.637 1.00 83.25 392 ASP A O 1
ATOM 2869 N N . LEU A 1 393 ? 2.900 3.405 2.144 1.00 79.88 393 LEU A N 1
ATOM 2870 C CA . LEU A 1 393 ? 3.747 2.235 1.942 1.00 79.88 393 LEU A CA 1
ATOM 2871 C C . LEU A 1 393 ? 4.216 2.100 0.495 1.00 79.88 393 LEU A C 1
ATOM 2873 O O . LEU A 1 393 ? 5.375 1.769 0.279 1.00 79.88 393 LEU A O 1
ATOM 2877 N N . ARG A 1 394 ? 3.383 2.394 -0.509 1.00 79.06 394 ARG A N 1
ATOM 2878 C CA . ARG A 1 394 ? 3.831 2.399 -1.916 1.00 79.06 394 ARG A CA 1
ATOM 2879 C C . ARG A 1 394 ? 4.963 3.386 -2.165 1.00 79.06 394 ARG A C 1
ATOM 2881 O O . ARG A 1 394 ? 5.893 3.067 -2.903 1.00 79.06 394 ARG A O 1
ATOM 2888 N N . ASN A 1 395 ? 4.899 4.553 -1.532 1.00 78.38 395 ASN A N 1
ATOM 2889 C CA . ASN A 1 395 ? 5.958 5.552 -1.628 1.00 78.38 395 ASN A CA 1
ATOM 2890 C C . ASN A 1 395 ? 7.262 5.064 -0.979 1.00 78.38 395 ASN A C 1
ATOM 2892 O O . ASN A 1 395 ? 8.337 5.386 -1.474 1.00 78.38 395 ASN A O 1
ATOM 2896 N N . GLN A 1 396 ? 7.171 4.260 0.085 1.00 77.38 396 GLN A N 1
ATOM 2897 C CA . GLN A 1 396 ? 8.331 3.751 0.823 1.00 77.38 396 GLN A CA 1
ATOM 2898 C C . GLN A 1 396 ? 8.944 2.480 0.217 1.00 77.38 396 GLN A C 1
ATOM 2900 O O . GLN A 1 396 ? 10.163 2.370 0.133 1.00 77.38 396 GLN A O 1
ATOM 2905 N N . VAL A 1 397 ? 8.120 1.502 -0.172 1.00 73.56 397 VAL A N 1
ATOM 2906 C CA . VAL A 1 397 ? 8.570 0.145 -0.549 1.00 73.56 397 VAL A CA 1
ATOM 2907 C C . VAL A 1 397 ? 8.362 -0.196 -2.025 1.00 73.56 397 VAL A C 1
ATOM 2909 O O . VAL A 1 397 ? 8.664 -1.312 -2.447 1.00 73.56 397 VAL A O 1
ATOM 2912 N N . GLY A 1 398 ? 7.841 0.744 -2.812 1.00 74.69 398 GLY A N 1
ATOM 2913 C CA . GLY A 1 398 ? 7.553 0.559 -4.228 1.00 74.69 398 GLY A CA 1
ATOM 2914 C C . GLY A 1 398 ? 6.098 0.185 -4.519 1.00 74.69 398 GLY A C 1
ATOM 2915 O O . GLY A 1 398 ? 5.338 -0.286 -3.669 1.00 74.69 398 GLY A O 1
ATOM 2916 N N . TRP A 1 399 ? 5.698 0.428 -5.767 1.00 77.31 399 TRP A N 1
ATOM 2917 C CA . TRP A 1 399 ? 4.295 0.398 -6.189 1.00 77.31 399 TRP A CA 1
ATOM 2918 C C . TRP A 1 399 ? 3.788 -0.991 -6.589 1.00 77.31 399 TRP A C 1
ATOM 2920 O O . TRP A 1 399 ? 2.616 -1.295 -6.371 1.00 77.31 399 TRP A O 1
ATOM 2930 N N . SER A 1 400 ? 4.677 -1.851 -7.092 1.00 84.31 400 SER A N 1
ATOM 2931 C CA . SER A 1 400 ? 4.369 -3.227 -7.492 1.00 84.31 400 SER A CA 1
ATOM 2932 C C . SER A 1 400 ? 5.278 -4.216 -6.786 1.00 84.31 400 SER A C 1
ATOM 2934 O O . SER A 1 400 ? 6.492 -4.034 -6.776 1.00 84.31 400 SER A O 1
ATOM 2936 N N . VAL A 1 401 ? 4.701 -5.304 -6.276 1.00 82.44 401 VAL A N 1
ATOM 2937 C CA . VAL A 1 401 ? 5.452 -6.365 -5.597 1.00 82.44 401 VAL A CA 1
ATOM 2938 C C . VAL A 1 401 ? 5.874 -7.428 -6.617 1.00 82.44 401 VAL A C 1
ATOM 2940 O O . VAL A 1 401 ? 5.000 -8.068 -7.213 1.00 82.44 401 VAL A O 1
ATOM 2943 N N . PRO A 1 402 ? 7.182 -7.667 -6.829 1.00 89.19 402 PRO A N 1
ATOM 2944 C CA . PRO A 1 402 ? 7.639 -8.777 -7.656 1.00 89.19 402 PRO A CA 1
ATOM 2945 C C . PRO A 1 402 ? 7.173 -10.109 -7.060 1.00 89.19 402 PRO A C 1
ATOM 2947 O O . PRO A 1 402 ? 7.364 -10.372 -5.872 1.00 89.19 402 PRO A O 1
ATOM 2950 N N . THR A 1 403 ? 6.577 -10.978 -7.877 1.00 88.81 403 THR A N 1
ATOM 2951 C CA . THR A 1 403 ? 6.206 -12.333 -7.445 1.00 88.81 403 THR A CA 1
ATOM 2952 C C . THR A 1 403 ? 7.219 -13.362 -7.933 1.00 88.81 403 THR A C 1
ATOM 2954 O O . THR A 1 403 ? 7.796 -13.183 -9.010 1.00 88.81 403 THR A O 1
ATOM 2957 N N . PRO A 1 404 ? 7.383 -14.500 -7.228 1.00 90.56 404 PRO A N 1
ATOM 2958 C CA . PRO A 1 404 ? 8.203 -15.604 -7.724 1.00 90.56 404 PRO A CA 1
ATOM 2959 C C . PRO A 1 404 ? 7.796 -16.054 -9.133 1.00 90.56 404 PRO A C 1
ATOM 2961 O O . PRO A 1 404 ? 8.649 -16.345 -9.964 1.00 90.56 404 PRO A O 1
ATOM 2964 N N . ALA A 1 405 ? 6.494 -16.052 -9.434 1.00 91.50 405 ALA A N 1
ATOM 2965 C CA . ALA A 1 405 ? 5.973 -16.427 -10.744 1.00 91.50 405 ALA A CA 1
ATOM 2966 C C . ALA A 1 405 ? 6.334 -15.419 -11.852 1.00 91.50 405 ALA A C 1
ATOM 2968 O O . ALA A 1 405 ? 6.539 -15.825 -12.997 1.00 91.50 405 ALA A O 1
ATOM 2969 N N . ALA A 1 406 ? 6.398 -14.121 -11.544 1.00 94.06 406 ALA A N 1
ATOM 2970 C CA . ALA A 1 406 ? 6.836 -13.101 -12.494 1.00 94.06 406 ALA A CA 1
ATOM 2971 C C . ALA A 1 406 ? 8.352 -13.153 -12.711 1.00 94.06 406 ALA A C 1
ATOM 2973 O O . ALA A 1 406 ? 8.815 -13.182 -13.848 1.00 94.06 406 ALA A O 1
ATOM 2974 N N . VAL A 1 407 ? 9.118 -13.260 -11.623 1.00 95.38 407 VAL A N 1
ATOM 2975 C CA . VAL A 1 407 ? 10.582 -13.384 -11.654 1.00 95.38 407 VAL A CA 1
ATOM 2976 C C . VAL A 1 407 ? 11.015 -14.635 -12.426 1.00 95.38 407 VAL A C 1
ATOM 2978 O O . VAL A 1 407 ? 11.909 -14.568 -13.266 1.00 95.38 407 VAL A O 1
ATOM 2981 N N . LEU A 1 408 ? 10.329 -15.767 -12.231 1.00 95.12 408 LEU A N 1
ATOM 2982 C CA . LEU A 1 408 ? 10.626 -17.006 -12.950 1.00 95.12 408 LEU A CA 1
ATOM 2983 C C . LEU A 1 408 ? 10.473 -16.854 -14.471 1.00 95.12 408 LEU A C 1
ATOM 2985 O O . LEU A 1 408 ? 11.311 -17.363 -15.213 1.00 95.12 408 LEU A O 1
ATOM 2989 N N . ARG A 1 409 ? 9.456 -16.122 -14.948 1.00 95.69 409 ARG A N 1
ATOM 2990 C CA . ARG A 1 409 ? 9.256 -15.864 -16.389 1.00 95.69 409 ARG A CA 1
ATOM 2991 C C . ARG A 1 409 ? 10.409 -15.075 -17.007 1.00 95.69 409 ARG A C 1
ATOM 2993 O O . ARG A 1 409 ? 10.729 -15.273 -18.174 1.00 95.69 409 ARG A O 1
ATOM 3000 N N . LEU A 1 410 ? 11.050 -14.223 -16.213 1.00 96.56 410 LEU A N 1
ATOM 3001 C CA . LEU A 1 410 ? 12.168 -13.387 -16.637 1.00 96.56 410 LEU A CA 1
ATOM 3002 C C . LEU A 1 410 ? 13.514 -14.116 -16.648 1.00 96.56 410 LEU A C 1
ATOM 3004 O O . LEU A 1 410 ? 14.415 -13.701 -17.369 1.00 96.56 410 LEU A O 1
ATOM 3008 N N . SER A 1 411 ? 13.657 -15.214 -15.902 1.00 94.25 411 SER A N 1
ATOM 3009 C CA . SER A 1 411 ? 14.940 -15.921 -15.749 1.00 94.25 411 SER A CA 1
ATOM 3010 C C . SER A 1 411 ? 15.604 -16.322 -17.075 1.00 94.25 411 SER A C 1
ATOM 3012 O O . SER A 1 411 ? 16.823 -16.263 -17.200 1.00 94.25 411 SER A O 1
ATOM 3014 N N . SER A 1 412 ? 14.807 -16.668 -18.090 1.00 93.12 412 SER A N 1
ATOM 3015 C CA . SER A 1 412 ? 15.293 -17.054 -19.425 1.00 93.12 412 SER A CA 1
ATOM 3016 C C . SER A 1 412 ? 15.622 -15.878 -20.357 1.00 93.12 412 SER A C 1
ATOM 3018 O O . SER A 1 412 ? 16.071 -16.096 -21.478 1.00 93.12 412 SER A O 1
ATOM 3020 N N . MET A 1 413 ? 15.384 -14.641 -19.912 1.00 95.56 413 MET A N 1
ATOM 3021 C CA . MET A 1 413 ? 15.455 -13.421 -20.727 1.00 95.56 413 MET A CA 1
ATOM 3022 C C . MET A 1 413 ? 16.622 -12.502 -20.333 1.00 95.56 413 MET A C 1
ATOM 3024 O O . MET A 1 413 ? 16.677 -11.353 -20.777 1.00 95.56 413 MET A O 1
ATOM 3028 N N . ALA A 1 414 ? 17.519 -12.997 -19.479 1.00 93.12 414 ALA A N 1
ATOM 3029 C CA . ALA A 1 414 ? 18.685 -12.280 -18.983 1.00 93.12 414 ALA A CA 1
ATOM 3030 C C . ALA A 1 414 ? 19.789 -12.105 -20.048 1.00 93.12 414 ALA A C 1
ATOM 3032 O O . ALA A 1 414 ? 19.906 -12.951 -20.939 1.00 93.12 414 ALA A O 1
ATOM 3033 N N . PRO A 1 415 ? 20.640 -11.067 -19.927 1.00 96.81 415 PRO A N 1
ATOM 3034 C CA . PRO A 1 415 ? 20.543 -9.943 -18.991 1.00 96.81 415 PRO A CA 1
ATOM 3035 C C . PRO A 1 415 ? 19.373 -8.982 -19.260 1.00 96.81 415 PRO A C 1
ATOM 3037 O O . PRO A 1 415 ? 19.046 -8.674 -20.410 1.00 96.81 415 PRO A O 1
ATOM 3040 N N . ILE A 1 416 ? 18.768 -8.477 -18.179 1.00 97.75 416 ILE A N 1
ATOM 3041 C CA . ILE A 1 416 ? 17.591 -7.591 -18.206 1.00 97.75 416 ILE A CA 1
ATOM 3042 C C . ILE A 1 416 ? 17.979 -6.189 -17.755 1.00 97.75 416 ILE A C 1
ATOM 3044 O O . ILE A 1 416 ? 18.478 -6.017 -16.648 1.00 97.75 416 ILE A O 1
ATOM 3048 N N . CYS A 1 417 ? 17.689 -5.170 -18.562 1.00 97.81 417 CYS A N 1
ATOM 3049 C CA . CYS A 1 417 ? 17.791 -3.785 -18.104 1.00 97.81 417 CYS A CA 1
ATOM 3050 C C . CYS A 1 417 ? 16.486 -3.381 -17.407 1.00 97.81 417 CYS A C 1
ATOM 3052 O O . CYS A 1 417 ? 15.414 -3.546 -17.985 1.00 97.81 417 CYS A O 1
ATOM 3054 N N . VAL A 1 418 ? 16.560 -2.857 -16.181 1.00 97.62 418 VAL A N 1
ATOM 3055 C CA . VAL A 1 418 ? 15.387 -2.390 -15.420 1.00 97.62 418 VAL A CA 1
ATOM 3056 C C . VAL A 1 418 ? 15.361 -0.861 -15.384 1.00 97.62 418 VAL A C 1
ATOM 3058 O O . VAL A 1 418 ? 16.380 -0.219 -15.124 1.00 97.62 418 VAL A O 1
ATOM 3061 N N . ARG A 1 419 ? 14.203 -0.259 -15.666 1.00 96.94 419 ARG A N 1
ATOM 3062 C CA . ARG A 1 419 ? 13.948 1.190 -15.646 1.00 96.94 419 ARG A CA 1
ATOM 3063 C C . ARG A 1 419 ? 12.596 1.489 -14.998 1.00 96.94 419 ARG A C 1
ATOM 3065 O O . ARG A 1 419 ? 11.760 0.599 -14.873 1.00 96.94 419 ARG A O 1
ATOM 3072 N N . GLY A 1 420 ? 12.362 2.743 -14.623 1.00 94.31 420 GLY A N 1
ATOM 3073 C CA . GLY A 1 420 ? 11.085 3.186 -14.065 1.00 94.31 420 GLY A CA 1
ATOM 3074 C C . GLY A 1 420 ? 11.243 4.075 -12.838 1.00 94.31 420 GLY A C 1
ATOM 3075 O O . GLY A 1 420 ? 12.326 4.617 -12.612 1.00 94.31 420 GLY A O 1
ATOM 3076 N N . GLN A 1 421 ? 10.172 4.216 -12.055 1.00 91.81 421 GLN A N 1
ATOM 3077 C CA . GLN A 1 421 ? 10.225 4.933 -10.780 1.00 91.81 421 GLN A CA 1
ATOM 3078 C C . GLN A 1 421 ? 11.185 4.201 -9.821 1.00 91.81 421 GLN A C 1
ATOM 3080 O O . GLN A 1 421 ? 11.113 2.971 -9.751 1.00 91.81 421 GLN A O 1
ATOM 3085 N N . PRO A 1 422 ? 12.081 4.908 -9.100 1.00 90.88 422 PRO A N 1
ATOM 3086 C CA . PRO A 1 422 ? 13.168 4.275 -8.348 1.00 90.88 422 PRO A CA 1
ATOM 3087 C C . PRO A 1 422 ? 12.720 3.177 -7.379 1.00 90.88 422 PRO A C 1
ATOM 3089 O O . PRO A 1 422 ? 13.187 2.050 -7.497 1.00 90.88 422 PRO A O 1
ATOM 3092 N N . ALA A 1 423 ? 11.747 3.449 -6.504 1.00 86.50 423 ALA A N 1
ATOM 3093 C CA . ALA A 1 423 ? 11.272 2.476 -5.518 1.00 86.50 423 ALA A CA 1
ATOM 3094 C C . ALA A 1 423 ? 10.672 1.214 -6.169 1.00 86.50 423 ALA A C 1
ATOM 3096 O O . ALA A 1 423 ? 10.885 0.099 -5.697 1.00 86.50 423 ALA A O 1
ATOM 3097 N N . ALA A 1 424 ? 9.946 1.362 -7.282 1.00 89.25 424 ALA A N 1
ATOM 3098 C CA . ALA A 1 424 ? 9.444 0.222 -8.040 1.00 89.25 424 ALA A CA 1
ATOM 3099 C C . ALA A 1 424 ? 10.586 -0.532 -8.744 1.00 89.25 424 ALA A C 1
ATOM 3101 O O . ALA A 1 424 ? 10.688 -1.751 -8.621 1.00 89.25 424 ALA A O 1
ATOM 3102 N N . ALA A 1 425 ? 11.456 0.171 -9.469 1.00 93.06 425 ALA A N 1
ATOM 3103 C CA . ALA A 1 425 ? 12.554 -0.425 -10.225 1.00 93.06 425 ALA A CA 1
ATOM 3104 C C . ALA A 1 425 ? 13.542 -1.180 -9.318 1.00 93.06 425 ALA A C 1
ATOM 3106 O O . ALA A 1 425 ? 13.899 -2.317 -9.622 1.00 93.06 425 ALA A O 1
ATOM 3107 N N . GLU A 1 426 ? 13.932 -0.592 -8.187 1.00 91.94 426 GLU A N 1
ATOM 3108 C CA . GLU A 1 426 ? 14.850 -1.188 -7.211 1.00 91.94 426 GLU A CA 1
ATOM 3109 C C . GLU A 1 426 ? 14.297 -2.485 -6.614 1.00 91.94 426 GLU A C 1
ATOM 3111 O O . GLU A 1 426 ? 15.025 -3.476 -6.529 1.00 91.94 426 GLU A O 1
ATOM 3116 N N . ALA A 1 427 ? 12.999 -2.531 -6.291 1.00 89.25 427 ALA A N 1
ATOM 3117 C CA . ALA A 1 427 ? 12.355 -3.752 -5.811 1.00 89.25 427 ALA A CA 1
ATOM 3118 C C . ALA A 1 427 ? 12.458 -4.897 -6.838 1.00 89.25 427 ALA A C 1
ATOM 3120 O O . ALA A 1 427 ? 12.750 -6.040 -6.476 1.00 89.25 427 ALA A O 1
ATOM 3121 N N . TRP A 1 428 ? 12.273 -4.601 -8.131 1.00 93.69 428 TRP A N 1
ATOM 3122 C CA . TRP A 1 428 ? 12.443 -5.588 -9.205 1.00 93.69 428 TRP A CA 1
ATOM 3123 C C . TRP A 1 428 ? 13.898 -6.006 -9.403 1.00 93.69 428 TRP A C 1
ATOM 3125 O O . TRP A 1 428 ? 14.154 -7.195 -9.584 1.00 93.69 428 TRP A O 1
ATOM 3135 N N . VAL A 1 429 ? 14.847 -5.068 -9.340 1.00 95.31 429 VAL A N 1
ATOM 3136 C CA . VAL A 1 429 ? 16.285 -5.377 -9.412 1.00 95.31 429 VAL A CA 1
ATOM 3137 C C . VAL A 1 429 ? 16.680 -6.333 -8.288 1.00 95.31 429 VAL A C 1
ATOM 3139 O O . VAL A 1 429 ? 17.265 -7.380 -8.565 1.00 95.31 429 VAL A O 1
ATOM 3142 N N . ALA A 1 430 ? 16.298 -6.028 -7.046 1.00 92.69 430 ALA A N 1
ATOM 3143 C CA . ALA A 1 430 ? 16.602 -6.864 -5.890 1.00 92.69 430 ALA A CA 1
ATOM 3144 C C . ALA A 1 430 ? 16.005 -8.275 -6.029 1.00 92.69 430 ALA A C 1
ATOM 3146 O O . ALA A 1 430 ? 16.703 -9.268 -5.818 1.00 92.69 430 ALA A O 1
ATOM 3147 N N . ALA A 1 431 ? 14.739 -8.381 -6.447 1.00 92.00 431 ALA A N 1
ATOM 3148 C CA . ALA A 1 431 ? 14.073 -9.670 -6.632 1.00 92.00 431 ALA A CA 1
ATOM 3149 C C . ALA A 1 431 ? 14.709 -10.517 -7.751 1.00 92.00 431 ALA A C 1
ATOM 3151 O O . ALA A 1 431 ? 14.867 -11.730 -7.601 1.00 92.00 431 ALA A O 1
ATOM 3152 N N . LEU A 1 432 ? 15.103 -9.887 -8.863 1.00 95.88 432 LEU A N 1
ATOM 3153 C CA . LEU A 1 432 ? 15.804 -10.548 -9.967 1.00 95.88 432 LEU A CA 1
ATOM 3154 C C . LEU A 1 432 ? 17.179 -11.063 -9.531 1.00 95.88 432 LEU A C 1
ATOM 3156 O O . LEU A 1 432 ? 17.497 -12.231 -9.757 1.00 95.88 432 LEU A O 1
ATOM 3160 N N . GLN A 1 433 ? 17.959 -10.227 -8.845 1.00 95.81 433 GLN A N 1
ATOM 3161 C CA . GLN A 1 433 ? 19.280 -10.595 -8.337 1.00 95.81 433 GLN A CA 1
ATOM 3162 C C . GLN A 1 433 ? 19.203 -11.723 -7.304 1.00 95.81 433 GLN A C 1
ATOM 3164 O O . GLN A 1 433 ? 19.990 -12.667 -7.366 1.00 95.81 433 GLN A O 1
ATOM 3169 N N . GLN A 1 434 ? 18.224 -11.682 -6.395 1.00 94.19 434 GLN A N 1
ATOM 3170 C CA . GLN A 1 434 ? 17.994 -12.749 -5.417 1.00 94.19 434 GLN A CA 1
ATOM 3171 C C . GLN A 1 434 ? 17.665 -14.092 -6.088 1.00 94.19 434 GLN A C 1
ATOM 3173 O O . GLN A 1 434 ? 18.029 -15.148 -5.572 1.00 94.19 434 GLN A O 1
ATOM 3178 N N . ALA A 1 435 ? 17.008 -14.062 -7.250 1.00 95.44 435 ALA A N 1
ATOM 3179 C CA . ALA A 1 435 ? 16.724 -15.243 -8.058 1.00 95.44 435 ALA A CA 1
ATOM 3180 C C . ALA A 1 435 ? 17.881 -15.655 -8.992 1.00 95.44 435 ALA A C 1
ATOM 3182 O O . ALA A 1 435 ? 17.726 -16.598 -9.767 1.00 95.44 435 ALA A O 1
ATOM 3183 N N . GLY A 1 436 ? 19.030 -14.971 -8.933 1.00 97.19 436 GLY A N 1
ATOM 3184 C CA . GLY A 1 436 ? 20.191 -15.246 -9.781 1.00 97.19 436 GLY A CA 1
ATOM 3185 C C . GLY A 1 436 ? 20.021 -14.810 -11.239 1.00 97.19 436 GLY A C 1
ATOM 3186 O O . GLY A 1 436 ? 20.720 -15.323 -12.109 1.00 97.19 436 GLY A O 1
ATOM 3187 N N . VAL A 1 437 ? 19.091 -13.893 -11.523 1.00 97.31 437 VAL A N 1
ATOM 3188 C CA . VAL A 1 437 ? 18.882 -13.333 -12.863 1.00 97.31 437 VAL A CA 1
ATOM 3189 C C . VAL A 1 437 ? 19.829 -12.150 -13.071 1.00 97.31 437 VAL A C 1
ATOM 3191 O O . VAL A 1 437 ? 19.874 -11.233 -12.252 1.00 97.31 437 VAL A O 1
ATOM 3194 N N . GLU A 1 438 ? 20.584 -12.161 -14.171 1.00 97.62 438 GLU A N 1
ATOM 3195 C CA . GLU A 1 438 ? 21.521 -11.085 -14.507 1.00 97.62 438 GLU A CA 1
ATOM 3196 C C . GLU A 1 438 ? 20.769 -9.787 -14.856 1.00 97.62 438 GLU A C 1
ATOM 3198 O O . GLU A 1 438 ? 19.890 -9.769 -15.726 1.00 97.62 438 GLU A O 1
ATOM 3203 N N . VAL A 1 439 ? 21.122 -8.691 -14.177 1.00 97.81 439 VAL A N 1
ATOM 3204 C CA . VAL A 1 439 ? 20.555 -7.354 -14.398 1.00 97.81 439 VAL A CA 1
ATOM 3205 C C . VAL A 1 439 ? 21.601 -6.479 -15.085 1.00 97.81 439 VAL A C 1
ATOM 3207 O O . VAL A 1 439 ? 22.687 -6.277 -14.550 1.00 97.81 439 VAL A O 1
ATOM 3210 N N . ALA A 1 440 ? 21.262 -5.955 -16.260 1.00 96.94 440 ALA A N 1
ATOM 3211 C CA . ALA A 1 440 ? 22.100 -5.045 -17.031 1.00 96.94 440 ALA A CA 1
ATOM 3212 C C . ALA A 1 440 ? 22.064 -3.621 -16.456 1.00 96.94 440 ALA A C 1
ATOM 3214 O O . ALA A 1 440 ? 20.992 -3.088 -16.149 1.00 96.94 440 ALA A O 1
ATOM 3215 N N . GLU A 1 441 ? 23.230 -2.978 -16.382 1.00 94.56 441 GLU A N 1
ATOM 3216 C CA . GLU A 1 441 ? 23.367 -1.590 -15.919 1.00 94.56 441 GLU A CA 1
ATOM 3217 C C . GLU A 1 441 ? 22.719 -0.602 -16.905 1.00 94.56 441 GLU A C 1
ATOM 3219 O O . GLU A 1 441 ? 22.037 0.357 -16.518 1.00 94.56 441 GLU A O 1
ATOM 3224 N N . ASP A 1 442 ? 22.857 -0.869 -18.206 1.00 94.94 442 ASP A N 1
ATOM 3225 C CA . ASP A 1 442 ? 22.378 -0.001 -19.275 1.00 94.94 442 ASP A CA 1
ATOM 3226 C C . ASP A 1 442 ? 21.569 -0.730 -20.359 1.00 94.94 442 ASP A C 1
ATOM 3228 O O . ASP A 1 442 ? 21.453 -1.955 -20.398 1.00 94.94 442 ASP A O 1
ATOM 3232 N N . LEU A 1 443 ? 20.941 0.055 -21.240 1.00 93.06 443 LEU A N 1
ATOM 3233 C CA . LEU A 1 443 ? 20.124 -0.493 -22.324 1.00 93.06 443 LEU A CA 1
ATOM 3234 C C . LEU A 1 443 ? 20.969 -1.292 -23.331 1.00 93.06 443 LEU A C 1
ATOM 3236 O O . LEU A 1 443 ? 20.458 -2.244 -23.920 1.00 93.06 443 LEU A O 1
ATOM 3240 N N . ALA A 1 444 ? 22.240 -0.921 -23.519 1.00 91.44 444 ALA A N 1
ATOM 3241 C CA . ALA A 1 444 ? 23.146 -1.528 -24.493 1.00 91.44 444 ALA A CA 1
ATOM 3242 C C . ALA A 1 444 ? 23.666 -2.903 -24.041 1.00 91.44 444 ALA A C 1
ATOM 3244 O O . ALA A 1 444 ? 23.931 -3.762 -24.877 1.00 91.44 444 ALA A O 1
ATOM 3245 N N . SER A 1 445 ? 23.777 -3.109 -22.730 1.00 89.75 445 SER A N 1
ATOM 3246 C CA . SER A 1 445 ? 24.221 -4.349 -22.087 1.00 89.75 445 SER A CA 1
ATOM 3247 C C . SER A 1 445 ? 23.097 -5.365 -21.869 1.00 89.75 445 SER A C 1
ATOM 3249 O O . SER A 1 445 ? 23.370 -6.519 -21.547 1.00 89.75 445 SER A O 1
ATOM 3251 N N . SER A 1 446 ? 21.832 -4.988 -22.080 1.00 90.12 446 SER A N 1
ATOM 3252 C CA . SER A 1 446 ? 20.725 -5.951 -22.053 1.00 90.12 446 SER A CA 1
ATOM 3253 C C . SER A 1 446 ? 20.779 -6.916 -23.241 1.00 90.12 446 SER A C 1
ATOM 3255 O O . SER A 1 446 ? 21.095 -6.512 -24.361 1.00 90.12 446 SER A O 1
ATOM 3257 N N . ALA A 1 447 ? 20.358 -8.172 -23.059 1.00 85.75 447 ALA A N 1
ATOM 3258 C CA . ALA A 1 447 ? 20.200 -9.142 -24.154 1.00 85.75 447 ALA A CA 1
ATOM 3259 C C . ALA A 1 447 ? 18.932 -8.876 -24.985 1.00 85.75 447 ALA A C 1
ATOM 3261 O O . ALA A 1 447 ? 18.237 -9.784 -25.440 1.00 85.75 447 ALA A O 1
ATOM 3262 N N . GLY A 1 448 ? 18.602 -7.598 -25.168 1.00 94.06 448 GLY A N 1
ATOM 3263 C CA . GLY A 1 448 ? 17.385 -7.163 -25.827 1.00 94.06 448 GLY A CA 1
ATOM 3264 C C . GLY A 1 448 ? 16.135 -7.293 -24.961 1.00 94.06 448 GLY A C 1
ATOM 3265 O O . GLY A 1 448 ? 15.051 -7.294 -25.538 1.00 94.06 448 GLY A O 1
ATOM 3266 N N . THR A 1 449 ? 16.262 -7.366 -23.630 1.00 97.75 449 THR A N 1
ATOM 3267 C CA . THR A 1 449 ? 15.130 -7.346 -22.687 1.00 97.75 449 THR A CA 1
ATOM 3268 C C . THR A 1 449 ? 15.166 -6.090 -21.819 1.00 97.75 449 THR A C 1
ATOM 3270 O O . THR A 1 449 ? 16.152 -5.828 -21.128 1.00 97.75 449 THR A O 1
ATOM 3273 N N . LEU A 1 450 ? 14.070 -5.335 -21.823 1.00 98.19 450 LEU A N 1
ATOM 3274 C CA . LEU A 1 450 ? 13.869 -4.154 -20.987 1.00 98.19 450 LEU A CA 1
ATOM 3275 C C . LEU A 1 450 ? 12.644 -4.355 -20.098 1.00 98.19 450 LEU A C 1
ATOM 3277 O O . LEU A 1 450 ? 11.559 -4.598 -20.615 1.00 98.19 450 LEU A O 1
ATOM 3281 N N . LEU A 1 451 ? 12.801 -4.196 -18.786 1.00 98.19 451 LEU A N 1
ATOM 3282 C CA . LEU A 1 451 ? 11.703 -4.093 -17.830 1.00 98.19 451 LEU A CA 1
ATOM 3283 C C . LEU A 1 451 ? 11.499 -2.639 -17.423 1.00 98.19 451 LEU A C 1
ATOM 3285 O O . LEU A 1 451 ? 12.443 -1.973 -17.009 1.00 98.19 451 LEU A O 1
ATOM 3289 N N . VAL A 1 452 ? 10.263 -2.157 -17.510 1.00 97.69 452 VAL A N 1
ATOM 3290 C CA . VAL A 1 452 ? 9.887 -0.797 -17.125 1.00 97.69 452 VAL A CA 1
ATOM 3291 C C . VAL A 1 452 ? 8.775 -0.852 -16.078 1.00 97.69 452 VAL A C 1
ATOM 3293 O O . VAL A 1 452 ? 7.691 -1.364 -16.363 1.00 97.69 452 VAL A O 1
ATOM 3296 N N . ALA A 1 453 ? 9.032 -0.339 -14.873 1.00 95.50 453 ALA A N 1
ATOM 3297 C CA . ALA A 1 453 ? 8.102 -0.379 -13.743 1.00 95.50 453 ALA A CA 1
ATOM 3298 C C . ALA A 1 453 ? 7.648 1.024 -13.317 1.00 95.50 453 ALA A C 1
ATOM 3300 O O . ALA A 1 453 ? 8.466 1.832 -12.888 1.00 95.50 453 ALA A O 1
ATOM 3301 N N . TRP A 1 454 ? 6.344 1.306 -13.411 1.00 93.62 454 TRP A N 1
ATOM 3302 C CA . TRP A 1 454 ? 5.753 2.591 -12.996 1.00 93.62 454 TRP A CA 1
ATOM 3303 C C . TRP A 1 454 ? 6.490 3.842 -13.520 1.00 93.62 454 TRP A C 1
ATOM 3305 O O . TRP A 1 454 ? 6.855 4.711 -12.734 1.00 93.62 454 TRP A O 1
ATOM 3315 N N . PRO A 1 455 ? 6.764 3.952 -14.830 1.00 94.69 455 PRO A N 1
ATOM 3316 C CA . PRO A 1 455 ? 7.597 5.033 -15.356 1.00 94.69 455 PRO A CA 1
ATOM 3317 C C . PRO A 1 455 ? 7.012 6.443 -15.183 1.00 94.69 455 PRO A C 1
ATOM 3319 O O . PRO A 1 455 ? 7.792 7.386 -15.117 1.00 94.69 455 PRO A O 1
ATOM 3322 N N . ASP A 1 456 ? 5.685 6.604 -15.110 1.00 92.56 456 ASP A N 1
ATOM 3323 C CA . ASP A 1 456 ? 5.026 7.917 -15.240 1.00 92.56 456 ASP A CA 1
ATOM 3324 C C . ASP A 1 456 ? 4.223 8.345 -13.999 1.00 92.56 456 ASP A C 1
ATOM 3326 O O . ASP A 1 456 ? 3.256 9.098 -14.110 1.00 92.56 456 ASP A O 1
ATOM 3330 N N . LEU A 1 457 ? 4.607 7.866 -12.811 1.00 85.00 457 LEU A N 1
ATOM 3331 C CA . LEU A 1 457 ? 3.920 8.215 -11.562 1.00 85.00 457 LEU A CA 1
ATOM 3332 C C . LEU A 1 457 ? 3.943 9.730 -11.279 1.00 85.00 457 LEU A C 1
ATOM 3334 O O . LEU A 1 457 ? 2.958 10.296 -10.806 1.00 85.00 457 LEU A O 1
ATOM 3338 N N . GLU A 1 458 ? 5.066 10.382 -11.577 1.00 76.62 458 GLU A N 1
ATOM 3339 C CA . GLU A 1 458 ? 5.227 11.827 -11.457 1.00 76.62 458 GLU A CA 1
ATOM 3340 C C . GLU A 1 458 ? 5.143 12.464 -12.844 1.00 76.62 458 GLU A C 1
ATOM 3342 O O . GLU A 1 458 ? 5.807 12.030 -13.790 1.00 76.62 458 GLU A O 1
ATOM 3347 N N . ALA A 1 459 ? 4.323 13.509 -12.976 1.00 64.19 459 ALA A N 1
ATOM 3348 C CA . ALA A 1 459 ? 4.265 14.296 -14.198 1.00 64.19 459 ALA A CA 1
ATOM 3349 C C . ALA A 1 459 ? 5.608 15.015 -14.386 1.00 64.19 459 ALA A C 1
ATOM 3351 O O . ALA A 1 459 ? 5.850 16.060 -13.785 1.00 64.19 459 ALA A O 1
ATOM 3352 N N . ALA A 1 460 ? 6.494 14.446 -15.200 1.00 66.00 460 ALA A N 1
ATOM 3353 C CA . ALA A 1 460 ? 7.768 15.079 -15.486 1.00 66.00 460 ALA A CA 1
ATOM 3354 C C . ALA A 1 460 ? 7.553 16.328 -16.355 1.00 66.00 460 ALA A C 1
ATOM 3356 O O . ALA A 1 460 ? 6.768 16.320 -17.307 1.00 66.00 460 ALA A O 1
ATOM 3357 N N . GLU A 1 461 ? 8.309 17.392 -16.069 1.00 71.88 461 GLU A N 1
ATOM 3358 C CA . GLU A 1 461 ? 8.285 18.649 -16.838 1.00 71.88 461 GLU A CA 1
ATOM 3359 C C . GLU A 1 461 ? 8.574 18.435 -18.337 1.00 71.88 461 GLU A C 1
ATOM 3361 O O . GLU A 1 461 ? 8.142 19.218 -19.180 1.00 71.88 461 GLU A O 1
ATOM 3366 N N . ASN A 1 462 ? 9.259 17.337 -18.674 1.00 78.19 462 ASN A N 1
ATOM 3367 C CA . ASN A 1 462 ? 9.690 16.982 -20.027 1.00 78.19 462 ASN A CA 1
ATOM 3368 C C . ASN A 1 462 ? 8.780 15.948 -20.724 1.00 78.19 462 ASN A C 1
ATOM 3370 O O . ASN A 1 462 ? 9.174 15.365 -21.734 1.00 78.19 462 ASN A O 1
ATOM 3374 N N . GLY A 1 463 ? 7.570 15.719 -20.205 1.00 84.94 463 GLY A N 1
ATOM 3375 C CA . GLY A 1 463 ? 6.640 14.708 -20.716 1.00 84.94 463 GLY A CA 1
ATOM 3376 C C . GLY A 1 463 ? 6.894 13.301 -20.151 1.00 84.94 463 GLY A C 1
ATOM 3377 O O . GLY A 1 463 ? 7.777 13.125 -19.315 1.00 84.94 463 GLY A O 1
ATOM 3378 N N . PRO A 1 464 ? 6.117 12.285 -20.572 1.00 89.19 464 PRO A N 1
ATOM 3379 C CA . PRO A 1 464 ? 6.172 10.945 -19.984 1.00 89.19 464 PRO A CA 1
ATOM 3380 C C . PRO A 1 464 ? 7.557 10.297 -20.109 1.00 89.19 464 PRO A C 1
ATOM 3382 O O . PRO A 1 464 ? 8.100 10.164 -21.214 1.00 89.19 464 PRO A O 1
ATOM 3385 N N . ALA A 1 465 ? 8.122 9.845 -18.989 1.00 93.31 465 ALA A N 1
ATOM 3386 C CA . ALA A 1 465 ? 9.418 9.172 -18.966 1.00 93.31 465 ALA A CA 1
ATOM 3387 C C . ALA A 1 465 ? 9.380 7.863 -19.771 1.00 93.31 465 ALA A C 1
ATOM 3389 O O . ALA A 1 465 ? 10.354 7.516 -20.445 1.00 93.31 465 ALA A O 1
ATOM 3390 N N . SER A 1 466 ? 8.236 7.174 -19.770 1.00 95.19 466 SER A N 1
ATOM 3391 C CA . SER A 1 466 ? 8.005 5.958 -20.555 1.00 95.19 466 SER A CA 1
ATOM 3392 C C . SER A 1 466 ? 8.270 6.144 -22.050 1.00 95.19 466 SER A C 1
ATOM 3394 O O . SER A 1 466 ? 8.943 5.310 -22.651 1.00 95.19 466 SER A O 1
ATOM 3396 N N . LEU A 1 467 ? 7.810 7.242 -22.657 1.00 95.44 467 LEU A N 1
ATOM 3397 C CA . LEU A 1 467 ? 8.025 7.517 -24.081 1.00 95.44 467 LEU A CA 1
ATOM 3398 C C . LEU A 1 467 ? 9.508 7.705 -24.403 1.00 95.44 467 LEU A C 1
ATOM 3400 O O . LEU A 1 467 ? 9.991 7.186 -25.407 1.00 95.44 467 LEU A O 1
ATOM 3404 N N . SER A 1 468 ? 10.237 8.402 -23.531 1.00 94.44 468 SER A N 1
ATOM 3405 C CA . SER A 1 468 ? 11.680 8.606 -23.693 1.00 94.44 468 SER A CA 1
ATOM 3406 C C . SER A 1 468 ? 12.446 7.285 -23.589 1.00 94.44 468 SER A C 1
ATOM 3408 O O . SER A 1 468 ? 13.326 7.009 -24.405 1.00 94.44 468 SER A O 1
ATOM 3410 N N . ILE A 1 469 ? 12.070 6.431 -22.631 1.00 95.38 469 ILE A N 1
ATOM 3411 C CA . ILE A 1 469 ? 12.633 5.084 -22.467 1.00 95.38 469 ILE A CA 1
ATOM 3412 C C . ILE A 1 469 ? 12.359 4.225 -23.711 1.00 95.38 469 ILE A C 1
ATOM 3414 O O . ILE A 1 469 ? 13.276 3.591 -24.232 1.00 95.38 469 ILE A O 1
ATOM 3418 N N . LEU A 1 470 ? 11.117 4.223 -24.210 1.00 96.06 470 LEU A N 1
ATOM 3419 C CA . LEU A 1 470 ? 10.719 3.453 -25.393 1.00 96.06 470 LEU A CA 1
ATOM 3420 C C . LEU A 1 470 ? 11.449 3.920 -26.657 1.00 96.06 470 LEU A C 1
ATOM 3422 O O . LEU A 1 470 ? 11.890 3.084 -27.443 1.00 96.06 470 LEU A O 1
ATOM 3426 N N . ALA A 1 471 ? 11.615 5.232 -26.839 1.00 95.44 471 ALA A N 1
ATOM 3427 C CA . ALA A 1 471 ? 12.330 5.800 -27.980 1.00 95.44 471 ALA A CA 1
ATOM 3428 C C . ALA A 1 471 ? 13.827 5.447 -27.974 1.00 95.44 471 ALA A C 1
ATOM 3430 O O . ALA A 1 471 ? 14.417 5.232 -29.032 1.00 95.44 471 ALA A O 1
ATOM 3431 N N . ALA A 1 472 ? 14.440 5.363 -26.790 1.00 95.00 472 ALA A N 1
ATOM 3432 C CA . ALA A 1 472 ? 15.854 5.034 -26.636 1.00 95.00 472 ALA A CA 1
ATOM 3433 C C . ALA A 1 472 ? 16.163 3.533 -26.784 1.00 95.00 472 ALA A C 1
ATOM 3435 O O . ALA A 1 472 ? 17.331 3.156 -26.889 1.00 95.00 472 ALA A O 1
ATOM 3436 N N . TRP A 1 473 ? 15.150 2.662 -26.774 1.00 95.25 473 TRP A N 1
ATOM 3437 C CA . TRP A 1 473 ? 15.351 1.220 -26.699 1.00 95.25 473 TRP A CA 1
ATOM 3438 C C . TRP A 1 473 ? 14.848 0.475 -27.943 1.00 95.25 473 TRP A C 1
ATOM 3440 O O . TRP A 1 473 ? 13.671 0.514 -28.301 1.00 95.25 473 TRP A O 1
ATOM 3450 N N . ALA A 1 474 ? 15.754 -0.283 -28.570 1.00 94.56 474 ALA A N 1
ATOM 3451 C CA . ALA A 1 474 ? 15.513 -1.050 -29.798 1.00 94.56 474 ALA A CA 1
ATOM 3452 C C . ALA A 1 474 ? 15.478 -2.579 -29.588 1.00 94.56 474 ALA A C 1
ATOM 3454 O O . ALA A 1 474 ? 15.420 -3.333 -30.557 1.00 94.56 474 ALA A O 1
ATOM 3455 N N . GLY A 1 475 ? 15.519 -3.055 -28.337 1.00 95.25 475 GLY A N 1
ATOM 3456 C CA . GLY A 1 475 ? 15.550 -4.489 -28.026 1.00 95.25 475 GLY A CA 1
ATOM 3457 C C . GLY A 1 475 ? 14.259 -5.237 -28.383 1.00 95.25 475 GLY A C 1
ATOM 3458 O O . GLY A 1 475 ? 13.251 -4.639 -28.768 1.00 95.25 475 GLY A O 1
ATOM 3459 N N . ARG A 1 476 ? 14.296 -6.568 -28.264 1.00 96.12 476 ARG A N 1
ATOM 3460 C CA . ARG A 1 476 ? 13.222 -7.478 -28.692 1.00 96.12 476 ARG A CA 1
ATOM 3461 C C . ARG A 1 476 ? 12.076 -7.578 -27.688 1.00 96.12 476 ARG A C 1
ATOM 3463 O O . ARG A 1 476 ? 10.923 -7.605 -28.106 1.00 96.12 476 ARG A O 1
ATOM 3470 N N . HIS A 1 477 ? 12.373 -7.659 -26.396 1.00 97.88 477 HIS A N 1
ATOM 3471 C CA . HIS A 1 477 ? 11.397 -7.974 -25.356 1.00 97.88 477 HIS A CA 1
ATOM 3472 C C . HIS A 1 477 ? 11.182 -6.812 -24.394 1.00 97.88 477 HIS A C 1
ATOM 3474 O O . HIS A 1 477 ? 12.114 -6.373 -23.725 1.00 97.88 477 HIS A O 1
ATOM 3480 N N . LEU A 1 478 ? 9.950 -6.313 -24.332 1.00 98.25 478 LEU A N 1
ATOM 3481 C CA . LEU A 1 478 ? 9.553 -5.269 -23.395 1.00 98.25 478 LEU A CA 1
ATOM 3482 C C . LEU A 1 478 ? 8.714 -5.896 -22.294 1.00 98.25 478 LEU A C 1
ATOM 3484 O O . LEU A 1 478 ? 7.729 -6.568 -22.572 1.00 98.25 478 LEU A O 1
ATOM 3488 N N . VAL A 1 479 ? 9.070 -5.638 -21.049 1.00 98.25 479 VAL A N 1
ATOM 3489 C CA . VAL A 1 479 ? 8.306 -6.046 -19.881 1.00 98.25 479 VAL A CA 1
ATOM 3490 C C . VAL A 1 479 ? 7.758 -4.791 -19.233 1.00 98.25 479 VAL A C 1
ATOM 3492 O O . VAL A 1 479 ? 8.518 -3.918 -18.826 1.00 98.25 479 VAL A O 1
ATOM 3495 N N . THR A 1 480 ? 6.440 -4.677 -19.142 1.00 97.81 480 THR A N 1
ATOM 3496 C CA . THR A 1 480 ? 5.798 -3.546 -18.469 1.00 97.81 480 THR A CA 1
ATOM 3497 C C . THR A 1 480 ? 5.294 -3.984 -17.107 1.00 97.81 480 THR A C 1
ATOM 3499 O O . THR A 1 480 ? 4.675 -5.046 -16.995 1.00 97.81 480 THR A O 1
ATOM 3502 N N . VAL A 1 481 ? 5.509 -3.149 -16.094 1.00 96.31 481 VAL A N 1
ATOM 3503 C CA . VAL A 1 481 ? 4.958 -3.330 -14.753 1.00 96.31 481 VAL A CA 1
ATOM 3504 C C . VAL A 1 481 ? 4.172 -2.089 -14.333 1.00 96.31 481 VAL A C 1
ATOM 3506 O O . VAL A 1 481 ? 4.663 -0.963 -14.453 1.00 96.31 481 VAL A O 1
ATOM 3509 N N . GLY A 1 482 ? 2.956 -2.319 -13.842 1.00 93.81 482 GLY A N 1
ATOM 3510 C CA . GLY A 1 482 ? 2.059 -1.309 -13.285 1.00 93.81 482 GLY A CA 1
ATOM 3511 C C . GLY A 1 482 ? 0.650 -1.395 -13.864 1.00 93.81 482 GLY A C 1
ATOM 3512 O O . GLY A 1 482 ? 0.288 -2.373 -14.524 1.00 93.81 482 GLY A O 1
ATOM 3513 N N . GLU A 1 483 ? -0.166 -0.382 -13.601 1.00 91.94 483 GLU A N 1
ATOM 3514 C CA . GLU A 1 483 ? -1.509 -0.284 -14.167 1.00 91.94 483 GLU A CA 1
ATOM 3515 C C . GLU A 1 483 ? -1.488 -0.168 -15.697 1.00 91.94 483 GLU A C 1
ATOM 3517 O O . GLU A 1 483 ? -0.603 0.448 -16.294 1.00 91.94 483 GLU A O 1
ATOM 3522 N N . TRP A 1 484 ? -2.507 -0.750 -16.325 1.00 91.94 484 TRP A N 1
ATOM 3523 C CA . TRP A 1 484 ? -2.685 -0.733 -17.772 1.00 91.94 484 TRP A CA 1
ATOM 3524 C C . TRP A 1 484 ? -4.141 -0.459 -18.123 1.00 91.94 484 TRP A C 1
ATOM 3526 O O . TRP A 1 484 ? -5.047 -0.739 -17.330 1.00 91.94 484 TRP A O 1
ATOM 3536 N N . LYS A 1 485 ? -4.395 0.017 -19.341 1.00 90.62 485 LYS A N 1
ATOM 3537 C CA . LYS A 1 485 ? -5.748 0.240 -19.842 1.00 90.62 485 LYS A CA 1
ATOM 3538 C C . LYS A 1 485 ? -6.625 -1.002 -19.686 1.00 90.62 485 LYS A C 1
ATOM 3540 O O . LYS A 1 485 ? -6.252 -2.109 -20.075 1.00 90.62 485 LYS A O 1
ATOM 3545 N N . GLY A 1 486 ? -7.809 -0.810 -19.102 1.00 84.62 486 GLY A N 1
ATOM 3546 C CA . GLY A 1 486 ? -8.760 -1.894 -18.809 1.00 84.62 486 GLY A CA 1
ATOM 3547 C C . GLY A 1 486 ? -8.355 -2.795 -17.635 1.00 84.62 486 GLY A C 1
ATOM 3548 O O . GLY A 1 486 ? -9.062 -3.747 -17.315 1.00 84.62 486 GLY A O 1
ATOM 3549 N N . SER A 1 487 ? -7.235 -2.485 -16.983 1.00 82.50 487 SER A N 1
ATOM 3550 C CA . SER A 1 487 ? -6.670 -3.192 -15.833 1.00 82.50 487 SER A CA 1
ATOM 3551 C C . SER A 1 487 ? -6.349 -2.191 -14.726 1.00 82.50 487 SER A C 1
ATOM 3553 O O . SER A 1 487 ? -5.262 -2.169 -14.169 1.00 82.50 487 SER A O 1
ATOM 3555 N N . THR A 1 488 ? -7.312 -1.325 -14.430 1.00 82.94 488 THR A N 1
ATOM 3556 C CA . THR A 1 488 ? -7.302 -0.400 -13.295 1.00 82.94 488 THR A CA 1
ATOM 3557 C C . THR A 1 488 ? -8.712 -0.345 -12.716 1.00 82.94 488 THR A C 1
ATOM 3559 O O . THR A 1 488 ? -9.696 -0.609 -13.412 1.00 82.94 488 THR A O 1
ATOM 3562 N N . LEU A 1 489 ? -8.830 -0.033 -11.426 1.00 77.62 489 LEU A N 1
ATOM 3563 C CA . LEU A 1 489 ? -10.125 0.142 -10.766 1.00 77.62 489 LEU A CA 1
ATOM 3564 C C . LEU A 1 489 ? -10.658 1.578 -10.889 1.00 77.62 489 LEU A C 1
ATOM 3566 O O . LEU A 1 489 ? -11.843 1.814 -10.612 1.00 77.62 489 LEU A O 1
ATOM 3570 N N . GLY A 1 490 ? -9.820 2.509 -11.365 1.00 66.12 490 GLY A N 1
ATOM 3571 C CA . GLY A 1 490 ? -10.211 3.847 -11.800 1.00 66.12 490 GLY A CA 1
ATOM 3572 C C . GLY A 1 490 ? -10.828 4.706 -10.698 1.00 66.12 490 GLY A C 1
ATOM 3573 O O . GLY A 1 490 ? -11.904 5.285 -10.877 1.00 66.12 490 GLY A O 1
ATOM 3574 N N . LEU A 1 491 ? -10.185 4.747 -9.532 1.00 64.94 491 LEU A N 1
ATOM 3575 C CA . LEU A 1 491 ? -10.703 5.479 -8.370 1.00 64.94 491 LEU A CA 1
ATOM 3576 C C . LEU A 1 491 ? -10.157 6.892 -8.229 1.00 64.94 491 LEU A C 1
ATOM 3578 O O . LEU A 1 491 ? -10.743 7.697 -7.508 1.00 64.94 491 LEU A O 1
ATOM 3582 N N . TYR A 1 492 ? -9.123 7.228 -8.992 1.00 64.00 492 TYR A N 1
ATOM 3583 C CA . TYR A 1 492 ? -8.662 8.599 -9.113 1.00 64.00 492 TYR A CA 1
ATOM 3584 C C . TYR A 1 492 ? -9.655 9.431 -9.945 1.00 64.00 492 TYR A C 1
ATOM 3586 O O . TYR A 1 492 ? -10.255 8.920 -10.896 1.00 64.00 492 TYR A O 1
ATOM 3594 N N . PRO A 1 493 ? -9.887 10.711 -9.613 1.00 54.22 493 PRO A N 1
ATOM 3595 C CA . PRO A 1 493 ? -10.649 11.605 -10.479 1.00 54.22 493 PRO A CA 1
ATOM 3596 C C . PRO A 1 493 ? -9.957 11.769 -11.852 1.00 54.22 493 PRO A C 1
ATOM 3598 O O . PRO A 1 493 ? -8.735 11.821 -11.926 1.00 54.22 493 PRO A O 1
ATOM 3601 N N . GLY A 1 494 ? -10.726 11.892 -12.944 1.00 61.19 494 GLY A N 1
ATOM 3602 C CA . GLY A 1 494 ? -10.201 12.261 -14.275 1.00 61.19 494 GLY A CA 1
ATOM 3603 C C . GLY A 1 494 ? -9.855 11.108 -15.237 1.00 61.19 494 GLY A C 1
ATOM 3604 O O . GLY A 1 494 ? -10.383 10.005 -15.121 1.00 61.19 494 GLY A O 1
ATOM 3605 N N . ALA A 1 495 ? -9.002 11.385 -16.234 1.00 54.03 495 ALA A N 1
ATOM 3606 C CA . ALA A 1 495 ? -8.625 10.455 -17.316 1.00 54.03 495 ALA A CA 1
ATOM 3607 C C . ALA A 1 495 ? -7.783 9.249 -16.846 1.00 54.03 495 ALA A C 1
ATOM 3609 O O . ALA A 1 495 ? -7.790 8.202 -17.496 1.00 54.03 495 ALA A O 1
ATOM 3610 N N . ALA A 1 496 ? -7.154 9.354 -15.668 1.00 59.12 496 ALA A N 1
ATOM 3611 C CA . ALA A 1 496 ? -6.478 8.247 -14.986 1.00 59.12 496 ALA A CA 1
ATOM 3612 C C . ALA A 1 496 ? -7.410 7.045 -14.724 1.00 59.12 496 ALA A C 1
ATOM 3614 O O . ALA A 1 496 ? -6.942 5.934 -14.494 1.00 59.12 496 ALA A O 1
ATOM 3615 N N . LYS A 1 497 ? -8.737 7.234 -14.803 1.00 69.81 497 LYS A N 1
ATOM 3616 C CA . LYS A 1 497 ? -9.716 6.161 -14.592 1.00 69.81 497 LYS A CA 1
ATOM 3617 C C . LYS A 1 497 ? -9.628 5.008 -15.581 1.00 69.81 497 LYS A C 1
ATOM 3619 O O . LYS A 1 497 ? -9.980 3.895 -15.208 1.00 69.81 497 LYS A O 1
ATOM 3624 N N . GLU A 1 498 ? -9.242 5.271 -16.827 1.00 82.56 498 GLU A N 1
ATOM 3625 C CA . GLU A 1 498 ? -9.229 4.236 -17.867 1.00 82.56 498 GLU A CA 1
ATOM 3626 C C . GLU A 1 498 ? -7.843 3.610 -18.042 1.00 82.56 498 GLU A C 1
ATOM 3628 O O . GLU A 1 498 ? -7.748 2.405 -18.272 1.00 82.56 498 GLU A O 1
ATOM 3633 N N . TRP A 1 499 ? -6.790 4.422 -17.919 1.00 86.75 499 TRP A N 1
ATOM 3634 C CA . TRP A 1 499 ? -5.413 4.051 -18.258 1.00 86.75 499 TRP A CA 1
ATOM 3635 C C . TRP A 1 499 ? -4.552 3.706 -17.035 1.00 86.75 499 TRP A C 1
ATOM 3637 O O . TRP A 1 499 ? -3.513 3.074 -17.199 1.00 86.75 499 TRP A O 1
ATOM 3647 N N . GLY A 1 500 ? -4.997 4.054 -15.824 1.00 88.62 500 GLY A N 1
ATOM 3648 C CA . GLY A 1 500 ? -4.189 3.960 -14.609 1.00 88.62 500 GLY A CA 1
ATOM 3649 C C . GLY A 1 500 ? -3.200 5.120 -14.477 1.00 88.62 500 GLY A C 1
ATOM 3650 O O . GLY A 1 500 ? -3.234 6.065 -15.267 1.00 88.62 500 GLY A O 1
ATOM 3651 N N . GLN A 1 501 ? -2.343 5.060 -13.458 1.00 88.31 501 GLN A N 1
ATOM 3652 C CA . GLN A 1 501 ? -1.324 6.081 -13.175 1.00 88.31 501 GLN A CA 1
ATOM 3653 C C . GLN A 1 501 ? 0.100 5.644 -13.525 1.00 88.31 501 GLN A C 1
ATOM 3655 O O . GLN A 1 501 ? 0.991 6.478 -13.619 1.00 88.31 501 GLN A O 1
ATOM 3660 N N . ALA A 1 502 ? 0.331 4.346 -13.724 1.00 91.56 502 ALA A N 1
ATOM 3661 C CA . ALA A 1 502 ? 1.678 3.825 -13.928 1.00 91.56 502 ALA A CA 1
ATOM 3662 C C . ALA A 1 502 ? 2.302 4.230 -15.272 1.00 91.56 502 ALA A C 1
ATOM 3664 O O . ALA A 1 502 ? 3.512 4.440 -15.346 1.00 91.56 502 ALA A O 1
ATOM 3665 N N . TRP A 1 503 ? 1.479 4.307 -16.320 1.00 93.56 503 TRP A N 1
ATOM 3666 C CA . TRP A 1 503 ? 1.902 4.539 -17.699 1.00 93.56 503 TRP A CA 1
ATOM 3667 C C . TRP A 1 503 ? 1.016 5.581 -18.370 1.00 93.56 503 TRP A C 1
ATOM 3669 O O . TRP A 1 503 ? -0.210 5.435 -18.383 1.00 93.56 503 TRP A O 1
ATOM 3679 N N . ALA A 1 504 ? 1.633 6.568 -19.012 1.00 93.12 504 ALA A N 1
ATOM 3680 C CA . ALA A 1 504 ? 0.935 7.561 -19.810 1.00 93.12 504 ALA A CA 1
ATOM 3681 C C . ALA A 1 504 ? 0.147 6.900 -20.961 1.00 93.12 504 ALA A C 1
ATOM 3683 O O . ALA A 1 504 ? 0.637 5.938 -21.571 1.00 93.12 504 ALA A O 1
ATOM 3684 N N . PRO A 1 505 ? -1.054 7.408 -21.304 1.00 93.00 505 PRO A N 1
ATOM 3685 C CA . PRO A 1 505 ? -1.871 6.854 -22.383 1.00 93.00 505 PRO A CA 1
ATOM 3686 C C . PRO A 1 505 ? -1.117 6.712 -23.711 1.00 93.00 505 PRO A C 1
ATOM 3688 O O . PRO A 1 505 ? -1.227 5.691 -24.389 1.00 93.00 505 PRO A O 1
ATOM 3691 N N . GLU A 1 506 ? -0.306 7.706 -24.068 1.00 94.75 506 GLU A N 1
ATOM 3692 C CA . GLU A 1 506 ? 0.498 7.738 -25.290 1.00 94.75 506 GLU A CA 1
ATOM 3693 C C . GLU A 1 506 ? 1.525 6.606 -25.327 1.00 94.75 506 GLU A C 1
ATOM 3695 O O . GLU A 1 506 ? 1.704 5.969 -26.365 1.00 94.75 506 GLU A O 1
ATOM 3700 N N . ALA A 1 507 ? 2.150 6.300 -24.190 1.00 95.75 507 ALA A N 1
ATOM 3701 C CA . ALA A 1 507 ? 3.102 5.204 -24.093 1.00 95.75 507 ALA A CA 1
ATOM 3702 C C . ALA A 1 507 ? 2.416 3.843 -24.197 1.00 95.75 507 ALA A C 1
ATOM 3704 O O . ALA A 1 507 ? 2.906 2.966 -24.904 1.00 95.75 507 ALA A O 1
ATOM 3705 N N . GLN A 1 508 ? 1.249 3.666 -23.572 1.00 96.31 508 GLN A N 1
ATOM 3706 C CA . GLN A 1 508 ? 0.477 2.427 -23.720 1.00 96.31 508 GLN A CA 1
ATOM 3707 C C . GLN A 1 508 ? 0.024 2.206 -25.173 1.00 96.31 508 GLN A C 1
ATOM 3709 O O . GLN A 1 508 ? 0.052 1.075 -25.674 1.00 96.31 508 GLN A O 1
ATOM 3714 N N . MET A 1 509 ? -0.364 3.279 -25.873 1.00 95.81 509 MET A N 1
ATOM 3715 C CA . MET A 1 509 ? -0.682 3.232 -27.303 1.00 95.81 509 MET A CA 1
ATOM 3716 C C . MET A 1 509 ? 0.545 2.872 -28.144 1.00 95.81 509 MET A C 1
ATOM 3718 O O . MET A 1 509 ? 0.446 2.013 -29.021 1.00 95.81 509 MET A O 1
ATOM 3722 N N . GLU A 1 510 ? 1.703 3.463 -27.853 1.00 96.50 510 GLU A N 1
ATOM 3723 C CA . GLU A 1 510 ? 2.955 3.167 -28.549 1.00 96.50 510 GLU A CA 1
ATOM 3724 C C . GLU A 1 510 ? 3.403 1.714 -28.338 1.00 96.50 510 GLU A C 1
ATOM 3726 O O . GLU A 1 510 ? 3.757 1.029 -29.299 1.00 96.50 510 GLU A O 1
ATOM 3731 N N . VAL A 1 511 ? 3.296 1.190 -27.112 1.00 97.19 511 VAL A N 1
ATOM 3732 C CA . VAL A 1 511 ? 3.554 -0.229 -26.829 1.00 97.19 511 VAL A CA 1
ATOM 3733 C C . VAL A 1 511 ? 2.605 -1.121 -27.630 1.00 97.19 511 VAL A C 1
ATOM 3735 O O . VAL A 1 511 ? 3.045 -2.067 -28.280 1.00 97.19 511 VAL A O 1
ATOM 3738 N N . SER A 1 512 ? 1.313 -0.792 -27.656 1.00 96.00 512 SER A N 1
ATOM 3739 C CA . SER A 1 512 ? 0.307 -1.560 -28.406 1.00 96.00 512 SER A CA 1
ATOM 3740 C C . SER A 1 512 ? 0.552 -1.545 -29.922 1.00 96.00 512 SER A C 1
ATOM 3742 O O . SER A 1 512 ? 0.229 -2.511 -30.623 1.00 96.00 512 SER A O 1
ATOM 3744 N N . ARG A 1 513 ? 1.123 -0.449 -30.435 1.00 95.88 513 ARG A N 1
ATOM 3745 C CA . ARG A 1 513 ? 1.476 -0.267 -31.846 1.00 95.88 513 ARG A CA 1
ATOM 3746 C C . ARG A 1 513 ? 2.725 -1.060 -32.227 1.00 95.88 513 ARG A C 1
ATOM 3748 O O . ARG A 1 513 ? 2.719 -1.748 -33.243 1.00 95.88 513 ARG A O 1
ATOM 3755 N N . CYS A 1 514 ? 3.778 -0.970 -31.420 1.00 96.69 514 CYS A N 1
ATOM 3756 C CA . CYS A 1 514 ? 5.107 -1.489 -31.753 1.00 96.69 514 CYS A CA 1
ATOM 3757 C C . CYS A 1 514 ? 5.366 -2.914 -31.259 1.00 96.69 514 CYS A C 1
ATOM 3759 O O . CYS A 1 514 ? 6.314 -3.559 -31.711 1.00 96.69 514 CYS A O 1
ATOM 3761 N N . PHE A 1 515 ? 4.545 -3.418 -30.340 1.00 97.31 515 PHE A N 1
ATOM 3762 C CA . PHE A 1 515 ? 4.765 -4.706 -29.705 1.00 97.31 515 PHE A CA 1
ATOM 3763 C C . PHE A 1 515 ? 3.511 -5.583 -29.719 1.00 97.31 515 PHE A C 1
ATOM 3765 O O . PHE A 1 515 ? 2.385 -5.126 -29.929 1.00 97.31 515 PHE A O 1
ATOM 3772 N N . LEU A 1 516 ? 3.727 -6.879 -29.524 1.00 96.81 516 LEU A N 1
ATOM 3773 C CA . LEU A 1 516 ? 2.709 -7.907 -29.392 1.00 96.81 516 LEU A CA 1
ATOM 3774 C C . LEU A 1 516 ? 2.776 -8.490 -27.981 1.00 96.81 516 LEU A C 1
ATOM 3776 O O . LEU A 1 516 ? 3.828 -8.963 -27.553 1.00 96.81 516 LEU A O 1
ATOM 3780 N N . LEU A 1 517 ? 1.651 -8.470 -27.265 1.00 97.25 517 LEU A N 1
ATOM 3781 C CA . LEU A 1 517 ? 1.542 -9.084 -25.944 1.00 97.25 517 LEU A CA 1
ATOM 3782 C C . LEU A 1 517 ? 1.728 -10.605 -26.062 1.00 97.25 517 LEU A C 1
ATOM 3784 O O . LEU A 1 517 ? 1.011 -11.260 -26.819 1.00 97.25 517 LEU A O 1
ATOM 3788 N N . ARG A 1 518 ? 2.686 -11.162 -25.318 1.00 97.44 518 ARG A N 1
ATOM 3789 C CA . ARG A 1 518 ? 2.999 -12.600 -25.300 1.00 97.44 518 ARG A CA 1
ATOM 3790 C C . ARG A 1 518 ? 2.527 -13.288 -24.034 1.00 97.44 518 ARG A C 1
ATOM 3792 O O . ARG A 1 518 ? 1.987 -14.385 -24.112 1.00 97.44 518 ARG A O 1
ATOM 3799 N N . ASP A 1 519 ? 2.725 -12.644 -22.894 1.00 96.81 519 ASP A N 1
ATOM 3800 C CA . ASP A 1 519 ? 2.317 -13.172 -21.598 1.00 96.81 519 ASP A CA 1
ATOM 3801 C C . ASP A 1 519 ? 1.900 -12.025 -20.681 1.00 96.81 519 ASP A C 1
ATOM 3803 O O . ASP A 1 519 ? 2.378 -10.898 -20.816 1.00 96.81 519 ASP A O 1
ATOM 3807 N N . SER A 1 520 ? 1.002 -12.301 -19.742 1.00 95.38 520 SER A N 1
ATOM 3808 C CA . SER A 1 520 ? 0.636 -11.343 -18.708 1.00 95.38 520 SER A CA 1
ATOM 3809 C C . SER A 1 520 ? 0.181 -12.046 -17.441 1.00 95.38 520 SER A C 1
ATOM 3811 O O . SER A 1 520 ? -0.478 -13.083 -17.488 1.00 95.38 520 SER A O 1
ATOM 3813 N N . LEU A 1 521 ? 0.471 -11.427 -16.306 1.00 93.38 521 LEU A N 1
ATOM 3814 C CA . LEU A 1 521 ? -0.023 -11.832 -15.000 1.00 93.38 521 LEU A CA 1
ATOM 3815 C C . LEU A 1 521 ? -0.461 -10.599 -14.213 1.00 93.38 521 LEU A C 1
ATOM 3817 O O . LEU A 1 521 ? 0.107 -9.514 -14.348 1.00 93.38 521 LEU A O 1
ATOM 3821 N N . VAL A 1 522 ? -1.495 -10.777 -13.400 1.00 91.50 522 VAL A N 1
ATOM 3822 C CA . VAL A 1 522 ? -1.905 -9.766 -12.427 1.00 91.50 522 VAL A CA 1
ATOM 3823 C C . VAL A 1 522 ? -1.010 -9.916 -11.208 1.00 91.50 522 VAL A C 1
ATOM 3825 O O . VAL A 1 522 ? -0.810 -11.024 -10.711 1.00 91.50 522 VAL A O 1
ATOM 3828 N N . LEU A 1 523 ? -0.422 -8.809 -10.774 1.00 89.94 523 LEU A N 1
ATOM 3829 C CA . LEU A 1 523 ? 0.431 -8.773 -9.600 1.00 89.94 523 LEU A CA 1
ATOM 3830 C C . LEU A 1 523 ? -0.425 -8.569 -8.345 1.00 89.94 523 LEU A C 1
ATOM 3832 O O . LEU A 1 523 ? -1.445 -7.879 -8.398 1.00 89.94 523 LEU A O 1
ATOM 3836 N N . PRO A 1 524 ? -0.013 -9.131 -7.198 1.00 83.56 524 PRO A N 1
ATOM 3837 C CA . PRO A 1 524 ? -0.519 -8.689 -5.918 1.00 83.56 524 PRO A CA 1
ATOM 3838 C C . PRO A 1 524 ? -0.113 -7.229 -5.732 1.00 83.56 524 PRO A C 1
ATOM 3840 O O . PRO A 1 524 ? 1.069 -6.887 -5.696 1.00 83.56 524 PRO A O 1
ATOM 3843 N N . SER A 1 525 ? -1.111 -6.372 -5.637 1.00 80.50 525 SER A N 1
ATOM 3844 C CA . SER A 1 525 ? -0.951 -4.937 -5.474 1.00 80.50 525 SER A CA 1
ATOM 3845 C C . SER A 1 525 ? -1.832 -4.459 -4.336 1.00 80.50 525 SER A C 1
ATOM 3847 O O . SER A 1 525 ? -2.795 -5.121 -3.930 1.00 80.50 525 SER A O 1
ATOM 3849 N N . TRP A 1 526 ? -1.512 -3.279 -3.809 1.00 75.81 526 TRP A N 1
ATOM 3850 C CA . TRP A 1 526 ? -2.406 -2.647 -2.851 1.00 75.81 526 TRP A CA 1
ATOM 3851 C C . TRP A 1 526 ? -3.780 -2.420 -3.458 1.00 75.81 526 TRP A C 1
ATOM 3853 O O . TRP A 1 526 ? -3.864 -2.190 -4.673 1.00 75.81 526 TRP A O 1
ATOM 3863 N N . PRO A 1 527 ? -4.834 -2.440 -2.623 1.00 64.12 527 PRO A N 1
ATOM 3864 C CA . PRO A 1 527 ? -6.177 -2.146 -3.070 1.00 64.12 527 PRO A CA 1
ATOM 3865 C C . PRO A 1 527 ? -6.143 -0.905 -3.961 1.00 64.12 527 PRO A C 1
ATOM 3867 O O . PRO A 1 527 ? -5.565 0.109 -3.586 1.00 64.12 527 PRO A O 1
ATOM 3870 N N . LEU A 1 528 ? -6.732 -1.022 -5.153 1.00 68.38 528 LEU A N 1
ATOM 3871 C CA . LEU A 1 528 ? -6.931 0.034 -6.159 1.00 68.38 528 LEU A CA 1
ATOM 3872 C C . LEU A 1 528 ? -5.952 0.177 -7.301 1.00 68.38 528 LEU A C 1
ATOM 3874 O O . LEU A 1 528 ? -6.376 0.709 -8.326 1.00 68.38 528 LEU A O 1
ATOM 3878 N N . ALA A 1 529 ? -4.750 -0.380 -7.205 1.00 76.06 529 ALA A N 1
ATOM 3879 C CA . ALA A 1 529 ? -4.010 -0.659 -8.430 1.00 76.06 529 ALA A CA 1
ATOM 3880 C C . ALA A 1 529 ? -4.316 -2.091 -8.845 1.00 76.06 529 ALA A C 1
ATOM 3882 O O . ALA A 1 529 ? -4.352 -2.982 -8.000 1.00 76.06 529 ALA A O 1
ATOM 3883 N N . CYS A 1 530 ? -4.564 -2.309 -10.129 1.00 84.94 530 CYS A N 1
ATOM 3884 C CA . CYS A 1 530 ? -4.608 -3.649 -10.699 1.00 84.94 530 CYS A CA 1
ATOM 3885 C C . CYS A 1 530 ? -3.351 -3.839 -11.537 1.00 84.94 530 CYS A C 1
ATOM 3887 O O . CYS A 1 530 ? -3.401 -3.903 -12.765 1.00 84.94 530 CYS A O 1
ATOM 3889 N N . ASP A 1 531 ? -2.218 -3.886 -10.840 1.00 90.88 531 ASP A N 1
ATOM 3890 C CA . ASP A 1 531 ? -0.926 -3.950 -11.497 1.00 90.88 531 ASP A CA 1
ATOM 3891 C C . ASP A 1 531 ? -0.826 -5.199 -12.348 1.00 90.88 531 ASP A C 1
ATOM 3893 O O . ASP A 1 531 ? -1.150 -6.314 -11.926 1.00 90.88 531 ASP A O 1
ATOM 3897 N N . ARG A 1 532 ? -0.348 -5.001 -13.568 1.00 93.06 532 ARG A N 1
ATOM 3898 C CA . ARG A 1 532 ? 0.000 -6.086 -14.461 1.00 93.06 532 ARG A CA 1
ATOM 3899 C C . ARG A 1 532 ? 1.494 -6.118 -14.651 1.00 93.06 532 ARG A C 1
ATOM 3901 O O . ARG A 1 532 ? 2.142 -5.094 -14.839 1.00 93.06 532 ARG A O 1
ATOM 3908 N N . PHE A 1 533 ? 2.007 -7.333 -14.662 1.00 95.94 533 PHE A N 1
ATOM 3909 C CA . PHE A 1 533 ? 3.243 -7.659 -15.336 1.00 95.94 533 PHE A CA 1
ATOM 3910 C C . PHE A 1 533 ? 2.870 -8.206 -16.711 1.00 95.94 533 PHE A C 1
ATOM 3912 O O . PHE A 1 533 ? 2.035 -9.107 -16.818 1.00 95.94 533 PHE A O 1
ATOM 3919 N N . ALA A 1 534 ? 3.461 -7.660 -17.764 1.00 97.38 534 ALA A N 1
ATOM 3920 C CA . ALA A 1 534 ? 3.184 -8.084 -19.126 1.00 97.38 534 ALA A CA 1
ATOM 3921 C C . ALA A 1 534 ? 4.470 -8.138 -19.945 1.00 97.38 534 ALA A C 1
ATOM 3923 O O . ALA A 1 534 ? 5.248 -7.188 -19.944 1.00 97.38 534 ALA A O 1
ATOM 3924 N N . ILE A 1 535 ? 4.675 -9.257 -20.636 1.00 98.06 535 ILE A N 1
ATOM 3925 C CA . ILE A 1 535 ? 5.791 -9.476 -21.551 1.00 98.06 535 ILE A CA 1
ATOM 3926 C C . ILE A 1 535 ? 5.282 -9.242 -22.963 1.00 98.06 535 ILE A C 1
ATOM 3928 O O . ILE A 1 535 ? 4.356 -9.907 -23.434 1.00 98.06 535 ILE A O 1
ATOM 3932 N N . TYR A 1 536 ? 5.940 -8.329 -23.652 1.00 98.12 536 TYR A N 1
ATOM 3933 C CA . TYR A 1 536 ? 5.701 -7.986 -25.032 1.00 98.12 536 TYR A CA 1
ATOM 3934 C C . TYR A 1 536 ? 6.917 -8.331 -25.883 1.00 98.12 536 TYR A C 1
ATOM 3936 O O . TYR A 1 536 ? 8.065 -8.264 -25.442 1.00 98.12 536 TYR A O 1
ATOM 3944 N N . GLU A 1 537 ? 6.663 -8.666 -27.139 1.00 97.44 537 GLU A N 1
ATOM 3945 C CA . GLU A 1 537 ? 7.687 -8.863 -28.154 1.00 97.44 537 GLU A CA 1
ATOM 3946 C C . GLU A 1 537 ? 7.528 -7.816 -29.252 1.00 97.44 537 GLU A C 1
ATOM 3948 O O . GLU A 1 537 ? 6.415 -7.552 -29.705 1.00 97.44 537 GLU A O 1
ATOM 3953 N N . ARG A 1 538 ? 8.632 -7.199 -29.670 1.00 96.94 538 ARG A N 1
ATOM 3954 C CA . ARG A 1 538 ? 8.624 -6.199 -30.735 1.00 96.94 538 ARG A CA 1
ATOM 3955 C C . ARG A 1 538 ? 8.144 -6.837 -32.034 1.00 96.94 538 ARG A C 1
ATOM 3957 O O . ARG A 1 538 ? 8.609 -7.913 -32.405 1.00 96.94 538 ARG A O 1
ATOM 3964 N N . ARG A 1 539 ? 7.235 -6.155 -32.727 1.00 96.50 539 ARG A N 1
ATOM 3965 C CA . ARG A 1 539 ? 6.796 -6.555 -34.066 1.00 96.50 539 ARG A CA 1
ATOM 3966 C C . ARG A 1 539 ? 7.976 -6.484 -35.035 1.00 96.50 539 ARG A C 1
ATOM 3968 O O . ARG A 1 539 ? 8.811 -5.583 -34.931 1.00 96.50 539 ARG A O 1
ATOM 3975 N N . GLY A 1 540 ? 8.062 -7.441 -35.957 1.00 89.69 540 GLY A N 1
ATOM 3976 C CA . GLY A 1 540 ? 9.060 -7.386 -37.027 1.00 89.69 540 GLY A CA 1
ATOM 3977 C C . GLY A 1 540 ? 8.837 -6.164 -37.922 1.00 89.69 540 GLY A C 1
ATOM 3978 O O . GLY A 1 540 ? 7.720 -5.657 -37.997 1.00 89.69 540 GLY A O 1
ATOM 3979 N N . SER A 1 541 ? 9.875 -5.721 -38.639 1.00 73.50 541 SER A N 1
ATOM 3980 C CA . SER A 1 541 ? 9.777 -4.614 -39.610 1.00 73.50 541 SER A CA 1
ATOM 3981 C C . SER A 1 541 ? 8.699 -4.825 -40.677 1.00 73.50 541 SER A C 1
ATOM 3983 O O . SER A 1 541 ? 8.238 -3.860 -41.275 1.00 73.50 541 SER A O 1
ATOM 3985 N N . ASP A 1 542 ? 8.306 -6.079 -40.900 1.00 64.56 542 ASP A N 1
ATOM 3986 C CA . ASP A 1 542 ? 7.331 -6.478 -41.913 1.00 64.56 542 ASP A CA 1
ATOM 3987 C C . ASP A 1 542 ? 5.887 -6.544 -41.360 1.00 64.56 542 ASP A C 1
ATOM 3989 O O . ASP A 1 542 ? 4.947 -6.744 -42.126 1.00 64.56 542 ASP A O 1
ATOM 3993 N N . GLU A 1 543 ? 5.693 -6.386 -40.041 1.00 55.78 543 GLU A N 1
ATOM 3994 C CA . GLU A 1 543 ? 4.393 -6.490 -39.343 1.00 55.78 543 GLU A CA 1
ATOM 3995 C C . GLU A 1 543 ? 3.859 -5.151 -38.786 1.00 55.78 543 GLU A C 1
ATOM 3997 O O . GLU A 1 543 ? 2.733 -5.099 -38.274 1.00 55.78 543 GLU A O 1
ATOM 4002 N N . THR A 1 544 ? 4.665 -4.087 -38.837 1.00 51.44 544 THR A N 1
ATOM 4003 C CA . THR A 1 544 ? 4.318 -2.709 -38.427 1.00 51.44 544 THR A CA 1
ATOM 4004 C C . THR A 1 544 ? 3.925 -1.858 -39.615 1.00 51.44 544 THR A C 1
ATOM 4006 O O . THR A 1 544 ? 2.930 -1.110 -39.486 1.00 51.44 544 THR A O 1
#

Organism: Polarella glacialis (NCBI:txid89957)

Sequence (544 aa):
VLELGCGAAALPSLAAAASLGARVTATDFGEIVPLLSDSVRRNSAALRLDPGAHVDVASYAWSESQAPPGSPYDLVLAADLLYDESCQVALVSAILAALGSDSGTLLMTYEERDARVEARFFGLLKEKSSATSIPLALPPPAVSGPAGAWEPLSRMLLQICAQASGSEVAGVGAALPQLQSLLERYNTSNNSSNNSSNSNNNNSNKIDSSNNNNDNTSEDGMVLASIKTTSTASMASTTASTTTATTAATASRLRDAELCKVGERRLLLAAMAAMTSHLVQLLSQAASPVVPELADSDRPMVLGKFREFSDLSSELGQQWVRFATAAFLCLYGKLGHSCAEDLLRAALEAPVSGSVFGERMAFWGRYLAAQFAVTGRVARADATTMLMESTDLRNQVGWSVPTPAAVLRLSSMAPICVRGQPAAAEAWVAALQQAGVEVAEDLASSAGTLLVAWPDLEAAENGPASLSILAAWAGRHLVTVGEWKGSTLGLYPGAAKEWGQAWAPEAQMEVSRCFLLRDSLVLPSWPLACDRFAIYERRGSDET

Foldseek 3Di:
DEEEQCALAVPVLLCCLLPVLDAYEYEDAPVSQVSNVVNCVVSVVSNVVHPSRHYHYDYDDQALVDEPPPDADQEYEYEAPLPDLVCLLSVLSRVDSNNDQAFHFYFYWHQCDDVVSVVVSVVSNVVPAPFPDWDFDDPDDDPPDDPDDPVRGDGGGTTGTNHDPDDDPPDPVVVVVVVVVSVVVVVVVVVVVPPDDDDDDDDDDDDDDDDDDDDDDDDDDDDDDDDYDDDDDDDDDDDDDPVVVVVVVVVVVVVVVVVVVVVVLVVVLVVVLVVLVVLLVLLVVDPAQEDQDDDPVCVVQLVVQLVVVVVVCPSCLLSLLLQLQSLLCSLVVNCPAPCNVQLSVQSSQDPLPPDPLSVLSSSSSSSQVSVCVRPVHGHPVSNVVLVVVQVVVCVVQNFFADGPVLLVVCQVQPPEEFEADVNHRVNSVVVNVVVVGHYDPDLVRGPLHYEYALHQLDQDPVGTRLVVVVVVHDGFKYKYKWAAASQWCQPDPDPCRGGPRSGDPVNNVVCVVFWDWDDKGFHNGRHTIRIMTTMIGGDPPVGD